Protein AF-H2JHX2-F1 (afdb_monomer_lite)

Sequence (571 aa):
MKTYKIREEKEGAMLFDSLTGSTSYLTELQYRSILEHNSDEFKYLFDENNTPLFTIFRPQKDRESLPSDCLSAPSKVYFEITRRCNLKCVYCYNNSRNDFSKELGKEQIFRLIDELYKAGTFEIRLTGGEPTLHPDFFEIVKYIKDKNFFISLGTNGVWSDELIERIGQSGIRIVIISLDGTEEYNDKSRGKGTFKAITNTIRQLKKVGNITLKINSVICRENRDQLEKIVALADEMGIDGVNLAPLRVSGRADGSGYGTPLLPADMYSVVSKVTELRKKCKVRIQTYYDIIEAPDLSEKFPSSLLNNKSCAAGIEVAAISPFGEVYGCVVSPANETENTPAKILFTAGNLSEGNFIDIWLDSSRWNVYRNLSINKSSKCLECNHYSKRCFGNCVVDSYSQGGSPNADSPLCFIDIIYEKACASENSKIHKIGTAIIIEDSQGKLLLHHRDCNPKIKYPGTWVLFGGGKECGETPEEAIRRELMEELNLDISDFTFYCNYHYNDEEEEHLQFVYHMKMDLDISEVKLNEGAGLGYFSRHEINNLQLGFNIREIIEDFFSRQSAQVLFHTNP

Structure (mmCIF, N/CA/C/O backbone):
data_AF-H2JHX2-F1
#
_entry.id   AF-H2JHX2-F1
#
loop_
_atom_site.group_PDB
_atom_site.id
_atom_site.type_symbol
_atom_site.label_atom_id
_atom_site.label_alt_id
_atom_site.label_comp_id
_atom_site.label_asym_id
_atom_site.label_entity_id
_atom_site.label_seq_id
_atom_site.pdbx_PDB_ins_code
_atom_site.Cartn_x
_atom_site.Cartn_y
_atom_site.Cartn_z
_atom_site.occupancy
_atom_site.B_iso_or_equiv
_atom_site.auth_seq_id
_atom_site.auth_comp_id
_atom_site.auth_asym_id
_atom_site.auth_atom_id
_atom_site.pdbx_PDB_model_num
ATOM 1 N N . MET A 1 1 ? -24.967 3.075 16.777 1.00 60.88 1 MET A N 1
ATOM 2 C CA . MET A 1 1 ? -23.650 3.680 16.467 1.00 60.88 1 MET A CA 1
ATOM 3 C C . MET A 1 1 ? -23.705 4.108 15.011 1.00 60.88 1 MET A C 1
ATOM 5 O O . MET A 1 1 ? -24.309 3.378 14.238 1.00 60.88 1 MET A O 1
ATOM 9 N N . LYS A 1 2 ? -23.182 5.284 14.648 1.00 79.88 2 LYS A N 1
ATOM 10 C CA . LYS A 1 2 ? -23.185 5.725 13.246 1.00 79.88 2 LYS A CA 1
ATOM 11 C C . LYS A 1 2 ? -22.317 4.773 12.424 1.00 79.88 2 LYS A C 1
ATOM 13 O O . LYS A 1 2 ? -21.147 4.578 12.748 1.00 79.88 2 LYS A O 1
ATOM 18 N N . THR A 1 3 ? -22.930 4.149 11.430 1.00 89.81 3 THR A N 1
ATOM 19 C CA . THR A 1 3 ? -22.339 3.113 10.582 1.00 89.81 3 THR A CA 1
ATOM 20 C C . THR A 1 3 ? -21.381 3.713 9.561 1.00 89.81 3 THR A C 1
ATOM 22 O O . THR A 1 3 ? -20.348 3.125 9.256 1.00 89.81 3 THR A O 1
ATOM 25 N N . TYR A 1 4 ? -21.670 4.918 9.081 1.00 94.81 4 TYR A N 1
ATOM 26 C CA . TYR A 1 4 ? -20.904 5.567 8.028 1.00 94.81 4 TYR A CA 1
ATOM 27 C C . TYR A 1 4 ? -20.133 6.784 8.546 1.00 94.81 4 TYR A C 1
ATOM 29 O O . TYR A 1 4 ? -20.459 7.385 9.576 1.00 94.81 4 TYR A O 1
ATOM 37 N N . LYS A 1 5 ? -19.097 7.175 7.816 1.00 95.75 5 LYS A N 1
ATOM 38 C CA . LYS A 1 5 ? -18.365 8.422 8.030 1.00 95.75 5 LYS A CA 1
ATOM 39 C C . LYS A 1 5 ? -18.221 9.133 6.699 1.00 95.75 5 LYS A C 1
ATOM 41 O O . LYS A 1 5 ? -17.929 8.492 5.699 1.00 95.75 5 LYS A O 1
ATOM 46 N N . ILE A 1 6 ? -18.419 10.440 6.700 1.00 96.06 6 ILE A N 1
ATOM 47 C CA . ILE A 1 6 ? -18.182 11.303 5.552 1.00 96.06 6 ILE A CA 1
ATOM 48 C C . ILE A 1 6 ? -17.093 12.283 5.963 1.00 96.06 6 ILE A C 1
ATOM 50 O O . ILE A 1 6 ? -17.223 12.918 7.006 1.00 96.06 6 ILE A O 1
ATOM 54 N N . ARG A 1 7 ? -16.017 12.395 5.191 1.00 96.12 7 ARG A N 1
ATOM 55 C CA . ARG A 1 7 ? -14.993 13.421 5.400 1.00 96.12 7 ARG A CA 1
ATOM 56 C C . ARG A 1 7 ? -14.985 14.360 4.212 1.00 96.12 7 ARG A C 1
ATOM 58 O O . ARG A 1 7 ? -14.856 13.908 3.081 1.00 96.12 7 ARG A O 1
ATOM 65 N N . GLU A 1 8 ? -15.133 15.646 4.485 1.00 95.50 8 GLU A N 1
ATOM 66 C CA . GLU A 1 8 ? -14.996 16.682 3.471 1.00 95.50 8 GLU A CA 1
ATOM 67 C C . GLU A 1 8 ? -13.567 16.693 2.921 1.00 95.50 8 GLU A C 1
ATOM 69 O O . GLU A 1 8 ? -12.573 16.638 3.653 1.00 95.50 8 GLU A O 1
ATOM 74 N N . GLU A 1 9 ? -13.487 16.760 1.606 1.00 93.31 9 GLU A N 1
ATOM 75 C CA . GLU A 1 9 ? -12.255 16.828 0.839 1.00 93.31 9 GLU A CA 1
ATOM 76 C C . GLU A 1 9 ? -12.187 18.180 0.123 1.00 93.31 9 GLU A C 1
ATOM 78 O O . GLU A 1 9 ? -13.186 18.906 0.101 1.00 93.31 9 GLU A O 1
ATOM 83 N N . LYS A 1 10 ? -11.034 18.555 -0.453 1.00 91.50 10 LYS A N 1
ATOM 84 C CA . LYS A 1 10 ? -10.907 19.825 -1.200 1.00 91.50 10 LYS A CA 1
ATOM 85 C C . LYS A 1 10 ? -12.037 19.979 -2.221 1.00 91.50 10 LYS A C 1
ATOM 87 O O . LYS A 1 10 ? -12.703 21.008 -2.269 1.00 91.50 10 LYS A O 1
ATOM 92 N N . GLU A 1 11 ? -12.291 18.907 -2.958 1.00 87.06 11 GLU A N 1
ATOM 93 C CA . GLU A 1 11 ? -13.441 18.750 -3.834 1.00 87.06 11 GLU A CA 1
ATOM 94 C C . GLU A 1 11 ? -14.259 17.557 -3.323 1.00 87.06 11 GLU A C 1
ATOM 96 O O . GLU A 1 11 ? -13.681 16.520 -3.005 1.00 87.06 11 GLU A O 1
ATOM 101 N N . GLY A 1 12 ? -15.581 17.734 -3.182 1.00 91.69 12 GLY A N 1
ATOM 102 C CA . GLY A 1 12 ? -16.533 16.765 -2.611 1.00 91.69 12 GLY A CA 1
ATOM 103 C C . GLY A 1 12 ? -16.112 16.125 -1.285 1.00 91.69 12 GLY A C 1
ATOM 104 O O . GLY A 1 12 ? -15.727 16.831 -0.349 1.00 91.69 12 GLY A O 1
ATOM 105 N N . ALA A 1 13 ? -16.290 14.808 -1.153 1.00 93.44 13 ALA A N 1
ATOM 106 C CA . ALA A 1 13 ? -16.106 14.112 0.120 1.00 93.44 13 ALA A CA 1
ATOM 107 C C . ALA A 1 13 ? -15.763 12.621 -0.033 1.00 93.44 13 ALA A C 1
ATOM 109 O O . ALA A 1 13 ? -16.138 11.971 -1.003 1.00 93.44 13 ALA A O 1
ATOM 110 N N . MET A 1 14 ? -15.123 12.040 0.980 1.00 93.75 14 MET A N 1
ATOM 111 C CA . MET A 1 14 ? -14.953 10.592 1.121 1.00 93.75 14 MET A CA 1
ATOM 112 C C . MET A 1 14 ? -16.058 10.007 1.998 1.00 93.75 14 MET A C 1
ATOM 114 O O . MET A 1 14 ? -16.230 10.439 3.136 1.00 93.75 14 MET A O 1
ATOM 118 N N . LEU A 1 15 ? -16.756 8.985 1.510 1.00 93.75 15 LEU A N 1
ATOM 119 C CA . LEU A 1 15 ? -17.660 8.127 2.272 1.00 93.75 15 LEU A CA 1
ATOM 120 C C . LEU A 1 15 ? -16.924 6.861 2.724 1.00 93.75 15 LEU A C 1
ATOM 122 O O . LEU A 1 15 ? -16.240 6.205 1.941 1.00 93.75 15 LEU A O 1
ATOM 126 N N . PHE A 1 16 ? -17.113 6.484 3.981 1.00 95.44 16 PHE A N 1
ATOM 127 C CA . PHE A 1 16 ? -16.546 5.288 4.581 1.00 95.44 16 PHE A CA 1
ATOM 128 C C . PHE A 1 16 ? -17.617 4.483 5.311 1.00 95.44 16 PHE A C 1
ATOM 130 O O . PHE A 1 16 ? -18.329 5.014 6.164 1.00 95.44 16 PHE A O 1
ATOM 137 N N . ASP A 1 17 ? -17.699 3.191 5.014 1.00 94.00 17 ASP A N 1
ATOM 138 C CA . ASP A 1 17 ? -18.533 2.232 5.733 1.00 94.00 17 ASP A CA 1
ATOM 139 C C . ASP A 1 17 ? -17.724 1.574 6.860 1.00 94.00 17 ASP A C 1
ATOM 141 O O . ASP A 1 17 ? -16.805 0.788 6.623 1.00 94.00 17 ASP A O 1
ATOM 145 N N . SER A 1 18 ? -18.095 1.861 8.110 1.00 92.56 18 SER A N 1
ATOM 146 C CA . SER A 1 18 ? -17.401 1.358 9.303 1.00 92.56 18 SER A CA 1
ATOM 147 C C . SER A 1 18 ? -17.646 -0.132 9.566 1.00 92.56 18 SER A C 1
ATOM 149 O O . SER A 1 18 ? -16.951 -0.723 10.394 1.00 92.56 18 SER A O 1
ATOM 151 N N . LEU A 1 19 ? -18.611 -0.767 8.890 1.00 89.06 19 LEU A N 1
ATOM 152 C CA . LEU A 1 19 ? -18.846 -2.207 9.000 1.00 89.06 19 LEU A CA 1
ATOM 153 C C . LEU A 1 19 ? -17.971 -3.008 8.048 1.00 89.06 19 LEU A C 1
ATOM 155 O O . LEU A 1 19 ? -17.438 -4.039 8.467 1.00 89.06 19 LEU A O 1
ATOM 159 N N . THR A 1 20 ? -17.839 -2.561 6.800 1.00 90.00 20 THR A N 1
ATOM 160 C CA . THR A 1 20 ? -17.086 -3.282 5.761 1.00 90.00 20 THR A CA 1
ATOM 161 C C . THR A 1 20 ? -15.653 -2.777 5.600 1.00 90.00 20 THR A C 1
ATOM 163 O O . THR A 1 20 ? -14.805 -3.500 5.080 1.00 90.00 20 THR A O 1
ATOM 166 N N . GLY A 1 21 ? -15.362 -1.561 6.068 1.00 91.12 21 GLY A N 1
ATOM 167 C CA . GLY A 1 21 ? -14.091 -0.879 5.833 1.00 91.12 21 GLY A CA 1
ATOM 168 C C . GLY A 1 21 ? -13.958 -0.324 4.412 1.00 91.12 21 GLY A C 1
ATOM 169 O O . GLY A 1 21 ? -12.846 -0.013 3.982 1.00 91.12 21 GLY A O 1
ATOM 170 N N . SER A 1 22 ? -15.062 -0.247 3.664 1.00 89.69 22 SER A N 1
ATOM 171 C CA . SER A 1 22 ? -15.071 0.216 2.276 1.00 89.69 22 SER A CA 1
ATOM 172 C C . SER A 1 22 ? -15.079 1.739 2.208 1.00 89.69 22 SER A C 1
ATOM 174 O O . SER A 1 22 ? -15.807 2.398 2.949 1.00 89.69 22 SER A O 1
ATOM 176 N N . THR A 1 23 ? -14.291 2.290 1.288 1.00 90.50 23 THR A N 1
ATOM 177 C CA . THR A 1 23 ? -14.277 3.715 0.949 1.00 90.50 23 THR A CA 1
ATOM 178 C C . THR A 1 23 ? -14.916 3.943 -0.412 1.00 90.50 23 THR A C 1
ATOM 180 O O . THR A 1 23 ? -14.779 3.130 -1.327 1.00 90.50 23 THR A O 1
ATOM 183 N N . SER A 1 24 ? -15.589 5.070 -0.572 1.00 88.81 24 SER A N 1
ATOM 184 C CA . SER A 1 24 ? -16.104 5.547 -1.852 1.00 88.81 24 SER A CA 1
ATOM 185 C C . SER A 1 24 ? -16.003 7.058 -1.880 1.00 88.81 24 SER A C 1
ATOM 187 O O . SER A 1 24 ? -16.107 7.706 -0.843 1.00 88.81 24 SER A O 1
ATOM 189 N N . TYR A 1 25 ? -15.786 7.623 -3.054 1.00 87.88 25 TYR A N 1
ATOM 190 C CA . TYR A 1 25 ? -15.725 9.063 -3.201 1.00 87.88 25 TYR A CA 1
ATOM 191 C C . TYR A 1 25 ? -17.087 9.611 -3.642 1.00 87.88 25 TYR A C 1
ATOM 193 O O . TYR A 1 25 ? -17.778 9.000 -4.455 1.00 87.88 25 TYR A O 1
ATOM 201 N N . LEU A 1 26 ? -17.462 10.765 -3.100 1.00 89.12 26 LEU A N 1
ATOM 202 C CA . LEU A 1 26 ? -18.691 11.491 -3.384 1.00 89.12 26 LEU A CA 1
ATOM 203 C C . LEU A 1 26 ? -18.343 12.797 -4.088 1.00 89.12 26 LEU A C 1
ATOM 205 O O . LEU A 1 26 ? -17.640 13.633 -3.525 1.00 89.12 26 LEU A O 1
ATOM 209 N N . THR A 1 27 ? -18.873 13.006 -5.292 1.00 90.00 27 THR A N 1
ATOM 210 C CA . THR A 1 27 ? -18.782 14.309 -5.975 1.00 90.00 27 THR A CA 1
ATOM 211 C C . THR A 1 27 ? -19.372 15.430 -5.117 1.00 90.00 27 THR A C 1
ATOM 213 O O . THR A 1 27 ? -20.190 15.179 -4.234 1.00 90.00 27 THR A O 1
ATOM 216 N N . GLU A 1 28 ? -19.009 16.686 -5.394 1.00 89.81 28 GLU A N 1
ATOM 217 C CA . GLU A 1 28 ? -19.582 17.835 -4.674 1.00 89.81 28 GLU A CA 1
ATOM 218 C C . GLU A 1 28 ? -21.120 17.848 -4.743 1.00 89.81 28 GLU A C 1
ATOM 220 O O . GLU A 1 28 ? -21.780 18.144 -3.749 1.00 89.81 28 GLU A O 1
ATOM 225 N N . LEU A 1 29 ? -21.693 17.458 -5.888 1.00 90.19 29 LEU A N 1
ATOM 226 C CA . LEU A 1 29 ? -23.141 17.331 -6.071 1.00 90.19 29 LEU A CA 1
ATOM 227 C C . LEU A 1 29 ? -23.739 16.216 -5.206 1.00 90.19 29 LEU A C 1
ATOM 229 O O . LEU A 1 29 ? -24.728 16.452 -4.518 1.00 90.19 29 LEU A O 1
ATOM 233 N N . GLN A 1 30 ? -23.134 15.024 -5.200 1.00 91.25 30 GLN A N 1
ATOM 234 C CA . GLN A 1 30 ? -23.587 13.916 -4.350 1.00 91.25 30 GLN A CA 1
ATOM 235 C C . GLN A 1 30 ? -23.473 14.270 -2.865 1.00 91.25 30 GLN A C 1
ATOM 237 O O . GLN A 1 30 ? -24.403 14.023 -2.101 1.00 91.25 30 GLN A O 1
ATOM 242 N N . TYR A 1 31 ? -22.366 14.897 -2.457 1.00 91.88 31 TYR A N 1
ATOM 243 C CA . TYR A 1 31 ? -22.168 15.337 -1.081 1.00 91.88 31 TYR A CA 1
ATOM 244 C C . TYR A 1 31 ? -23.244 16.343 -0.653 1.00 91.88 31 TYR A C 1
ATOM 246 O O . TYR A 1 31 ? -23.891 16.142 0.374 1.00 91.88 31 TYR A O 1
ATOM 254 N N . ARG A 1 32 ? -23.508 17.377 -1.464 1.00 90.12 32 ARG A N 1
ATOM 255 C CA . ARG A 1 32 ? -24.583 18.349 -1.198 1.00 90.12 32 ARG A CA 1
ATOM 256 C C . ARG A 1 32 ? -25.957 17.699 -1.177 1.00 90.12 32 ARG A C 1
ATOM 258 O O . ARG A 1 32 ? -26.731 17.982 -0.270 1.00 90.12 32 ARG A O 1
ATOM 265 N N . SER A 1 33 ? -26.222 16.773 -2.100 1.00 89.56 33 SER A N 1
ATOM 266 C CA . SER A 1 33 ? -27.466 16.005 -2.099 1.00 89.56 33 SER A CA 1
ATOM 267 C C . SER A 1 33 ? -27.670 15.297 -0.763 1.00 89.56 33 SER A C 1
ATOM 269 O O . SER A 1 33 ? -28.756 15.412 -0.216 1.00 89.56 33 SER A O 1
ATOM 271 N N . ILE A 1 34 ? -26.646 14.630 -0.213 1.00 90.44 34 ILE A N 1
ATOM 272 C CA . ILE A 1 34 ? -26.725 13.942 1.090 1.00 90.44 34 ILE A CA 1
ATOM 273 C C . ILE A 1 34 ? -27.003 14.919 2.244 1.00 90.44 34 ILE A C 1
ATOM 275 O O . ILE A 1 34 ? -27.696 14.557 3.194 1.00 90.44 34 ILE A O 1
ATOM 279 N N . LEU A 1 35 ? -26.451 16.138 2.195 1.00 87.06 35 LEU A N 1
ATOM 280 C CA . LEU A 1 35 ? -26.661 17.150 3.238 1.00 87.06 35 LEU A CA 1
ATOM 281 C C . LEU A 1 35 ? -28.056 17.777 3.197 1.00 87.06 35 LEU A C 1
ATOM 283 O O . LEU A 1 35 ? -28.596 18.125 4.246 1.00 87.06 35 LEU A O 1
ATOM 287 N N . GLU A 1 36 ? -28.602 17.973 1.999 1.00 82.75 36 GLU A N 1
ATOM 288 C CA . GLU A 1 36 ? -29.850 18.705 1.792 1.00 82.75 36 GLU A CA 1
ATOM 289 C C . GLU A 1 36 ? -31.080 17.786 1.846 1.00 82.75 36 GLU A C 1
ATOM 291 O O . GLU A 1 36 ? -32.107 18.185 2.395 1.00 82.75 36 GLU A O 1
ATOM 296 N N . HIS A 1 37 ? -30.998 16.564 1.298 1.00 72.25 37 HIS A N 1
ATOM 297 C CA . HIS A 1 37 ? -32.148 15.668 1.147 1.00 72.25 37 HIS A CA 1
ATOM 298 C C . HIS A 1 37 ? -31.765 14.177 1.206 1.00 72.25 37 HIS A C 1
ATOM 300 O O . HIS A 1 37 ? -30.743 13.742 0.682 1.00 72.25 37 HIS A O 1
ATOM 306 N N . ASN A 1 38 ? -32.656 13.344 1.746 1.00 70.69 38 ASN A N 1
ATOM 307 C CA . ASN A 1 38 ? -32.486 11.887 1.755 1.00 70.69 38 ASN A CA 1
ATOM 308 C C . ASN A 1 38 ? -32.924 11.305 0.407 1.00 70.69 38 ASN A C 1
ATOM 310 O O . ASN A 1 38 ? -33.983 10.685 0.307 1.00 70.69 38 ASN A O 1
ATOM 314 N N . SER A 1 39 ? -32.149 11.577 -0.646 1.00 70.50 39 SER A N 1
ATOM 315 C CA . SER A 1 39 ? -32.432 11.073 -1.991 1.00 70.50 39 SER A CA 1
ATOM 316 C C . SER A 1 39 ? -32.451 9.539 -2.023 1.00 70.50 39 SER A C 1
ATOM 318 O O . SER A 1 39 ? -31.792 8.875 -1.216 1.00 70.50 39 SER A O 1
ATOM 320 N N . ASP A 1 40 ? -33.190 8.962 -2.977 1.00 75.25 40 ASP A N 1
ATOM 321 C CA . ASP A 1 40 ? -33.315 7.504 -3.114 1.00 75.25 40 ASP A CA 1
ATOM 322 C C . ASP A 1 40 ? -31.953 6.805 -3.295 1.00 75.25 40 ASP A C 1
ATOM 324 O O . ASP A 1 40 ? -31.773 5.688 -2.812 1.00 75.25 40 ASP A O 1
ATOM 328 N N . GLU A 1 41 ? -30.975 7.479 -3.915 1.00 83.38 41 GLU A N 1
ATOM 329 C CA . GLU A 1 41 ? -29.608 6.971 -4.112 1.00 83.38 41 GLU A CA 1
ATOM 330 C C . GLU A 1 41 ? -28.879 6.713 -2.781 1.00 83.38 41 GLU A C 1
ATOM 332 O O . GLU A 1 41 ? -28.156 5.726 -2.659 1.00 83.38 41 GLU A O 1
ATOM 337 N N . PHE A 1 42 ? -29.108 7.545 -1.757 1.00 86.19 42 PHE A N 1
ATOM 338 C CA . PHE A 1 42 ? -28.386 7.504 -0.477 1.00 86.19 42 PHE A CA 1
ATOM 339 C C . PHE A 1 42 ? -29.257 7.110 0.715 1.00 86.19 42 PHE A C 1
ATOM 341 O O . PHE A 1 42 ? -28.855 7.272 1.868 1.00 86.19 42 PHE A O 1
ATOM 348 N N . LYS A 1 43 ? -30.438 6.537 0.468 1.00 85.06 43 LYS A N 1
ATOM 349 C CA . LYS A 1 43 ? -31.386 6.149 1.522 1.00 85.06 43 LYS A CA 1
ATOM 350 C C . LYS A 1 43 ? -30.784 5.203 2.569 1.00 85.06 43 LYS A C 1
ATOM 352 O O . LYS A 1 43 ? -31.164 5.256 3.732 1.00 85.06 43 LYS A O 1
ATOM 357 N N . TYR A 1 44 ? -29.798 4.390 2.186 1.00 88.81 44 TYR A N 1
ATOM 358 C CA . TYR A 1 44 ? -29.066 3.485 3.082 1.00 88.81 44 TYR A CA 1
ATOM 359 C C . TYR A 1 44 ? -28.202 4.200 4.142 1.00 88.81 44 TYR A C 1
ATOM 361 O O . TYR A 1 44 ? -27.755 3.567 5.101 1.00 88.81 44 TYR A O 1
ATOM 369 N N . LEU A 1 45 ? -27.947 5.504 3.979 1.00 91.19 45 LEU A N 1
ATOM 370 C CA . LEU A 1 45 ? -27.249 6.349 4.952 1.00 91.19 45 LEU A CA 1
ATOM 371 C C . LEU A 1 45 ? -28.171 6.857 6.069 1.00 91.19 45 LEU A C 1
ATOM 373 O O . LEU A 1 45 ? -27.701 7.557 6.968 1.00 91.19 45 LEU A O 1
ATOM 377 N N . PHE A 1 46 ? -29.454 6.503 6.037 1.00 91.19 46 PHE A N 1
ATOM 378 C CA . PHE A 1 46 ? -30.457 6.904 7.014 1.00 91.19 46 PHE A CA 1
ATOM 379 C C . PHE A 1 46 ? -31.203 5.676 7.538 1.00 91.19 46 PHE A C 1
ATOM 381 O O . PHE A 1 46 ? -31.304 4.657 6.855 1.00 91.19 46 PHE A O 1
ATOM 388 N N . ASP A 1 47 ? -31.694 5.752 8.772 1.00 90.50 47 ASP A N 1
ATOM 389 C CA . ASP A 1 47 ? -32.575 4.717 9.310 1.00 90.50 47 ASP A CA 1
ATOM 390 C C . ASP A 1 47 ? -34.031 4.895 8.844 1.00 90.50 47 ASP A C 1
ATOM 392 O O . ASP A 1 47 ? -34.381 5.844 8.139 1.00 90.50 47 ASP A O 1
ATOM 396 N N . GLU A 1 48 ? -34.899 3.968 9.249 1.00 89.56 48 GLU A N 1
ATOM 397 C CA . GLU A 1 48 ? -36.335 3.986 8.939 1.00 89.56 48 GLU A CA 1
ATOM 398 C C . GLU A 1 48 ? -37.071 5.240 9.445 1.00 89.56 48 GLU A C 1
ATOM 400 O O . GLU A 1 48 ? -38.118 5.594 8.906 1.00 89.56 48 GLU A O 1
ATOM 405 N N . ASN A 1 49 ? -36.501 5.943 10.430 1.00 89.81 49 ASN A N 1
ATOM 406 C CA . ASN A 1 49 ? -37.025 7.185 10.997 1.00 89.81 49 ASN A CA 1
ATOM 407 C C . ASN A 1 49 ? -36.374 8.430 10.376 1.00 89.81 49 ASN A C 1
ATOM 409 O O . ASN A 1 49 ? -36.535 9.532 10.901 1.00 89.81 49 ASN A O 1
ATOM 413 N N . ASN A 1 50 ? -35.650 8.271 9.263 1.00 86.88 50 ASN A N 1
ATOM 414 C CA . ASN A 1 50 ? -34.960 9.346 8.557 1.00 86.88 50 ASN A CA 1
ATOM 415 C C . ASN A 1 50 ? -33.764 9.942 9.334 1.00 86.88 50 ASN A C 1
ATOM 417 O O . ASN A 1 50 ? -33.319 11.054 9.041 1.00 86.88 50 ASN A O 1
ATOM 421 N N . THR A 1 51 ? -33.222 9.212 10.316 1.00 89.50 51 THR A N 1
ATOM 422 C CA . THR A 1 51 ? -32.077 9.644 11.132 1.00 89.50 51 THR A CA 1
ATOM 423 C C . THR A 1 51 ? -30.757 9.329 10.425 1.00 89.50 51 THR A C 1
ATOM 425 O O . THR A 1 51 ? -30.554 8.186 10.012 1.00 89.50 51 THR A O 1
ATOM 428 N N . PRO A 1 52 ? -29.807 10.280 10.334 1.00 90.75 52 PRO A N 1
ATOM 429 C CA . PRO A 1 52 ? -28.495 10.030 9.743 1.00 90.75 52 PRO A CA 1
ATOM 430 C C . PRO A 1 52 ? -27.709 8.922 10.457 1.00 90.75 52 PRO A C 1
ATOM 432 O O . PRO A 1 52 ? -27.363 9.033 11.638 1.00 90.75 52 PRO A O 1
ATOM 435 N N . LEU A 1 53 ? -27.307 7.902 9.702 1.00 92.81 53 LEU A N 1
ATOM 436 C CA . LEU A 1 53 ? -26.400 6.837 10.134 1.00 92.81 53 LEU A CA 1
ATOM 437 C C . LEU A 1 53 ? -24.923 7.194 9.903 1.00 92.81 53 LEU A C 1
ATOM 439 O O . LEU A 1 53 ? -24.067 6.314 9.986 1.00 92.81 53 LEU A O 1
ATOM 443 N N . PHE A 1 54 ? -24.601 8.465 9.640 1.00 93.44 54 PHE A N 1
ATOM 444 C CA . PHE A 1 54 ? -23.246 8.923 9.327 1.00 93.44 54 PHE A CA 1
ATOM 445 C C . PHE A 1 54 ? -22.736 10.053 10.226 1.00 93.44 54 PHE A C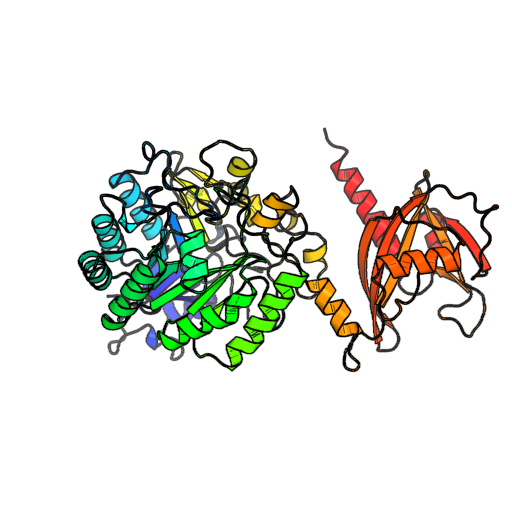 1
ATOM 447 O O . PHE A 1 54 ? -23.499 10.880 10.735 1.00 93.44 54 PHE A O 1
ATOM 454 N N . THR A 1 55 ? -21.417 10.111 10.420 1.00 93.69 55 THR A N 1
ATOM 455 C CA . THR A 1 55 ? -20.707 11.248 11.040 1.00 93.69 55 THR A CA 1
ATOM 456 C C . THR A 1 55 ? -19.993 12.056 9.965 1.00 93.69 55 THR A C 1
ATOM 458 O O . THR A 1 55 ? -19.303 11.461 9.147 1.00 93.69 55 THR A O 1
ATOM 461 N N . ILE A 1 56 ? -20.109 13.387 9.998 1.00 94.69 56 ILE A N 1
ATOM 462 C CA . ILE A 1 56 ? -19.345 14.280 9.115 1.00 94.69 56 ILE A CA 1
ATOM 463 C C . ILE A 1 56 ? -18.074 14.745 9.831 1.00 94.69 56 ILE A C 1
ATOM 465 O O . ILE A 1 56 ? -18.141 15.225 10.964 1.00 94.69 56 ILE A O 1
ATOM 469 N N . PHE A 1 57 ? -16.941 14.639 9.146 1.00 96.06 57 PHE A N 1
ATOM 470 C CA . PHE A 1 57 ? -15.652 15.206 9.520 1.00 96.06 57 PHE A CA 1
ATOM 471 C C . PHE A 1 57 ? -15.334 16.365 8.579 1.00 96.06 57 PHE A C 1
ATOM 473 O O . PHE A 1 57 ? -15.304 16.185 7.362 1.00 96.06 57 PHE A O 1
ATOM 480 N N . ARG A 1 58 ? -15.102 17.549 9.151 1.00 94.88 58 ARG A N 1
ATOM 481 C CA . ARG A 1 58 ? -14.662 18.732 8.403 1.00 94.88 58 ARG A CA 1
ATOM 482 C C . ARG A 1 58 ? -13.147 18.892 8.522 1.00 94.88 58 ARG A C 1
ATOM 484 O O . ARG A 1 58 ? -12.606 18.509 9.564 1.00 94.88 58 ARG A O 1
ATOM 491 N N . PRO A 1 59 ? -12.461 19.443 7.508 1.00 90.69 59 PRO A N 1
ATOM 492 C CA . PRO A 1 59 ? -11.018 19.603 7.554 1.00 90.69 59 PRO A CA 1
ATOM 493 C C . PRO A 1 59 ? -10.628 20.577 8.671 1.00 90.69 59 PRO A C 1
ATOM 495 O O . PRO A 1 59 ? -11.382 21.483 9.022 1.00 90.69 59 PRO A O 1
ATOM 498 N N . GLN A 1 60 ? -9.438 20.390 9.246 1.00 88.69 60 GLN A N 1
ATOM 499 C CA . GLN A 1 60 ? -8.934 21.277 10.307 1.00 88.69 60 GLN A CA 1
ATOM 500 C C . GLN A 1 60 ? -8.394 22.611 9.770 1.00 88.69 60 GLN A C 1
ATOM 502 O O . GLN A 1 60 ? -8.211 23.557 10.535 1.00 88.69 60 GLN A O 1
ATOM 507 N N . LYS A 1 61 ? -8.110 22.676 8.467 1.00 90.31 61 LYS A N 1
ATOM 508 C CA . LYS A 1 61 ? -7.746 23.896 7.740 1.00 90.31 61 LYS A CA 1
ATOM 509 C C . LYS A 1 61 ? -8.913 24.314 6.852 1.00 90.31 61 LYS A C 1
ATOM 511 O O . LYS A 1 61 ? -9.838 23.534 6.635 1.00 90.31 61 LYS A O 1
ATOM 516 N N . ASP A 1 62 ? -8.849 25.534 6.334 1.00 92.00 62 ASP A N 1
ATOM 517 C CA . ASP A 1 62 ? -9.837 25.992 5.368 1.00 92.00 62 ASP A CA 1
ATOM 518 C C . ASP A 1 62 ? -9.850 25.081 4.129 1.00 92.00 62 ASP A C 1
ATOM 520 O O . ASP A 1 62 ? -8.790 24.682 3.635 1.00 92.00 62 ASP A O 1
ATOM 524 N N . ARG A 1 63 ? -11.053 24.743 3.652 1.00 91.62 63 ARG A N 1
ATOM 525 C CA . ARG A 1 63 ? -11.266 23.749 2.592 1.00 91.62 63 ARG A CA 1
ATOM 526 C C . ARG A 1 63 ? -10.610 24.179 1.279 1.00 91.62 63 ARG A C 1
ATOM 528 O O . ARG A 1 63 ? -10.054 23.332 0.584 1.00 91.62 63 ARG A O 1
ATOM 535 N N . GLU A 1 64 ? -10.621 25.476 0.968 1.00 89.50 64 GLU A N 1
ATOM 536 C CA . GLU A 1 64 ? -10.016 26.024 -0.252 1.00 89.50 64 GLU A CA 1
ATOM 537 C C . GLU A 1 64 ? -8.481 26.020 -0.174 1.00 89.50 64 GLU A C 1
ATOM 539 O O . GLU A 1 64 ? -7.805 25.845 -1.191 1.00 89.50 64 GLU A O 1
ATOM 544 N N . SER A 1 65 ? -7.927 26.127 1.040 1.00 91.06 65 SER A N 1
ATOM 545 C CA . SER A 1 65 ? -6.479 26.077 1.290 1.00 91.06 65 SER A CA 1
ATOM 546 C C . SER A 1 65 ? -5.875 24.670 1.277 1.00 91.06 65 SER A C 1
ATOM 548 O O . SER A 1 65 ? -4.653 24.535 1.338 1.00 91.06 65 SER A O 1
ATOM 550 N N . LEU A 1 66 ? -6.701 23.618 1.211 1.00 92.56 66 LEU A N 1
ATOM 551 C CA . LEU A 1 66 ? -6.199 22.247 1.193 1.00 92.56 66 LEU A CA 1
ATOM 552 C C . LEU A 1 66 ? -5.324 22.011 -0.047 1.00 92.56 66 LEU A C 1
ATOM 554 O O . LEU A 1 66 ? -5.641 22.505 -1.141 1.00 92.56 66 LEU A O 1
ATOM 558 N N . PRO A 1 67 ? -4.229 21.245 0.086 1.00 90.50 67 PRO A N 1
ATOM 559 C CA . PRO A 1 67 ? -3.419 20.877 -1.058 1.00 90.50 67 PRO A CA 1
ATOM 560 C C . PRO A 1 67 ? -4.257 20.034 -2.021 1.00 90.50 67 PRO A C 1
ATOM 562 O O . PRO A 1 67 ? -5.132 19.269 -1.620 1.00 90.50 67 PRO A O 1
ATOM 565 N N . SER A 1 68 ? -4.018 20.206 -3.317 1.00 87.44 68 SER A N 1
ATOM 566 C CA . SER A 1 68 ? -4.703 19.411 -4.331 1.00 87.44 68 SER A CA 1
ATOM 567 C C . SER A 1 68 ? -4.022 18.078 -4.583 1.00 87.44 68 SER A C 1
ATOM 569 O O . SER A 1 68 ? -4.515 17.382 -5.438 1.00 87.44 68 SER A O 1
ATOM 571 N N . ASP A 1 69 ? -2.909 17.736 -3.925 1.00 87.06 69 ASP A N 1
ATOM 572 C CA . ASP A 1 69 ? -2.075 16.553 -4.205 1.00 87.06 69 ASP A CA 1
ATOM 573 C C . ASP A 1 69 ? -2.247 15.398 -3.189 1.00 87.06 69 ASP A C 1
ATOM 575 O O . ASP A 1 69 ? -1.558 14.379 -3.283 1.00 87.06 69 ASP A O 1
ATOM 579 N N . CYS A 1 70 ? -3.183 15.525 -2.240 1.00 90.62 70 CYS A N 1
ATOM 580 C CA . CYS A 1 70 ? -3.557 14.482 -1.283 1.00 90.62 70 CYS A CA 1
ATOM 581 C C . CYS A 1 70 ? -4.987 14.654 -0.746 1.00 90.62 70 CYS A C 1
ATOM 583 O O . CYS A 1 70 ? -5.619 15.686 -0.957 1.00 90.62 70 CYS A O 1
ATOM 585 N N . LEU A 1 71 ? -5.468 13.655 0.005 1.00 92.31 71 LEU A N 1
ATOM 586 C CA . LEU A 1 71 ? -6.663 13.762 0.857 1.00 92.31 71 LEU A CA 1
ATOM 587 C C . LEU A 1 71 ? -6.492 14.812 1.967 1.00 92.31 71 LEU A C 1
ATOM 589 O O . LEU A 1 71 ? -5.376 15.085 2.403 1.00 92.31 71 LEU A O 1
ATOM 593 N N . SER A 1 72 ? -7.590 15.365 2.483 1.00 95.12 72 SER A N 1
ATOM 594 C CA . SER A 1 72 ? -7.615 16.306 3.615 1.00 95.12 72 SER A CA 1
ATOM 595 C C . SER A 1 72 ? -7.056 15.691 4.903 1.00 95.12 72 SER A C 1
ATOM 597 O O . SER A 1 72 ? -6.547 16.395 5.773 1.00 95.12 72 SER A O 1
ATOM 599 N N . ALA A 1 73 ? -7.102 14.363 4.995 1.00 96.19 73 ALA A N 1
ATOM 600 C CA . ALA A 1 73 ? -6.421 13.518 5.967 1.00 96.19 73 ALA A CA 1
ATOM 601 C C . ALA A 1 73 ? -6.191 12.131 5.339 1.00 96.19 73 ALA A C 1
ATOM 603 O O . ALA A 1 73 ? -6.914 11.752 4.414 1.00 96.19 73 ALA A O 1
ATOM 604 N N . PRO A 1 74 ? -5.252 11.304 5.826 1.00 95.56 74 PRO A N 1
ATOM 605 C CA . PRO A 1 74 ? -5.142 9.939 5.329 1.00 95.56 74 PRO A CA 1
ATOM 606 C C . PRO A 1 74 ? -6.449 9.181 5.598 1.00 95.56 74 PRO A C 1
ATOM 608 O O . PRO A 1 74 ? -7.057 9.277 6.664 1.00 95.56 74 PRO A O 1
ATOM 611 N N . SER A 1 75 ? -6.911 8.395 4.631 1.00 95.00 75 SER A N 1
ATOM 612 C CA . SER A 1 75 ? -8.005 7.443 4.865 1.00 95.00 75 SER A CA 1
ATOM 613 C C . SER A 1 75 ? -7.551 6.327 5.806 1.00 95.00 75 SER A C 1
ATOM 615 O O . SER A 1 75 ? -8.346 5.788 6.581 1.00 95.00 75 SER A O 1
ATOM 617 N N . LYS A 1 76 ? -6.255 5.997 5.758 1.00 96.12 76 LYS A N 1
ATOM 618 C CA . LYS A 1 76 ? -5.659 4.883 6.488 1.00 96.12 76 LYS A CA 1
ATOM 619 C C . LYS A 1 76 ? -4.270 5.219 7.003 1.00 96.12 76 LYS A C 1
ATOM 621 O O . LYS A 1 76 ? -3.440 5.731 6.256 1.00 96.12 76 LYS A O 1
ATOM 626 N N . VAL A 1 77 ? -3.999 4.839 8.246 1.00 98.31 77 VAL A N 1
ATOM 627 C CA . VAL A 1 77 ? -2.662 4.928 8.839 1.00 98.31 77 VAL A CA 1
ATOM 628 C C . VAL A 1 77 ? -2.129 3.535 9.149 1.00 98.31 77 VAL A C 1
ATOM 630 O O . VAL A 1 77 ? -2.797 2.736 9.806 1.00 98.31 77 VAL A O 1
ATOM 633 N N . TYR A 1 78 ? -0.921 3.238 8.678 1.00 98.31 78 TYR A N 1
ATOM 634 C CA . TYR A 1 78 ? -0.143 2.071 9.083 1.00 98.31 78 TYR A CA 1
ATOM 635 C C . TYR A 1 78 ? 0.704 2.445 10.287 1.00 98.31 78 TYR A C 1
ATOM 637 O O . TYR A 1 78 ? 1.721 3.114 10.149 1.00 98.31 78 TYR A O 1
ATOM 645 N N . PHE A 1 79 ? 0.270 2.033 11.471 1.00 98.06 79 PHE A N 1
ATOM 646 C CA . PHE A 1 79 ? 0.949 2.375 12.704 1.00 98.06 79 PHE A CA 1
ATOM 647 C C . PHE A 1 79 ? 1.799 1.206 13.193 1.00 98.06 79 PHE A C 1
ATOM 649 O O . PHE A 1 79 ? 1.287 0.198 13.690 1.00 98.06 79 PHE A O 1
ATOM 656 N N . GLU A 1 80 ? 3.111 1.343 13.037 1.00 96.31 80 GLU A N 1
ATOM 657 C CA . GLU A 1 80 ? 4.084 0.453 13.646 1.00 96.31 80 GLU A CA 1
ATOM 658 C C . GLU A 1 80 ? 4.206 0.780 15.133 1.00 96.31 80 GLU A C 1
ATOM 660 O O . GLU A 1 80 ? 4.953 1.666 15.522 1.00 96.31 80 GLU A O 1
ATOM 665 N N . ILE A 1 81 ? 3.460 0.080 15.985 1.00 96.00 81 ILE A N 1
ATOM 666 C CA . ILE A 1 81 ? 3.400 0.433 17.414 1.00 96.00 81 ILE A CA 1
ATOM 667 C C . ILE A 1 81 ? 4.604 -0.067 18.216 1.00 96.00 81 ILE A C 1
ATOM 669 O O . ILE A 1 81 ? 4.815 0.365 19.340 1.00 96.00 81 ILE A O 1
ATOM 673 N N . THR A 1 82 ? 5.378 -1.014 17.680 1.00 95.44 82 THR A N 1
ATOM 674 C CA . THR A 1 82 ? 6.560 -1.570 18.351 1.00 95.44 82 THR A CA 1
ATOM 675 C C . THR A 1 82 ? 7.507 -2.237 17.358 1.00 95.44 82 THR A C 1
ATOM 677 O O . THR A 1 82 ? 7.074 -2.749 16.324 1.00 95.44 82 THR A O 1
ATOM 680 N N . ARG A 1 83 ? 8.799 -2.310 17.694 1.00 93.06 83 ARG A N 1
ATOM 681 C CA . ARG A 1 83 ? 9.799 -3.174 17.046 1.00 93.06 83 ARG A CA 1
ATOM 682 C C . ARG A 1 83 ? 9.963 -4.529 17.730 1.00 93.06 83 ARG A C 1
ATOM 684 O O . ARG A 1 83 ? 10.738 -5.359 17.238 1.00 93.06 83 ARG A O 1
ATOM 691 N N . ARG A 1 84 ? 9.286 -4.786 18.855 1.00 95.50 84 ARG A N 1
ATOM 692 C CA . ARG A 1 84 ? 9.308 -6.104 19.513 1.00 95.50 84 ARG A CA 1
ATOM 693 C C . ARG A 1 84 ? 8.778 -7.164 18.557 1.00 95.50 84 ARG A C 1
ATOM 695 O O . ARG A 1 84 ? 7.795 -6.932 17.871 1.00 95.50 84 ARG A O 1
ATOM 702 N N . CYS A 1 85 ? 9.425 -8.325 18.497 1.00 96.25 85 CYS A N 1
ATOM 703 C CA . CYS A 1 85 ? 8.955 -9.465 17.709 1.00 96.25 85 CYS A CA 1
ATOM 704 C C . CYS A 1 85 ? 9.440 -10.778 18.338 1.00 96.25 85 CYS A C 1
ATOM 706 O O . CYS A 1 85 ? 10.572 -10.865 18.814 1.00 96.25 85 CYS A O 1
ATOM 708 N N . ASN A 1 86 ? 8.598 -11.808 18.321 1.00 96.06 86 ASN A N 1
ATOM 709 C CA . ASN A 1 86 ? 8.935 -13.164 18.758 1.00 96.06 86 ASN A CA 1
ATOM 710 C C . ASN A 1 86 ? 9.626 -13.984 17.654 1.00 96.06 86 ASN A C 1
ATOM 712 O O . ASN A 1 86 ? 10.177 -15.042 17.945 1.00 96.06 86 ASN A O 1
ATOM 716 N N . LEU A 1 87 ? 9.658 -13.486 16.412 1.00 96.12 87 LEU A N 1
ATOM 717 C CA . LEU A 1 87 ? 10.338 -14.116 15.277 1.00 96.12 87 LEU A CA 1
ATOM 718 C C . LEU A 1 87 ? 11.567 -13.317 14.826 1.00 96.12 87 LEU A C 1
ATOM 720 O O . LEU A 1 87 ? 11.722 -12.133 15.126 1.00 96.12 87 LEU A O 1
ATOM 724 N N . LYS A 1 88 ? 12.460 -13.968 14.074 1.00 93.44 88 LYS A N 1
ATOM 725 C CA . LYS A 1 88 ? 13.628 -13.335 13.437 1.00 93.44 88 LYS A CA 1
ATOM 726 C C . LYS A 1 88 ? 13.679 -13.690 11.948 1.00 93.44 88 LYS A C 1
ATOM 728 O O . LYS A 1 88 ? 14.674 -14.225 11.477 1.00 93.44 88 LYS A O 1
ATOM 733 N N . CYS A 1 89 ? 12.591 -13.408 11.223 1.00 92.81 89 CYS A N 1
ATOM 734 C CA . CYS A 1 89 ? 12.483 -13.744 9.801 1.00 92.81 89 CYS A CA 1
ATOM 735 C C . CYS A 1 89 ? 13.648 -13.153 9.002 1.00 92.81 89 CYS A C 1
ATOM 737 O O . CYS A 1 89 ? 14.023 -11.997 9.230 1.00 92.81 89 CYS A O 1
ATOM 739 N N . VAL A 1 90 ? 14.182 -13.932 8.071 1.00 89.94 90 VAL A N 1
ATOM 740 C CA . VAL A 1 90 ? 15.393 -13.607 7.299 1.00 89.94 90 VAL A CA 1
ATOM 741 C C . VAL A 1 90 ? 15.237 -12.385 6.386 1.00 89.94 90 VAL A C 1
ATOM 743 O O . VAL A 1 90 ? 16.173 -11.613 6.271 1.00 89.94 90 VAL A O 1
ATOM 746 N N . TYR A 1 91 ? 14.044 -12.124 5.843 1.00 88.31 91 TYR A N 1
ATOM 747 C CA . TYR A 1 91 ? 13.762 -10.987 4.944 1.00 88.31 91 TYR A CA 1
ATOM 748 C C . TYR A 1 91 ? 13.076 -9.788 5.629 1.00 88.31 91 TYR A C 1
ATOM 750 O O . TYR A 1 91 ? 12.444 -8.962 4.978 1.00 88.31 91 TYR A O 1
ATOM 758 N N . CYS A 1 92 ? 13.077 -9.718 6.963 1.00 89.38 92 CYS A N 1
ATOM 759 C CA . CYS A 1 92 ? 12.282 -8.722 7.689 1.00 89.38 92 CYS A CA 1
ATOM 760 C C . CYS A 1 92 ? 12.691 -7.278 7.345 1.00 89.38 92 CYS A C 1
ATOM 762 O O . CYS A 1 92 ? 13.749 -6.823 7.787 1.00 89.38 92 CYS A O 1
ATOM 764 N N . TYR A 1 93 ? 11.803 -6.556 6.651 1.00 85.19 93 TYR A N 1
ATOM 765 C CA . TYR A 1 93 ? 12.008 -5.160 6.245 1.00 85.19 93 TYR A CA 1
ATOM 766 C C . TYR A 1 93 ? 12.234 -4.218 7.443 1.00 85.19 93 TYR A C 1
ATOM 768 O O . TYR A 1 93 ? 13.042 -3.305 7.374 1.00 85.19 93 TYR A O 1
ATOM 776 N N . ASN A 1 94 ? 11.562 -4.467 8.573 1.00 83.38 94 ASN A N 1
ATOM 777 C CA . ASN A 1 94 ? 11.633 -3.629 9.779 1.00 83.38 94 ASN A CA 1
ATOM 778 C C . ASN A 1 94 ? 12.891 -3.915 10.632 1.00 83.38 94 ASN A C 1
ATOM 780 O O . ASN A 1 94 ? 13.161 -3.245 11.629 1.00 83.38 94 ASN A O 1
ATOM 784 N N . ASN A 1 95 ? 13.656 -4.962 10.293 1.00 84.25 95 ASN A N 1
ATOM 785 C CA . ASN A 1 95 ? 14.762 -5.459 11.116 1.00 84.25 95 ASN A CA 1
ATOM 786 C C . ASN A 1 95 ? 14.386 -5.547 12.617 1.00 84.25 95 ASN A C 1
ATOM 788 O O . ASN A 1 95 ? 15.112 -5.101 13.500 1.00 84.25 95 ASN A O 1
ATOM 792 N N . SER A 1 96 ? 13.195 -6.076 12.915 1.00 85.94 96 SER A N 1
ATOM 793 C CA . SER A 1 96 ? 12.632 -6.099 14.272 1.00 85.94 96 SER A CA 1
ATOM 794 C C . SER A 1 96 ? 13.487 -6.912 15.254 1.00 85.94 96 SER A C 1
ATOM 796 O O . SER A 1 96 ? 14.223 -7.806 14.824 1.00 85.94 96 SER A O 1
ATOM 798 N N . ARG A 1 97 ? 13.282 -6.689 16.564 1.00 86.94 97 ARG A N 1
ATOM 799 C CA . ARG A 1 97 ? 14.090 -7.176 17.714 1.00 86.94 97 ARG A CA 1
ATOM 800 C C . ARG A 1 97 ? 15.336 -6.350 18.072 1.00 86.94 97 ARG A C 1
ATOM 802 O O . ARG A 1 97 ? 16.204 -6.859 18.777 1.00 86.94 97 ARG A O 1
ATOM 809 N N . ASN A 1 98 ? 15.394 -5.103 17.622 1.00 77.19 98 ASN A N 1
ATOM 810 C CA . ASN A 1 98 ? 16.469 -4.166 17.959 1.00 77.19 98 ASN A CA 1
ATOM 811 C C . ASN A 1 98 ? 16.031 -3.208 19.083 1.00 77.19 98 ASN A C 1
ATOM 813 O O . ASN A 1 98 ? 15.175 -3.566 19.879 1.00 77.19 98 ASN A O 1
ATOM 817 N N . ASP A 1 99 ? 16.631 -2.022 19.181 1.00 77.94 99 ASP A N 1
ATOM 818 C CA . ASP A 1 99 ? 16.345 -1.031 20.225 1.00 77.94 99 ASP A CA 1
ATOM 819 C C . ASP A 1 99 ? 14.839 -0.705 20.359 1.00 77.94 99 ASP A C 1
ATOM 821 O O . ASP A 1 99 ? 14.164 -0.398 19.374 1.00 77.94 99 ASP A O 1
ATOM 825 N N . PHE A 1 100 ? 14.333 -0.769 21.597 1.00 84.81 100 PHE A N 1
ATOM 826 C CA . PHE A 1 100 ? 12.948 -0.452 21.977 1.00 84.81 100 PHE A CA 1
ATOM 827 C C . PHE A 1 100 ? 12.853 0.785 22.884 1.00 84.81 100 PHE A C 1
ATOM 829 O O . PHE A 1 100 ? 11.762 1.154 23.312 1.00 84.81 100 PHE A O 1
ATOM 836 N N . SER A 1 101 ? 13.986 1.387 23.255 1.00 82.81 101 SER A N 1
ATOM 837 C CA . SER A 1 101 ? 14.064 2.400 24.318 1.00 82.81 101 SER A CA 1
ATOM 838 C C . SER A 1 101 ? 13.387 3.724 23.961 1.00 82.81 101 SER A C 1
ATOM 840 O O . SER A 1 101 ? 12.998 4.471 24.854 1.00 82.81 101 SER A O 1
ATOM 842 N N . LYS A 1 102 ? 13.232 3.998 22.662 1.00 87.06 102 LYS A N 1
ATOM 843 C CA . LYS A 1 102 ? 12.654 5.235 22.121 1.00 87.06 102 LYS A CA 1
ATOM 844 C C . LYS A 1 102 ? 11.233 5.066 21.587 1.00 87.06 102 LYS A C 1
ATOM 846 O O . LYS A 1 102 ? 10.729 5.973 20.932 1.00 87.06 102 LYS A O 1
ATOM 851 N N . GLU A 1 103 ? 10.612 3.905 21.799 1.00 93.69 103 GLU A N 1
ATOM 852 C CA . GLU A 1 103 ? 9.240 3.682 21.342 1.00 93.69 103 GLU A CA 1
ATOM 853 C C . GLU A 1 103 ? 8.272 4.672 22.004 1.00 93.69 103 GLU A C 1
ATOM 855 O O . GLU A 1 103 ? 8.426 5.015 23.179 1.00 93.69 103 GLU A O 1
ATOM 860 N N . LEU A 1 104 ? 7.272 5.128 21.248 1.00 95.06 104 LEU A N 1
ATOM 861 C CA . LEU A 1 104 ? 6.220 5.999 21.759 1.00 95.06 104 LEU A CA 1
ATOM 862 C C . LEU A 1 104 ? 5.518 5.329 22.945 1.00 95.06 104 LEU A C 1
ATOM 864 O O . LEU A 1 104 ? 5.016 4.211 22.845 1.00 95.06 104 LEU A O 1
ATOM 868 N N . GLY A 1 105 ? 5.443 6.037 24.069 1.00 94.94 105 GLY A N 1
ATOM 869 C CA . GLY A 1 105 ? 4.692 5.575 25.230 1.00 94.94 105 GLY A CA 1
ATOM 870 C C . GLY A 1 105 ? 3.179 5.640 25.002 1.00 94.94 105 GLY A C 1
ATOM 871 O O . GLY A 1 105 ? 2.690 6.385 24.147 1.00 94.94 105 GLY A O 1
ATOM 872 N N . LYS A 1 106 ? 2.415 4.927 25.837 1.00 96.38 106 LYS A N 1
ATOM 873 C CA . LYS A 1 106 ? 0.941 4.880 25.788 1.00 96.38 106 LYS A CA 1
ATOM 874 C C . LYS A 1 106 ? 0.279 6.255 25.637 1.00 96.38 106 LYS A C 1
ATOM 876 O O . LYS A 1 106 ? -0.563 6.441 24.764 1.00 96.38 106 LYS A O 1
ATOM 881 N N . GLU A 1 107 ? 0.694 7.239 26.431 1.00 96.69 107 GLU A N 1
ATOM 882 C CA . GLU A 1 107 ? 0.102 8.583 26.385 1.00 96.69 107 GLU A CA 1
ATOM 883 C C . GLU A 1 107 ? 0.384 9.320 25.068 1.00 96.69 107 GLU A C 1
ATOM 885 O O . GLU A 1 107 ? -0.451 10.088 24.595 1.00 96.69 107 GLU A O 1
ATOM 890 N N . GLN A 1 108 ? 1.549 9.097 24.448 1.00 96.81 108 GLN A N 1
ATOM 891 C CA . GLN A 1 108 ? 1.853 9.647 23.120 1.00 96.81 108 GLN A CA 1
ATOM 892 C C . GLN A 1 108 ? 0.980 8.984 22.053 1.00 96.81 108 GLN A C 1
ATOM 894 O O . GLN A 1 108 ? 0.431 9.672 21.196 1.00 96.81 108 GLN A O 1
ATOM 899 N N . ILE A 1 109 ? 0.799 7.664 22.151 1.00 98.12 109 ILE A N 1
ATOM 900 C CA . ILE A 1 109 ? -0.072 6.890 21.263 1.00 98.12 109 ILE A CA 1
ATOM 901 C C . ILE A 1 109 ? -1.523 7.384 21.353 1.00 98.12 109 ILE A C 1
ATOM 903 O O . ILE A 1 109 ? -2.158 7.608 20.325 1.00 98.12 109 ILE A O 1
ATOM 907 N N . PHE A 1 110 ? -2.053 7.610 22.558 1.00 98.31 110 PHE A N 1
ATOM 908 C CA . PHE A 1 110 ? -3.426 8.099 22.735 1.00 98.31 110 PHE A CA 1
ATOM 909 C C . PHE A 1 110 ? -3.617 9.509 22.173 1.00 98.31 110 PHE A C 1
ATOM 911 O O . PHE A 1 110 ? -4.605 9.751 21.479 1.00 98.31 110 PHE A O 1
ATOM 918 N N . ARG A 1 111 ? -2.645 10.409 22.377 1.00 97.38 111 ARG A N 1
ATOM 919 C CA . ARG A 1 111 ? -2.667 11.742 21.753 1.00 97.38 111 ARG A CA 1
ATOM 920 C C . ARG A 1 111 ? -2.675 11.666 20.229 1.00 97.38 111 ARG A C 1
ATOM 922 O O . ARG A 1 111 ? -3.481 12.344 19.600 1.00 97.38 111 ARG A O 1
ATOM 929 N N . LEU A 1 112 ? -1.849 10.804 19.639 1.00 98.06 112 LEU A N 1
ATOM 930 C CA . LEU A 1 112 ? -1.855 10.582 18.194 1.00 98.06 112 LEU A CA 1
ATOM 931 C C . LEU A 1 112 ? -3.220 10.073 17.705 1.00 98.06 112 LEU A C 1
ATOM 933 O O . LEU A 1 112 ? -3.741 10.567 16.710 1.00 98.06 112 LEU A O 1
ATOM 937 N N . ILE A 1 113 ? -3.835 9.116 18.405 1.00 98.56 113 ILE A N 1
ATOM 938 C CA . ILE A 1 113 ? -5.167 8.599 18.045 1.00 98.56 113 ILE A CA 1
ATOM 939 C C . ILE A 1 113 ? -6.224 9.715 18.099 1.00 98.56 113 ILE A C 1
ATOM 941 O O . ILE A 1 113 ? -7.089 9.785 17.223 1.00 98.56 113 ILE A O 1
ATOM 945 N N . ASP A 1 114 ? -6.139 10.617 19.080 1.00 97.81 114 ASP A N 1
ATOM 946 C CA . ASP A 1 114 ? -6.997 11.803 19.157 1.00 97.81 114 ASP A CA 1
ATOM 947 C C . ASP A 1 114 ? -6.792 12.760 17.977 1.00 97.81 114 ASP A C 1
ATOM 949 O O . ASP A 1 114 ? -7.769 13.266 17.418 1.00 97.81 114 ASP A O 1
ATOM 953 N N . GLU A 1 115 ? -5.544 13.004 17.575 1.00 97.25 115 GLU A N 1
ATOM 954 C CA . GLU A 1 115 ? -5.219 13.824 16.404 1.00 97.25 115 GLU A CA 1
ATOM 955 C C . GLU A 1 115 ? -5.770 13.211 15.113 1.00 97.25 115 GLU A C 1
ATOM 957 O O . GLU A 1 115 ? -6.439 13.901 14.338 1.00 97.25 115 GLU A O 1
ATOM 962 N N . LEU A 1 116 ? -5.577 11.904 14.915 1.00 97.88 116 LEU A N 1
ATOM 963 C CA . LEU A 1 116 ? -6.103 11.169 13.763 1.00 97.88 116 LEU A CA 1
ATOM 964 C C . LEU A 1 116 ? -7.636 11.197 13.715 1.00 97.88 116 LEU A C 1
ATOM 966 O O . LEU A 1 116 ? -8.215 11.301 12.630 1.00 97.88 116 LEU A O 1
ATOM 970 N N . TYR A 1 117 ? -8.301 11.140 14.874 1.00 96.56 117 TYR A N 1
ATOM 971 C CA . TYR A 1 117 ? -9.762 11.192 14.957 1.00 96.56 117 TYR A CA 1
ATOM 972 C C . TYR A 1 117 ? -10.268 12.577 14.560 1.00 96.56 117 TYR A C 1
ATOM 974 O O . TYR A 1 117 ? -11.171 12.689 13.733 1.00 96.56 117 TYR A O 1
ATOM 982 N N . LYS A 1 118 ? -9.649 13.636 15.098 1.00 95.62 118 LYS A N 1
ATOM 983 C CA . LYS A 1 118 ? -9.974 15.027 14.746 1.00 95.62 118 LYS A CA 1
ATOM 984 C C . LYS A 1 118 ? -9.736 15.315 13.265 1.00 95.62 118 LYS A C 1
ATOM 986 O O . LYS A 1 118 ? -10.504 16.057 12.669 1.00 95.62 118 LYS A O 1
ATOM 991 N N . ALA A 1 119 ? -8.703 14.718 12.671 1.00 94.88 119 ALA A N 1
ATOM 992 C CA . ALA A 1 119 ? -8.428 14.815 11.239 1.00 94.88 119 ALA A CA 1
ATOM 993 C C . ALA A 1 119 ? -9.439 14.043 10.367 1.00 94.88 119 ALA A C 1
ATOM 995 O O . ALA A 1 119 ? -9.514 14.277 9.167 1.00 94.88 119 ALA A O 1
ATOM 996 N N . GLY A 1 120 ? -10.226 13.129 10.942 1.00 95.69 120 GLY A N 1
ATOM 997 C CA . GLY A 1 120 ? -11.170 12.300 10.191 1.00 95.69 120 GLY A CA 1
ATOM 998 C C . GLY A 1 120 ? -10.520 11.097 9.507 1.00 95.69 120 GLY A C 1
ATOM 999 O O . GLY A 1 120 ? -10.984 10.658 8.458 1.00 95.69 120 GLY A O 1
ATOM 1000 N N . THR A 1 121 ? -9.441 10.548 10.069 1.00 97.50 121 THR A N 1
ATOM 1001 C CA . THR A 1 121 ? -8.875 9.270 9.601 1.00 97.50 121 THR A CA 1
ATOM 1002 C C . THR A 1 121 ? -9.878 8.133 9.842 1.00 97.50 121 THR A C 1
ATOM 1004 O O . THR A 1 121 ? -10.541 8.085 10.881 1.00 97.50 121 THR A O 1
ATOM 1007 N N . PHE A 1 122 ? -10.013 7.199 8.895 1.00 97.12 122 PHE A N 1
ATOM 1008 C CA . PHE A 1 122 ? -11.027 6.142 8.986 1.00 97.12 122 PHE A CA 1
ATOM 1009 C C . PHE A 1 122 ? -10.503 4.841 9.597 1.00 97.12 122 PHE A C 1
ATOM 1011 O O . PHE A 1 122 ? -11.157 4.282 10.487 1.00 97.12 122 PHE A O 1
ATOM 1018 N N . GLU A 1 123 ? -9.337 4.380 9.136 1.00 97.88 123 GLU A N 1
ATOM 1019 C CA . GLU A 1 123 ? -8.720 3.110 9.532 1.00 97.88 123 GLU A CA 1
ATOM 1020 C C . GLU A 1 123 ? -7.347 3.314 10.185 1.00 97.88 123 GLU A C 1
ATOM 1022 O O . GLU A 1 123 ? -6.492 4.027 9.656 1.00 97.88 123 GLU A O 1
ATOM 1027 N N . ILE A 1 124 ? -7.106 2.597 11.287 1.00 98.69 124 ILE A N 1
ATOM 1028 C CA . ILE A 1 124 ? -5.766 2.397 11.850 1.00 98.69 124 ILE A CA 1
ATOM 1029 C C . ILE A 1 124 ? -5.399 0.922 11.690 1.00 98.69 124 ILE A C 1
ATOM 1031 O O . ILE A 1 124 ? -6.073 0.032 12.216 1.00 98.69 124 ILE A O 1
ATOM 1035 N N . ARG A 1 125 ? -4.309 0.663 10.964 1.00 98.56 125 ARG A N 1
ATOM 1036 C CA . ARG A 1 125 ? -3.685 -0.655 10.883 1.00 98.56 125 ARG A CA 1
ATOM 1037 C C . ARG A 1 125 ? -2.556 -0.745 11.892 1.00 98.56 125 ARG A C 1
ATOM 1039 O O . ARG A 1 125 ? -1.531 -0.096 11.711 1.00 98.56 125 ARG A O 1
ATOM 1046 N N . LEU A 1 126 ? -2.713 -1.597 12.892 1.00 98.69 126 LEU A N 1
ATOM 1047 C CA . LEU A 1 126 ? -1.637 -1.921 13.822 1.00 98.69 126 LEU A CA 1
ATOM 1048 C C . LEU A 1 126 ? -0.667 -2.899 13.151 1.00 98.69 126 LEU A C 1
ATOM 1050 O O . LEU A 1 126 ? -1.085 -3.920 12.605 1.00 98.69 126 LEU A O 1
ATOM 1054 N N . THR A 1 127 ? 0.618 -2.563 13.148 1.00 97.31 127 THR A N 1
ATOM 1055 C CA . THR A 1 127 ? 1.709 -3.345 12.541 1.00 97.31 127 THR A CA 1
ATOM 1056 C C . THR A 1 127 ? 3.027 -3.052 13.287 1.00 97.31 127 THR A C 1
ATOM 1058 O O . THR A 1 127 ? 3.000 -2.557 14.417 1.00 97.31 127 THR A O 1
ATOM 1061 N N . GLY A 1 128 ? 4.183 -3.378 12.709 1.00 93.69 128 GLY A N 1
ATOM 1062 C CA . GLY A 1 128 ? 5.508 -3.131 13.279 1.00 93.69 128 GLY A CA 1
ATOM 1063 C C . GLY A 1 128 ? 6.354 -4.393 13.243 1.00 93.69 128 GLY A C 1
ATOM 1064 O O . GLY A 1 128 ? 6.543 -4.985 12.183 1.00 93.69 128 GLY A O 1
ATOM 1065 N N . GLY A 1 129 ? 6.907 -4.782 14.389 1.00 94.31 129 GLY A N 1
ATOM 1066 C CA . GLY A 1 129 ? 7.456 -6.120 14.581 1.00 94.31 129 GLY A CA 1
ATOM 1067 C C . GLY A 1 129 ? 6.322 -7.132 14.721 1.00 94.31 129 GLY A C 1
ATOM 1068 O O . GLY A 1 129 ? 5.811 -7.652 13.738 1.00 94.31 129 GLY A O 1
ATOM 1069 N N . GLU A 1 130 ? 5.916 -7.402 15.954 1.00 97.50 130 GLU A N 1
ATOM 1070 C CA . GLU A 1 130 ? 4.680 -8.101 16.285 1.00 97.50 130 GLU A CA 1
ATOM 1071 C C . GLU A 1 130 ? 3.850 -7.208 17.221 1.00 97.50 130 GLU A C 1
ATOM 1073 O O . GLU A 1 130 ? 4.214 -7.066 18.393 1.00 97.50 130 GLU A O 1
ATOM 1078 N N . PRO A 1 131 ? 2.750 -6.598 16.737 1.00 97.69 131 PRO A N 1
ATOM 1079 C CA . PRO A 1 131 ? 1.962 -5.642 17.517 1.00 97.69 131 PRO A CA 1
ATOM 1080 C C . PRO A 1 131 ? 1.478 -6.202 18.852 1.00 97.69 131 PRO A C 1
ATOM 1082 O O . PRO A 1 131 ? 1.462 -5.482 19.849 1.00 97.69 131 PRO A O 1
ATOM 1085 N N . THR A 1 132 ? 1.135 -7.495 18.899 1.00 98.19 132 THR A N 1
ATOM 1086 C CA . THR A 1 132 ? 0.608 -8.136 20.113 1.00 98.19 132 THR A CA 1
ATOM 1087 C C . THR A 1 132 ? 1.637 -8.250 21.240 1.00 98.19 132 THR A C 1
ATOM 1089 O O . THR A 1 132 ? 1.277 -8.655 22.341 1.00 98.19 132 THR A O 1
ATOM 1092 N N . LEU A 1 133 ? 2.908 -7.917 20.987 1.00 97.44 133 LEU A N 1
ATOM 1093 C CA . LEU A 1 133 ? 3.963 -7.856 22.001 1.00 97.44 133 LEU A CA 1
ATOM 1094 C C . LEU A 1 133 ? 4.156 -6.459 22.602 1.00 97.44 133 LEU A C 1
ATOM 1096 O O . LEU A 1 133 ? 4.985 -6.305 23.501 1.00 97.44 133 LEU A O 1
ATOM 1100 N N . HIS A 1 134 ? 3.438 -5.438 22.126 1.00 97.12 134 HIS A N 1
ATOM 1101 C CA . HIS A 1 134 ? 3.432 -4.146 22.804 1.00 97.12 134 HIS A CA 1
ATOM 1102 C C . HIS A 1 134 ? 2.755 -4.298 24.183 1.00 97.12 134 HIS A C 1
ATOM 1104 O O . HIS A 1 134 ? 1.655 -4.854 24.246 1.00 97.12 134 HIS A O 1
ATOM 1110 N N . PRO A 1 135 ? 3.356 -3.804 25.287 1.00 95.81 135 PRO A N 1
ATOM 1111 C CA . PRO A 1 135 ? 2.833 -4.014 26.643 1.00 95.81 135 PRO A CA 1
ATOM 1112 C C . PRO A 1 135 ? 1.386 -3.527 26.816 1.00 95.81 135 PRO A C 1
ATOM 1114 O O . PRO A 1 135 ? 0.572 -4.220 27.419 1.00 95.81 135 PRO A O 1
ATOM 1117 N N . ASP A 1 136 ? 1.040 -2.389 26.212 1.00 97.69 136 ASP A N 1
ATOM 1118 C CA . ASP A 1 136 ? -0.308 -1.808 26.261 1.00 97.69 136 ASP A CA 1
ATOM 1119 C C . ASP A 1 136 ? -1.204 -2.184 25.058 1.00 97.69 136 ASP A C 1
ATOM 1121 O O . ASP A 1 136 ? -2.182 -1.489 24.783 1.00 97.69 136 ASP A O 1
ATOM 1125 N N . PHE A 1 137 ? -0.897 -3.246 24.294 1.00 98.50 137 PHE A N 1
ATOM 1126 C CA . PHE A 1 137 ? -1.582 -3.554 23.022 1.00 98.50 137 PHE A CA 1
ATOM 1127 C C . PHE A 1 137 ? -3.118 -3.530 23.120 1.00 98.50 137 PHE A C 1
ATOM 1129 O O . PHE A 1 137 ? -3.786 -2.870 22.325 1.00 98.50 137 PHE A O 1
ATOM 1136 N N . PHE A 1 138 ? -3.697 -4.214 24.110 1.00 98.56 138 PHE A N 1
ATOM 1137 C CA . PHE A 1 138 ? -5.155 -4.277 24.260 1.00 98.56 138 PHE A CA 1
ATOM 1138 C C . PHE A 1 138 ? -5.776 -2.966 24.754 1.00 98.56 138 PHE A C 1
ATOM 1140 O O . PHE A 1 138 ? -6.913 -2.670 24.388 1.00 98.56 138 PHE A O 1
ATOM 1147 N N . GLU A 1 139 ? -5.048 -2.167 25.537 1.00 98.56 139 GLU A N 1
ATOM 1148 C CA . GLU A 1 139 ? -5.496 -0.824 25.925 1.00 98.56 139 GLU A CA 1
ATOM 1149 C C . GLU A 1 139 ? -5.541 0.098 24.704 1.00 98.56 139 GLU A C 1
ATOM 1151 O O . GLU A 1 139 ? -6.526 0.805 24.502 1.00 98.56 139 GLU A O 1
ATOM 1156 N N . ILE A 1 140 ? -4.527 0.018 23.836 1.00 98.69 140 ILE A N 1
ATOM 1157 C CA . ILE A 1 140 ? -4.472 0.746 22.563 1.00 98.69 140 ILE A CA 1
ATOM 1158 C C . ILE A 1 140 ? -5.625 0.328 21.649 1.00 98.69 140 ILE A C 1
ATOM 1160 O O . ILE A 1 140 ? -6.368 1.188 21.178 1.00 98.69 140 ILE A O 1
ATOM 1164 N N . VAL A 1 141 ? -5.839 -0.976 21.435 1.00 98.69 141 VAL A N 1
ATOM 1165 C CA . VAL A 1 141 ? -6.958 -1.473 20.611 1.00 98.69 141 VAL A CA 1
ATOM 1166 C C . VAL A 1 141 ? -8.302 -0.999 21.163 1.00 98.69 141 VAL A C 1
ATOM 1168 O O . VAL A 1 141 ? -9.150 -0.536 20.398 1.00 98.69 141 VAL A O 1
ATOM 1171 N N . LYS A 1 142 ? -8.491 -1.060 22.488 1.00 98.50 142 LYS A N 1
ATOM 1172 C CA . LYS A 1 142 ? -9.702 -0.556 23.138 1.00 98.50 142 LYS A CA 1
ATOM 1173 C C . LYS A 1 142 ? -9.889 0.942 22.891 1.00 98.50 142 LYS A C 1
ATOM 1175 O O . LYS A 1 142 ? -10.981 1.345 22.507 1.00 98.50 142 LYS A O 1
ATOM 1180 N N . TYR A 1 143 ? -8.843 1.747 23.058 1.00 98.56 143 TYR A N 1
ATOM 1181 C CA . TYR A 1 143 ? -8.915 3.194 22.858 1.00 98.56 143 TYR A CA 1
ATOM 1182 C C . TYR A 1 143 ? -9.267 3.559 21.406 1.00 98.56 143 TYR A C 1
ATOM 1184 O O . TYR A 1 143 ? -10.156 4.374 21.162 1.00 98.56 143 TYR A O 1
ATOM 1192 N N . ILE A 1 144 ? -8.641 2.889 20.431 1.00 98.25 144 ILE A N 1
ATOM 1193 C CA . ILE A 1 144 ? -8.944 3.041 18.998 1.00 98.25 144 ILE A CA 1
ATOM 1194 C C . ILE A 1 144 ? -10.412 2.678 18.709 1.00 98.25 144 ILE A C 1
ATOM 1196 O O . ILE A 1 144 ? -11.111 3.401 17.993 1.00 98.25 144 ILE A O 1
ATOM 1200 N N . LYS A 1 145 ? -10.905 1.576 19.286 1.00 96.25 145 LYS A N 1
ATOM 1201 C CA . LYS A 1 145 ? -12.295 1.127 19.124 1.00 96.25 145 LYS A CA 1
ATOM 1202 C C . LYS A 1 145 ? -13.292 2.106 19.738 1.00 96.25 145 LYS A C 1
ATOM 1204 O O . LYS A 1 145 ? -14.296 2.416 19.103 1.00 96.25 145 LYS A O 1
ATOM 1209 N N . ASP A 1 146 ? -13.014 2.616 20.936 1.00 95.88 146 ASP A N 1
ATOM 1210 C CA . ASP A 1 146 ? -13.879 3.576 21.632 1.00 95.88 146 ASP A CA 1
ATOM 1211 C C . ASP A 1 146 ? -13.968 4.914 20.863 1.00 95.88 146 ASP A C 1
ATOM 1213 O O . ASP A 1 146 ? -14.997 5.589 20.899 1.00 95.88 146 ASP A O 1
ATOM 1217 N N . LYS A 1 147 ? -12.934 5.259 20.080 1.00 94.69 147 LYS A N 1
ATOM 1218 C CA . LYS A 1 147 ? -12.925 6.380 19.116 1.00 94.69 147 LYS A CA 1
ATOM 1219 C C . LYS A 1 147 ? -13.584 6.046 17.768 1.00 94.69 147 LYS A C 1
ATOM 1221 O O . LYS A 1 147 ? -13.587 6.872 16.857 1.00 94.69 147 LYS A O 1
ATOM 1226 N N . ASN A 1 148 ? -14.178 4.859 17.639 1.00 92.62 148 ASN A N 1
ATOM 1227 C CA . ASN A 1 148 ? -14.910 4.383 16.467 1.00 92.62 148 ASN A CA 1
ATOM 1228 C C . ASN A 1 148 ? -14.055 4.259 15.190 1.00 92.62 148 ASN A C 1
ATOM 1230 O O . ASN A 1 148 ? -14.568 4.443 14.088 1.00 92.62 148 ASN A O 1
ATOM 1234 N N . PHE A 1 149 ? -12.752 3.986 15.283 1.00 96.75 149 PHE A N 1
ATOM 1235 C CA . PHE A 1 149 ? -11.940 3.660 14.102 1.00 96.75 149 PHE A CA 1
ATOM 1236 C C . PHE A 1 149 ? -12.220 2.247 13.591 1.00 96.75 149 PHE A C 1
ATOM 1238 O O . PHE A 1 149 ? -12.530 1.337 14.359 1.00 96.75 149 PHE A O 1
ATOM 1245 N N . PHE A 1 150 ? -12.022 2.046 12.291 1.00 97.56 150 PHE A N 1
ATOM 1246 C CA . PHE A 1 150 ? -11.891 0.703 11.746 1.00 97.56 150 PHE A CA 1
ATOM 1247 C C . PHE A 1 150 ? -10.482 0.179 12.034 1.00 97.56 150 PHE A C 1
ATOM 1249 O O . PHE A 1 150 ? -9.497 0.873 11.776 1.00 97.56 150 PHE A O 1
ATOM 1256 N N . ILE A 1 151 ? -10.377 -1.031 12.583 1.00 98.25 151 ILE A N 1
ATOM 1257 C CA . ILE A 1 151 ? -9.095 -1.583 13.037 1.00 98.25 151 ILE A CA 1
ATOM 1258 C C . ILE A 1 151 ? -8.710 -2.773 12.170 1.00 98.25 151 ILE A C 1
ATOM 1260 O O . ILE A 1 151 ? -9.455 -3.757 12.078 1.00 98.25 151 ILE A O 1
ATOM 1264 N N . SER A 1 152 ? -7.517 -2.700 11.583 1.00 98.31 152 SER A N 1
ATOM 1265 C CA . SER A 1 152 ? -6.856 -3.850 10.970 1.00 98.31 152 SER A CA 1
ATOM 1266 C C . SER A 1 152 ? -5.538 -4.174 11.675 1.00 98.31 152 SER A C 1
ATOM 1268 O O . SER A 1 152 ? -4.930 -3.317 12.313 1.00 98.31 152 SER A O 1
ATOM 1270 N N . LEU A 1 153 ? -5.105 -5.430 11.598 1.00 98.69 153 LEU A N 1
ATOM 1271 C CA . LEU A 1 153 ? -3.906 -5.927 12.272 1.00 98.69 153 LEU A CA 1
ATOM 1272 C C . LEU A 1 153 ? -3.019 -6.677 11.279 1.00 98.69 153 LEU A C 1
ATOM 1274 O O . LEU A 1 153 ? -3.463 -7.655 10.686 1.00 98.69 153 LEU A O 1
ATOM 1278 N N . GLY A 1 154 ? -1.774 -6.236 11.108 1.00 98.25 154 GLY A N 1
ATOM 1279 C CA . GLY A 1 154 ? -0.710 -7.013 10.472 1.00 98.25 154 GLY A CA 1
ATOM 1280 C C . GLY A 1 154 ? 0.076 -7.786 11.528 1.00 98.25 154 GLY A C 1
ATOM 1281 O O . GLY A 1 154 ? 0.543 -7.189 12.492 1.00 98.25 154 GLY A O 1
ATOM 1282 N N . THR A 1 155 ? 0.208 -9.101 11.370 1.00 98.31 155 THR A N 1
ATOM 1283 C CA . THR A 1 155 ? 0.824 -9.974 12.383 1.00 98.31 155 THR A CA 1
ATOM 1284 C C . THR A 1 155 ? 1.579 -11.140 11.749 1.00 98.31 155 THR A C 1
ATOM 1286 O O . THR A 1 155 ? 1.318 -11.544 10.608 1.00 98.31 155 THR A O 1
ATOM 1289 N N . ASN A 1 156 ? 2.516 -11.716 12.499 1.00 97.75 156 ASN A N 1
ATOM 1290 C CA . ASN A 1 156 ? 3.087 -13.016 12.182 1.00 97.75 156 ASN A CA 1
ATOM 1291 C C . ASN A 1 156 ? 2.172 -14.193 12.558 1.00 97.75 156 ASN A C 1
ATOM 1293 O O . ASN A 1 156 ? 2.411 -15.289 12.072 1.00 97.75 156 ASN A O 1
ATOM 1297 N N . GLY A 1 157 ? 1.135 -13.986 13.379 1.00 97.56 157 GLY A N 1
ATOM 1298 C CA . GLY A 1 157 ? 0.114 -14.988 13.700 1.00 97.56 157 GLY A CA 1
ATOM 1299 C C . GLY A 1 157 ? 0.573 -16.161 14.574 1.00 97.56 157 GLY A C 1
ATOM 1300 O O . GLY A 1 157 ? -0.171 -17.133 14.706 1.00 97.56 157 GLY A O 1
ATOM 1301 N N . VAL A 1 158 ? 1.766 -16.111 15.172 1.00 98.31 158 VAL A N 1
ATOM 1302 C CA . VAL A 1 158 ? 2.272 -17.145 16.090 1.00 98.31 158 VAL A CA 1
ATOM 1303 C C . VAL A 1 158 ? 1.793 -16.832 17.507 1.00 98.31 158 VAL A C 1
ATOM 1305 O O . VAL A 1 158 ? 2.482 -16.159 18.277 1.00 98.31 158 VAL A O 1
ATOM 1308 N N . TRP A 1 159 ? 0.592 -17.309 17.838 1.00 97.88 159 TRP A N 1
ATOM 1309 C CA . TRP A 1 159 ? -0.128 -16.970 19.068 1.00 97.88 159 TRP A CA 1
ATOM 1310 C C . TRP A 1 159 ? -0.530 -18.200 19.888 1.00 97.88 159 TRP A C 1
ATOM 1312 O O . TRP A 1 159 ? -0.631 -19.311 19.367 1.00 97.88 159 TRP A O 1
ATOM 1322 N N . SER A 1 160 ? -0.769 -17.981 21.183 1.00 97.62 160 SER A N 1
ATOM 1323 C CA . SER A 1 160 ? -1.454 -18.939 22.053 1.00 97.62 160 SER A CA 1
ATOM 1324 C C . SER A 1 160 ? -2.968 -18.903 21.823 1.00 97.62 160 SER A C 1
ATOM 1326 O O . SER A 1 160 ? -3.506 -17.898 21.357 1.00 97.62 160 SER A O 1
ATOM 1328 N N . ASP A 1 161 ? -3.663 -19.970 22.218 1.00 96.56 161 ASP A N 1
ATOM 1329 C CA . ASP A 1 161 ? -5.128 -20.058 22.127 1.00 96.56 161 ASP A CA 1
ATOM 1330 C C . ASP A 1 161 ? -5.827 -18.926 22.906 1.00 96.56 161 ASP A C 1
ATOM 1332 O O . ASP A 1 161 ? -6.762 -18.310 22.399 1.00 96.56 161 ASP A O 1
ATOM 1336 N N . GLU A 1 162 ? -5.309 -18.562 24.085 1.00 97.19 162 GLU A N 1
ATOM 1337 C CA . GLU A 1 162 ? -5.818 -17.429 24.876 1.00 97.19 162 GLU A CA 1
ATOM 1338 C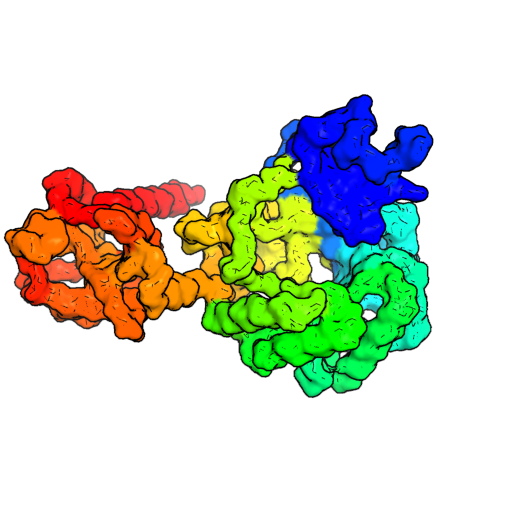 C . GLU A 1 162 ? -5.711 -16.098 24.111 1.00 97.19 162 GLU A C 1
ATOM 1340 O O . GLU A 1 162 ? -6.645 -15.293 24.093 1.00 97.19 162 GLU A O 1
ATOM 1345 N N . LEU A 1 163 ? -4.574 -15.852 23.450 1.00 97.88 163 LEU A N 1
ATOM 1346 C CA . LEU A 1 163 ? -4.383 -14.630 22.674 1.00 97.88 163 LEU A CA 1
ATOM 1347 C C . LEU A 1 163 ? -5.323 -14.601 21.462 1.00 97.88 163 LEU A C 1
ATOM 1349 O O . LEU A 1 163 ? -5.896 -13.552 21.167 1.00 97.88 163 LEU A O 1
ATOM 1353 N N . ILE A 1 164 ? -5.535 -15.741 20.801 1.00 97.69 164 ILE A N 1
ATOM 1354 C CA . ILE A 1 164 ? -6.479 -15.862 19.683 1.00 97.69 164 ILE A CA 1
ATOM 1355 C C . ILE A 1 164 ? -7.901 -15.490 20.126 1.00 97.69 164 ILE A C 1
ATOM 1357 O O . ILE A 1 164 ? -8.558 -14.687 19.457 1.00 97.69 164 ILE A O 1
ATOM 1361 N N . GLU A 1 165 ? -8.365 -16.016 21.263 1.00 96.06 165 GLU A N 1
ATOM 1362 C CA . GLU A 1 165 ? -9.689 -15.698 21.810 1.00 96.06 165 GLU A CA 1
ATOM 1363 C C . GLU A 1 165 ? -9.829 -14.199 22.112 1.00 96.06 165 GLU A C 1
ATOM 1365 O O . GLU A 1 165 ? -10.787 -13.550 21.675 1.00 96.06 165 GLU A O 1
ATOM 1370 N N . ARG A 1 166 ? -8.830 -13.616 22.786 1.00 97.31 166 ARG A N 1
ATOM 1371 C CA . ARG A 1 166 ? -8.816 -12.183 23.115 1.00 97.31 166 ARG A CA 1
ATOM 1372 C C . ARG A 1 166 ? -8.823 -11.301 21.866 1.00 97.31 166 ARG A C 1
ATOM 1374 O O . ARG A 1 166 ? -9.509 -10.278 21.847 1.00 97.31 166 ARG A O 1
ATOM 1381 N N . ILE A 1 167 ? -8.105 -11.685 20.807 1.00 97.94 167 ILE A N 1
ATOM 1382 C CA . ILE A 1 167 ? -8.144 -10.987 19.512 1.00 97.94 167 ILE A CA 1
ATOM 1383 C C . ILE A 1 167 ? -9.545 -11.070 18.897 1.00 97.94 167 ILE A C 1
ATOM 1385 O O . ILE A 1 167 ? -10.067 -10.037 18.470 1.00 97.94 167 ILE A O 1
ATOM 1389 N N . GLY A 1 168 ? -10.188 -12.241 18.925 1.00 96.38 168 GLY A N 1
ATOM 1390 C CA . GLY A 1 168 ? -11.556 -12.441 18.428 1.00 96.38 168 GLY A CA 1
ATOM 1391 C C . GLY A 1 168 ? -12.604 -11.517 19.066 1.00 96.38 168 GLY A C 1
ATOM 1392 O O . GLY A 1 168 ? -13.565 -11.103 18.413 1.00 96.38 168 GLY A O 1
ATOM 1393 N N . GLN A 1 169 ? -12.388 -11.133 20.327 1.00 95.50 169 GLN A N 1
ATOM 1394 C CA . GLN A 1 169 ? -13.284 -10.269 21.108 1.00 95.50 169 GLN A CA 1
ATOM 1395 C C . GLN A 1 169 ? -12.883 -8.778 21.083 1.00 95.50 169 GLN A C 1
ATOM 1397 O O . GLN A 1 169 ? -13.640 -7.908 21.523 1.00 95.50 169 GLN A O 1
ATOM 1402 N N . SER A 1 170 ? -11.707 -8.451 20.540 1.00 96.06 170 SER A N 1
ATOM 1403 C CA . SER A 1 170 ? -11.110 -7.110 20.625 1.00 96.06 170 SER A CA 1
ATOM 1404 C C . SER A 1 170 ? -11.831 -6.041 19.791 1.00 96.06 170 SER A C 1
ATOM 1406 O O . SER A 1 170 ? -11.774 -4.858 20.116 1.00 96.06 170 SER A O 1
ATOM 1408 N N . GLY A 1 171 ? -12.566 -6.437 18.747 1.00 94.25 171 GLY A N 1
ATOM 1409 C CA . GLY A 1 171 ? -13.174 -5.524 17.769 1.00 94.25 171 GLY A CA 1
ATOM 1410 C C . GLY A 1 171 ? -12.301 -5.227 16.545 1.00 94.25 171 GLY A C 1
ATOM 1411 O O . GLY A 1 171 ? -12.715 -4.443 15.694 1.00 94.25 171 GLY A O 1
ATOM 1412 N N . ILE A 1 172 ? -11.133 -5.866 16.424 1.00 97.62 172 ILE A N 1
ATOM 1413 C CA . ILE A 1 172 ? -10.366 -5.910 15.173 1.00 97.62 172 ILE A CA 1
ATOM 1414 C C . ILE A 1 172 ? -11.225 -6.563 14.087 1.00 97.62 172 ILE A C 1
ATOM 1416 O O . ILE A 1 172 ? -11.851 -7.591 14.327 1.00 97.62 172 ILE A O 1
ATOM 1420 N N . ARG A 1 173 ? -11.277 -5.956 12.896 1.00 96.50 173 ARG A N 1
ATOM 1421 C CA . ARG A 1 173 ? -12.149 -6.407 11.796 1.00 96.50 173 ARG A CA 1
ATOM 1422 C C . ARG A 1 173 ? -11.396 -7.118 10.680 1.00 96.50 173 ARG A C 1
ATOM 1424 O O . ARG A 1 173 ? -11.976 -7.970 10.016 1.00 96.50 173 ARG A O 1
ATOM 1431 N N . ILE A 1 174 ? -10.114 -6.801 10.492 1.00 97.81 174 ILE A N 1
ATOM 1432 C CA . ILE A 1 174 ? -9.246 -7.470 9.515 1.00 97.81 174 ILE A CA 1
ATOM 1433 C C . ILE A 1 174 ? -7.962 -7.922 10.202 1.00 97.81 174 ILE A C 1
ATOM 1435 O O . ILE A 1 174 ? -7.276 -7.102 10.811 1.00 97.81 174 ILE A O 1
ATOM 1439 N N . VAL A 1 175 ? -7.593 -9.191 10.036 1.00 98.56 175 VAL A N 1
ATOM 1440 C CA . VAL A 1 175 ? -6.281 -9.712 10.443 1.00 98.56 175 VAL A CA 1
ATOM 1441 C C . VAL A 1 175 ? -5.536 -10.197 9.200 1.00 98.56 175 VAL A C 1
ATOM 1443 O O . VAL A 1 175 ? -6.012 -11.055 8.460 1.00 98.56 175 VAL A O 1
ATOM 1446 N N . ILE A 1 176 ? -4.369 -9.606 8.961 1.00 98.38 176 ILE A N 1
ATOM 1447 C CA . ILE A 1 176 ? -3.457 -9.900 7.858 1.00 98.38 176 ILE A CA 1
ATOM 1448 C C . ILE A 1 176 ? -2.299 -10.700 8.447 1.00 98.38 176 ILE A C 1
ATOM 1450 O O . ILE A 1 176 ? -1.444 -10.155 9.147 1.00 98.38 176 ILE A O 1
ATOM 1454 N N . ILE A 1 177 ? -2.304 -12.001 8.186 1.00 98.19 177 ILE A N 1
ATOM 1455 C CA . ILE A 1 177 ? -1.363 -12.956 8.755 1.00 98.19 177 ILE A CA 1
ATOM 1456 C C . ILE A 1 177 ? -0.271 -13.236 7.737 1.00 98.19 177 ILE A C 1
ATOM 1458 O O . ILE A 1 177 ? -0.529 -13.495 6.562 1.00 98.19 177 ILE A O 1
ATOM 1462 N N . SER A 1 178 ? 0.969 -13.170 8.189 1.00 96.69 178 SER A N 1
ATOM 1463 C CA . SER A 1 178 ? 2.115 -13.409 7.329 1.00 96.69 178 SER A CA 1
ATOM 1464 C C . SER A 1 178 ? 2.385 -14.914 7.207 1.00 96.69 178 SER A C 1
ATOM 1466 O O . SER A 1 178 ? 2.662 -15.554 8.217 1.00 96.69 178 SER A O 1
ATOM 1468 N N . LEU A 1 179 ? 2.310 -15.474 5.996 1.00 95.44 179 LEU A N 1
ATOM 1469 C CA . LEU A 1 179 ? 2.485 -16.908 5.721 1.00 95.44 179 LEU A CA 1
ATOM 1470 C C . LEU A 1 179 ? 3.101 -17.089 4.330 1.00 95.44 179 LEU A C 1
ATOM 1472 O O . LEU A 1 179 ? 2.499 -16.653 3.351 1.00 95.44 179 LEU A O 1
ATOM 1476 N N . ASP A 1 180 ? 4.267 -17.740 4.237 1.00 90.94 180 ASP A N 1
ATOM 1477 C CA . ASP A 1 180 ? 4.980 -17.894 2.958 1.00 90.94 180 ASP A CA 1
ATOM 1478 C C . ASP A 1 180 ? 4.991 -19.349 2.477 1.00 90.94 180 ASP A C 1
ATOM 1480 O O . ASP A 1 180 ? 5.856 -20.141 2.850 1.00 90.94 180 ASP A O 1
ATOM 1484 N N . GLY A 1 181 ? 4.058 -19.700 1.594 1.00 88.00 181 GLY A N 1
ATOM 1485 C CA . GLY A 1 181 ? 4.063 -21.010 0.940 1.00 88.00 181 GLY A CA 1
ATOM 1486 C C . GLY A 1 181 ? 3.721 -22.183 1.865 1.00 88.00 181 GLY A C 1
ATOM 1487 O O . GLY A 1 181 ? 2.895 -22.079 2.771 1.00 88.00 181 GLY A O 1
ATOM 1488 N N . THR A 1 182 ? 4.326 -23.336 1.573 1.00 90.81 182 THR A N 1
ATOM 1489 C CA . THR A 1 182 ? 4.165 -24.576 2.347 1.00 90.81 182 THR A CA 1
ATOM 1490 C C . THR A 1 182 ? 4.903 -24.508 3.687 1.00 90.81 182 THR A C 1
ATOM 1492 O O . THR A 1 182 ? 5.709 -23.608 3.916 1.00 90.81 182 THR A O 1
ATOM 1495 N N . GLU A 1 183 ? 4.682 -25.500 4.557 1.00 94.69 183 GLU A N 1
ATOM 1496 C CA . GLU A 1 183 ? 5.388 -25.623 5.842 1.00 94.69 183 GLU A CA 1
ATOM 1497 C C . GLU A 1 183 ? 6.906 -25.517 5.696 1.00 94.69 183 GLU A C 1
ATOM 1499 O O . GLU A 1 183 ? 7.532 -24.731 6.399 1.00 94.69 183 GLU A O 1
ATOM 1504 N N . GLU A 1 184 ? 7.486 -26.228 4.728 1.00 91.94 184 GLU A N 1
ATOM 1505 C CA . GLU A 1 184 ? 8.923 -26.192 4.452 1.00 91.94 184 GLU A CA 1
ATOM 1506 C C . GLU A 1 184 ? 9.432 -24.771 4.159 1.00 91.94 184 GLU A C 1
ATOM 1508 O O . GLU A 1 184 ? 10.411 -24.321 4.758 1.00 91.94 184 GLU A O 1
ATOM 1513 N N . TYR A 1 185 ? 8.761 -24.045 3.261 1.00 89.56 185 TYR A N 1
ATOM 1514 C CA . TYR A 1 185 ? 9.180 -22.705 2.843 1.00 89.56 185 TYR A CA 1
ATOM 1515 C C . TYR A 1 185 ? 8.980 -21.668 3.945 1.00 89.56 185 TYR A C 1
ATOM 1517 O O . TYR A 1 185 ? 9.872 -20.850 4.195 1.00 89.56 185 TYR A O 1
ATOM 1525 N N . ASN A 1 186 ? 7.834 -21.728 4.617 1.00 93.81 186 ASN A N 1
ATOM 1526 C CA . ASN A 1 186 ? 7.508 -20.834 5.711 1.00 93.81 186 ASN A CA 1
ATOM 1527 C C . ASN A 1 186 ? 8.497 -21.013 6.869 1.00 93.81 186 ASN A C 1
ATOM 1529 O O . ASN A 1 186 ? 9.076 -20.047 7.361 1.00 93.81 186 ASN A O 1
ATOM 1533 N N . ASP A 1 187 ? 8.731 -22.253 7.293 1.00 95.31 187 ASP A N 1
ATOM 1534 C CA . ASP A 1 187 ? 9.572 -22.529 8.452 1.00 95.31 187 ASP A CA 1
ATOM 1535 C C . ASP A 1 187 ? 11.051 -22.251 8.175 1.00 95.31 187 ASP A C 1
ATOM 1537 O O . ASP A 1 187 ? 11.769 -21.802 9.073 1.00 95.31 187 ASP A O 1
ATOM 1541 N N . LYS A 1 188 ? 11.502 -22.435 6.926 1.00 91.38 188 LYS A N 1
ATOM 1542 C CA . LYS A 1 188 ? 12.849 -22.041 6.492 1.00 91.38 188 LYS A CA 1
ATOM 1543 C C . LYS A 1 188 ? 13.089 -20.540 6.659 1.00 91.38 188 LYS A C 1
ATOM 1545 O O . LYS A 1 188 ? 14.208 -20.137 6.965 1.00 91.38 188 LYS A O 1
ATOM 1550 N N . SER A 1 189 ? 12.068 -19.713 6.447 1.00 89.31 189 SER A N 1
ATOM 1551 C CA . SER A 1 189 ? 12.219 -18.258 6.396 1.00 89.31 189 SER A CA 1
ATOM 1552 C C . SER A 1 189 ? 11.811 -17.543 7.690 1.00 89.31 189 SER A C 1
ATOM 1554 O O . SER A 1 189 ? 12.401 -16.518 8.048 1.00 89.31 189 SER A O 1
ATOM 1556 N N . ARG A 1 190 ? 10.842 -18.098 8.427 1.00 92.88 190 ARG A N 1
ATOM 1557 C CA . ARG A 1 190 ? 10.267 -17.519 9.654 1.00 92.88 190 ARG A CA 1
ATOM 1558 C C . ARG A 1 190 ? 10.652 -18.261 10.932 1.00 92.88 190 ARG A C 1
ATOM 1560 O O . ARG A 1 190 ? 10.559 -17.678 12.014 1.00 92.88 190 ARG A O 1
ATOM 1567 N N . GLY A 1 191 ? 11.126 -19.500 10.813 1.00 94.75 191 GLY A N 1
ATOM 1568 C CA . GLY A 1 191 ? 11.525 -20.366 11.921 1.00 94.75 191 GLY A CA 1
ATOM 1569 C C . GLY A 1 191 ? 10.666 -21.628 12.033 1.00 94.75 191 GLY A C 1
ATOM 1570 O O . GLY A 1 191 ? 9.480 -21.636 11.702 1.00 94.75 191 GLY A O 1
ATOM 1571 N N . LYS A 1 192 ? 11.275 -22.706 12.538 1.00 97.06 192 LYS A N 1
ATOM 1572 C CA . LYS A 1 192 ? 10.641 -24.023 12.690 1.00 97.06 192 LYS A CA 1
ATOM 1573 C C . LYS A 1 192 ? 9.389 -23.972 13.575 1.00 97.06 192 LYS A C 1
ATOM 1575 O O . LYS A 1 192 ? 9.418 -23.399 14.661 1.00 97.06 192 LYS A O 1
ATOM 1580 N N . GLY A 1 193 ? 8.321 -24.633 13.134 1.00 97.38 193 GLY A N 1
ATOM 1581 C CA . GLY A 1 193 ? 7.031 -24.744 13.812 1.00 97.38 193 GLY A CA 1
ATOM 1582 C C . GLY A 1 193 ? 6.091 -23.556 13.595 1.00 97.38 193 GLY A C 1
ATOM 1583 O O . GLY A 1 193 ? 4.956 -23.595 14.080 1.00 97.38 193 GLY A O 1
ATOM 1584 N N . THR A 1 194 ? 6.518 -22.511 12.877 1.00 97.81 194 THR A N 1
ATOM 1585 C CA . THR A 1 194 ? 5.694 -21.308 12.692 1.00 97.81 194 THR A CA 1
ATOM 1586 C C . THR A 1 194 ? 4.501 -21.576 11.781 1.00 97.81 194 THR A C 1
ATOM 1588 O O . THR A 1 194 ? 3.410 -21.109 12.095 1.00 97.81 194 THR A O 1
ATOM 1591 N N . PHE A 1 195 ? 4.636 -22.409 10.745 1.00 97.94 195 PHE A N 1
ATOM 1592 C CA . PHE A 1 195 ? 3.521 -22.772 9.862 1.00 97.94 195 PHE A CA 1
ATOM 1593 C C . PHE A 1 195 ? 2.371 -23.424 10.639 1.00 97.94 195 PHE A C 1
ATOM 1595 O O . PHE A 1 195 ? 1.198 -23.065 10.492 1.00 97.94 195 PHE A O 1
ATOM 1602 N N . LYS A 1 196 ? 2.704 -24.366 11.528 1.00 98.06 196 LYS A N 1
ATOM 1603 C CA . LYS A 1 196 ? 1.717 -25.047 12.371 1.00 98.06 196 LYS A CA 1
ATOM 1604 C C . LYS A 1 196 ? 0.999 -24.068 13.304 1.00 98.06 196 LYS A C 1
ATOM 1606 O O . LYS A 1 196 ? -0.222 -24.142 13.430 1.00 98.06 196 LYS A O 1
ATOM 1611 N N . ALA A 1 197 ? 1.733 -23.142 13.923 1.00 98.25 197 ALA A N 1
ATOM 1612 C CA . ALA A 1 197 ? 1.150 -22.117 14.788 1.00 98.25 197 ALA A CA 1
ATOM 1613 C C . ALA A 1 197 ? 0.236 -21.156 14.006 1.00 98.25 197 ALA A C 1
ATOM 1615 O O . ALA A 1 197 ? -0.905 -20.932 14.401 1.00 98.25 197 ALA A O 1
ATOM 1616 N N . ILE A 1 198 ? 0.694 -20.668 12.852 1.00 98.19 198 ILE A N 1
ATOM 1617 C CA . ILE A 1 198 ? -0.057 -19.758 11.980 1.00 98.19 198 ILE A CA 1
ATOM 1618 C C . ILE A 1 198 ? -1.353 -20.407 11.490 1.00 98.19 198 ILE A C 1
ATOM 1620 O O . ILE A 1 198 ? -2.430 -19.817 11.583 1.00 98.19 198 ILE A O 1
ATOM 1624 N N . THR A 1 199 ? -1.282 -21.646 11.001 1.00 97.69 199 THR A N 1
ATOM 1625 C CA . THR A 1 199 ? -2.480 -22.347 10.523 1.00 97.69 199 THR A CA 1
ATOM 1626 C C . THR A 1 199 ? -3.448 -22.688 11.659 1.00 97.69 199 THR A C 1
ATOM 1628 O O . THR A 1 199 ? -4.655 -22.731 11.422 1.00 97.69 199 THR A O 1
ATOM 1631 N N . ASN A 1 200 ? -2.975 -22.892 12.897 1.00 97.81 200 ASN A N 1
ATOM 1632 C CA . ASN A 1 200 ? -3.844 -22.977 14.077 1.00 97.81 200 ASN A CA 1
ATOM 1633 C C . ASN A 1 200 ? -4.581 -21.650 14.326 1.00 97.81 200 ASN A C 1
ATOM 1635 O O . ASN A 1 200 ? -5.809 -21.652 14.418 1.00 97.81 200 ASN A O 1
ATOM 1639 N N . THR A 1 201 ? -3.855 -20.528 14.335 1.00 98.06 201 THR A N 1
ATOM 1640 C CA . THR A 1 201 ? -4.427 -19.179 14.476 1.00 98.06 201 THR A CA 1
ATOM 1641 C C . THR A 1 201 ? -5.512 -18.912 13.439 1.00 98.06 201 THR A C 1
ATOM 1643 O O . THR A 1 201 ? -6.624 -18.533 13.801 1.00 98.06 201 THR A O 1
ATOM 1646 N N . ILE A 1 202 ? -5.240 -19.181 12.157 1.00 97.38 202 ILE A N 1
ATOM 1647 C CA . ILE A 1 202 ? -6.223 -19.000 11.078 1.00 97.38 202 ILE A CA 1
ATOM 1648 C C . ILE A 1 202 ? -7.478 -19.842 11.346 1.00 97.38 202 ILE A C 1
ATOM 1650 O O . ILE A 1 202 ? -8.587 -19.308 11.340 1.00 97.38 202 ILE A O 1
ATOM 1654 N N . ARG A 1 203 ? -7.324 -21.147 11.625 1.00 96.75 203 ARG A N 1
ATOM 1655 C CA . ARG A 1 203 ? -8.466 -22.050 11.866 1.00 96.75 203 ARG A CA 1
ATOM 1656 C C . ARG A 1 203 ? -9.322 -21.597 13.045 1.00 96.75 203 ARG A C 1
ATOM 1658 O O . ARG A 1 203 ? -10.541 -21.718 12.983 1.00 96.75 203 ARG A O 1
ATOM 1665 N N . GLN A 1 204 ? -8.709 -21.105 14.116 1.00 96.81 204 GLN A N 1
ATOM 1666 C CA . GLN A 1 204 ? -9.442 -20.645 15.291 1.00 96.81 204 GLN A CA 1
ATOM 1667 C C . GLN A 1 204 ? -10.128 -19.298 15.056 1.00 96.81 204 GLN A C 1
ATOM 1669 O O . GLN A 1 204 ? -11.313 -19.179 15.355 1.00 96.81 204 GLN A O 1
ATOM 1674 N N . LEU A 1 205 ? -9.463 -18.325 14.423 1.00 96.50 205 LEU A N 1
ATOM 1675 C CA . LEU A 1 205 ? -10.101 -17.051 14.067 1.00 96.50 205 LEU A CA 1
ATOM 1676 C C . LEU A 1 205 ? -11.274 -17.241 13.096 1.00 96.50 205 LEU A C 1
ATOM 1678 O O . LEU A 1 205 ? -12.298 -16.573 13.240 1.00 96.50 205 LEU A O 1
ATOM 1682 N N . LYS A 1 206 ? -11.190 -18.200 12.161 1.00 95.00 206 LYS A N 1
ATOM 1683 C CA . LYS A 1 206 ? -12.328 -18.556 11.295 1.00 95.00 206 LYS A CA 1
ATOM 1684 C C . LYS A 1 206 ? -13.552 -19.017 12.089 1.00 95.00 206 LYS A C 1
ATOM 1686 O O . LYS A 1 206 ? -14.664 -18.718 11.666 1.00 95.00 206 LYS A O 1
ATOM 1691 N N . LYS A 1 207 ? -13.372 -19.702 13.227 1.00 93.38 207 LYS A N 1
ATOM 1692 C CA . LYS A 1 207 ? -14.486 -20.121 14.101 1.00 93.38 207 LYS A CA 1
ATOM 1693 C C . LYS A 1 207 ? -15.153 -18.940 14.808 1.00 93.38 207 LYS A C 1
ATOM 1695 O O . LYS A 1 207 ? -16.336 -19.030 15.108 1.00 93.38 207 LYS A O 1
ATOM 1700 N N . VAL A 1 208 ? -14.422 -17.849 15.055 1.00 89.06 208 VAL A N 1
ATOM 1701 C CA . VAL A 1 208 ? -14.989 -16.617 15.634 1.00 89.06 208 VAL A CA 1
ATOM 1702 C C . VAL A 1 208 ? -15.927 -15.927 14.632 1.00 89.06 208 VAL A C 1
ATOM 1704 O O . VAL A 1 208 ? -16.968 -15.401 15.014 1.00 89.06 208 VAL A O 1
ATOM 1707 N N . GLY A 1 209 ? -15.592 -15.959 13.337 1.00 84.88 209 GLY A N 1
ATOM 1708 C CA . GLY A 1 209 ? -16.506 -15.616 12.236 1.00 84.88 209 GLY A CA 1
ATOM 1709 C C . GLY A 1 209 ? -16.772 -14.122 11.994 1.00 84.88 209 GLY A C 1
ATOM 1710 O O . GLY A 1 209 ? -17.426 -13.780 11.014 1.00 84.88 209 GLY A O 1
ATOM 1711 N N . ASN A 1 210 ? -16.254 -13.221 12.833 1.00 88.25 210 ASN A N 1
ATOM 1712 C CA . ASN A 1 210 ? -16.442 -11.762 12.730 1.00 88.25 210 ASN A CA 1
ATOM 1713 C C . ASN A 1 210 ? -15.214 -10.999 12.183 1.00 88.25 210 ASN A C 1
ATOM 1715 O O . ASN A 1 210 ? -15.240 -9.765 12.103 1.00 88.25 210 ASN A O 1
ATOM 1719 N N . ILE A 1 211 ? -14.150 -11.722 11.820 1.00 95.50 211 ILE A N 1
ATOM 1720 C CA . ILE A 1 211 ? -12.878 -11.183 11.330 1.00 95.50 211 ILE A CA 1
ATOM 1721 C C . ILE A 1 211 ? -12.656 -11.629 9.886 1.00 95.50 211 ILE A C 1
ATOM 1723 O O . ILE A 1 211 ? -12.672 -12.822 9.586 1.00 95.50 211 ILE A O 1
ATOM 1727 N N . THR A 1 212 ? -12.360 -10.667 9.016 1.00 96.31 212 THR A N 1
ATOM 1728 C CA . THR A 1 212 ? -11.818 -10.932 7.683 1.00 96.31 212 THR A CA 1
ATOM 1729 C C . THR A 1 212 ? -10.351 -11.332 7.809 1.00 96.31 212 THR A C 1
ATOM 1731 O O . THR A 1 212 ? -9.526 -10.558 8.306 1.00 96.31 212 THR A O 1
ATOM 1734 N N . LEU A 1 213 ? -10.006 -12.525 7.340 1.00 97.81 213 LEU A N 1
ATOM 1735 C CA . LEU A 1 213 ? -8.643 -13.039 7.342 1.00 97.81 213 LEU A CA 1
ATOM 1736 C C . LEU A 1 213 ? -8.004 -12.849 5.977 1.00 97.81 213 LEU A C 1
ATOM 1738 O O . LEU A 1 213 ? -8.583 -13.183 4.945 1.00 97.81 213 LEU A O 1
ATOM 1742 N N . LYS A 1 214 ? -6.774 -12.346 5.976 1.00 97.88 214 LYS A N 1
ATOM 1743 C CA . LYS A 1 214 ? -5.949 -12.252 4.776 1.00 97.88 214 LYS A CA 1
ATOM 1744 C C . LYS A 1 214 ? -4.578 -12.845 5.032 1.00 97.88 214 LYS A C 1
ATOM 1746 O O . LYS A 1 214 ? -4.067 -12.747 6.144 1.00 97.88 214 LYS A O 1
ATOM 1751 N N . ILE A 1 215 ? -3.967 -13.399 3.995 1.00 97.56 215 ILE A N 1
ATOM 1752 C CA . ILE A 1 215 ? -2.551 -13.761 4.001 1.00 97.56 215 ILE A CA 1
ATOM 1753 C C . ILE A 1 215 ? -1.748 -12.659 3.322 1.00 97.56 215 ILE A C 1
ATOM 1755 O O . ILE A 1 215 ? -2.172 -12.121 2.302 1.00 97.56 215 ILE A O 1
ATOM 1759 N N . ASN A 1 216 ? -0.575 -12.350 3.866 1.00 95.81 216 ASN A N 1
ATOM 1760 C CA . ASN A 1 216 ? 0.479 -11.655 3.138 1.00 95.81 216 ASN A CA 1
ATOM 1761 C C . ASN A 1 216 ? 1.668 -12.608 2.963 1.00 95.81 216 ASN A C 1
ATOM 1763 O O . ASN A 1 216 ? 2.239 -13.056 3.958 1.00 95.81 216 ASN A O 1
ATOM 1767 N N . SER A 1 217 ? 2.021 -12.912 1.716 1.00 94.88 217 SER A N 1
ATOM 1768 C CA . SER A 1 217 ? 3.128 -13.806 1.366 1.00 94.88 217 SER A CA 1
ATOM 1769 C C . SER A 1 217 ? 4.196 -13.021 0.622 1.00 94.88 217 SER A C 1
ATOM 1771 O O . SER A 1 217 ? 3.890 -12.316 -0.343 1.00 94.88 217 SER A O 1
ATOM 1773 N N . VAL A 1 218 ? 5.450 -13.169 1.045 1.00 93.06 218 VAL A N 1
ATOM 1774 C CA . VAL A 1 218 ? 6.596 -12.598 0.328 1.00 93.06 218 VAL A CA 1
ATOM 1775 C C . VAL A 1 218 ? 7.013 -13.547 -0.790 1.00 93.06 218 VAL A C 1
ATOM 1777 O O . VAL A 1 218 ? 7.204 -14.741 -0.555 1.00 93.06 218 VAL A O 1
ATOM 1780 N N . ILE A 1 219 ? 7.154 -13.017 -2.003 1.00 92.19 219 ILE A N 1
ATOM 1781 C CA . ILE A 1 219 ? 7.503 -13.762 -3.211 1.00 92.19 219 ILE A CA 1
ATOM 1782 C C . ILE A 1 219 ? 8.886 -13.338 -3.711 1.00 92.19 219 ILE A C 1
ATOM 1784 O O . ILE A 1 219 ? 9.148 -12.163 -3.960 1.00 92.19 219 ILE A O 1
ATOM 1788 N N . CYS A 1 220 ? 9.761 -14.317 -3.883 1.00 90.19 220 CYS A N 1
ATOM 1789 C CA . CYS A 1 220 ? 11.098 -14.209 -4.455 1.00 90.19 220 CYS A CA 1
ATOM 1790 C C . CYS A 1 220 ? 11.281 -15.289 -5.531 1.00 90.19 220 CYS A C 1
ATOM 1792 O O . CYS A 1 220 ? 10.404 -16.137 -5.737 1.00 90.19 220 CYS A O 1
ATOM 1794 N N . ARG A 1 221 ? 12.410 -15.285 -6.245 1.00 87.75 221 ARG A N 1
ATOM 1795 C CA . ARG A 1 221 ? 12.631 -16.242 -7.347 1.00 87.75 221 ARG A CA 1
ATOM 1796 C C . ARG A 1 221 ? 12.560 -17.700 -6.896 1.00 87.75 221 ARG A C 1
ATOM 1798 O O . ARG A 1 221 ? 12.051 -18.534 -7.632 1.00 87.75 221 ARG A O 1
ATOM 1805 N N . GLU A 1 222 ? 13.013 -17.995 -5.685 1.00 85.00 222 GLU A N 1
ATOM 1806 C CA . GLU A 1 222 ? 13.102 -19.345 -5.124 1.00 85.00 222 GLU A CA 1
ATOM 1807 C C . GLU A 1 222 ? 11.750 -19.917 -4.680 1.00 85.00 222 GLU A C 1
ATOM 1809 O O . GLU A 1 222 ? 11.627 -21.134 -4.520 1.00 85.00 222 GLU A O 1
ATOM 1814 N N . ASN A 1 223 ? 10.748 -19.065 -4.431 1.00 86.62 223 ASN A N 1
ATOM 1815 C CA . ASN A 1 223 ? 9.435 -19.500 -3.948 1.00 86.62 223 ASN A CA 1
ATOM 1816 C C . ASN A 1 223 ? 8.264 -19.105 -4.861 1.00 86.62 223 ASN A C 1
ATOM 1818 O O . ASN A 1 223 ? 7.132 -19.475 -4.555 1.00 86.62 223 ASN A O 1
ATOM 1822 N N . ARG A 1 224 ? 8.504 -18.419 -5.987 1.00 87.38 224 ARG A N 1
ATOM 1823 C CA . ARG A 1 224 ? 7.444 -18.018 -6.933 1.00 87.38 224 ARG A CA 1
ATOM 1824 C C . ARG A 1 224 ? 6.599 -19.193 -7.431 1.00 87.38 224 ARG A C 1
ATOM 1826 O O . ARG A 1 224 ? 5.394 -19.047 -7.598 1.00 87.38 224 ARG A O 1
ATOM 1833 N N . ASP A 1 225 ? 7.196 -20.376 -7.566 1.00 83.88 225 ASP A N 1
ATOM 1834 C CA . ASP A 1 225 ? 6.491 -21.587 -8.005 1.00 83.88 225 ASP A CA 1
ATOM 1835 C C . ASP A 1 225 ? 5.566 -22.162 -6.909 1.00 83.88 225 ASP A C 1
ATOM 1837 O O . ASP A 1 225 ? 4.744 -23.038 -7.170 1.00 83.88 225 ASP A O 1
ATOM 1841 N N . GLN A 1 226 ? 5.651 -21.659 -5.670 1.00 86.19 226 GLN A N 1
ATOM 1842 C CA . GLN A 1 226 ? 4.731 -22.006 -4.578 1.00 86.19 226 GLN A CA 1
ATOM 1843 C C . GLN A 1 226 ? 3.442 -21.173 -4.590 1.00 86.19 226 GLN A C 1
ATOM 1845 O O . GLN A 1 226 ? 2.552 -21.437 -3.780 1.00 86.19 226 GLN A O 1
ATOM 1850 N N . LEU A 1 227 ? 3.319 -20.198 -5.497 1.00 91.19 227 LEU A N 1
ATOM 1851 C CA . LEU A 1 227 ? 2.157 -19.319 -5.634 1.00 91.19 227 LEU A CA 1
ATOM 1852 C C . LEU A 1 227 ? 0.829 -20.094 -5.658 1.00 91.19 227 LEU A C 1
ATOM 1854 O O . LEU A 1 227 ? -0.100 -19.775 -4.921 1.00 91.19 227 LEU A O 1
ATOM 1858 N N . GLU A 1 228 ? 0.748 -21.137 -6.483 1.00 93.75 228 GLU A N 1
ATOM 1859 C CA . GLU A 1 228 ? -0.464 -21.951 -6.607 1.00 93.75 228 GLU A CA 1
ATOM 1860 C C . GLU A 1 228 ? -0.799 -22.672 -5.298 1.00 93.75 228 GLU A C 1
ATOM 1862 O O . GLU A 1 228 ? -1.957 -22.708 -4.895 1.00 93.75 228 GLU A O 1
ATOM 1867 N N . LYS A 1 229 ? 0.214 -23.167 -4.579 1.00 93.75 229 LYS A N 1
ATOM 1868 C CA . LYS A 1 229 ? 0.009 -23.883 -3.316 1.00 93.75 229 LYS A CA 1
ATOM 1869 C C . LYS A 1 229 ? -0.474 -22.966 -2.199 1.00 93.75 229 LYS A C 1
ATOM 1871 O O . LYS A 1 229 ? -1.349 -23.368 -1.441 1.00 93.75 229 LYS A O 1
ATOM 1876 N N . ILE A 1 230 ? 0.073 -21.752 -2.082 1.00 93.75 230 ILE A N 1
ATOM 1877 C CA . ILE A 1 230 ? -0.373 -20.812 -1.041 1.00 93.75 230 ILE A CA 1
ATOM 1878 C C . ILE A 1 230 ? -1.787 -20.301 -1.319 1.00 93.75 230 ILE A C 1
ATOM 1880 O O . ILE A 1 230 ? -2.581 -20.165 -0.391 1.00 93.75 230 ILE A O 1
ATOM 1884 N N . VAL A 1 231 ? -2.129 -20.075 -2.591 1.00 95.44 231 VAL A N 1
ATOM 1885 C CA . VAL A 1 231 ? -3.487 -19.693 -2.993 1.00 95.44 231 VAL A CA 1
ATOM 1886 C C . VAL A 1 231 ? -4.469 -20.835 -2.735 1.00 95.44 231 VAL A C 1
ATOM 1888 O O . VAL A 1 231 ? -5.513 -20.591 -2.136 1.00 95.44 231 VAL A O 1
ATOM 1891 N N . ALA A 1 232 ? -4.126 -22.072 -3.109 1.00 94.62 232 ALA A N 1
ATOM 1892 C CA . ALA A 1 232 ? -4.959 -23.244 -2.842 1.00 94.62 232 ALA A CA 1
ATOM 1893 C C . ALA A 1 232 ? -5.179 -23.454 -1.337 1.00 94.62 232 ALA A C 1
ATOM 1895 O O . ALA A 1 232 ? -6.317 -23.583 -0.900 1.00 94.62 232 ALA A O 1
ATOM 1896 N N . LEU A 1 233 ? -4.114 -23.377 -0.530 1.00 94.25 233 LEU A N 1
ATOM 1897 C CA . LEU A 1 233 ? -4.212 -23.456 0.928 1.00 94.25 233 LEU A CA 1
ATOM 1898 C C . LEU A 1 233 ? -5.147 -22.375 1.491 1.00 94.25 233 LEU A C 1
ATOM 1900 O O . LEU A 1 233 ? -5.962 -22.649 2.369 1.00 94.25 233 LEU A O 1
ATOM 1904 N N . ALA A 1 234 ? -5.037 -21.141 0.994 1.00 95.56 234 ALA A N 1
ATOM 1905 C CA . ALA A 1 234 ? -5.890 -20.048 1.439 1.00 95.56 234 ALA A CA 1
ATOM 1906 C C . ALA A 1 234 ? -7.367 -20.280 1.083 1.00 95.56 234 ALA A C 1
ATOM 1908 O O . ALA A 1 234 ? -8.238 -20.036 1.921 1.00 95.56 234 ALA A O 1
ATOM 1909 N N . ASP A 1 235 ? -7.637 -20.781 -0.123 1.00 94.81 235 ASP A N 1
ATOM 1910 C CA . ASP A 1 235 ? -8.981 -21.127 -0.594 1.00 94.81 235 ASP A CA 1
ATOM 1911 C C . ASP A 1 235 ? -9.592 -22.265 0.244 1.00 94.81 235 ASP A C 1
ATOM 1913 O O . ASP A 1 235 ? -10.703 -22.129 0.758 1.00 94.81 235 ASP A O 1
ATOM 1917 N N . GLU A 1 236 ? -8.830 -23.337 0.492 1.00 94.31 236 GLU A N 1
ATOM 1918 C CA . GLU A 1 236 ? -9.232 -24.483 1.325 1.00 94.31 236 GLU A CA 1
ATOM 1919 C C . GLU A 1 236 ? -9.547 -24.082 2.772 1.00 94.31 236 GLU A C 1
ATOM 1921 O O . GLU A 1 236 ? -10.490 -24.589 3.383 1.00 94.31 236 GLU A O 1
ATOM 1926 N N . MET A 1 237 ? -8.773 -23.151 3.333 1.00 93.81 237 MET A N 1
ATOM 1927 C CA . MET A 1 237 ? -8.985 -22.631 4.686 1.00 93.81 237 MET A CA 1
ATOM 1928 C C . MET A 1 237 ? -10.099 -21.572 4.759 1.00 93.81 237 MET A C 1
ATOM 1930 O O . MET A 1 237 ? -10.415 -21.090 5.852 1.00 93.81 237 MET A O 1
ATOM 1934 N N . GLY A 1 238 ? -10.697 -21.198 3.623 1.00 93.94 238 GLY A N 1
ATOM 1935 C CA . GLY A 1 238 ? -11.739 -20.177 3.537 1.00 93.94 238 GLY A CA 1
ATOM 1936 C C . GLY A 1 238 ? -11.245 -18.784 3.929 1.00 93.94 238 GLY A C 1
ATOM 1937 O O . GLY A 1 238 ? -11.969 -18.042 4.596 1.00 93.94 238 GLY A O 1
ATOM 1938 N N . ILE A 1 239 ? -10.000 -18.447 3.599 1.00 96.12 239 ILE A N 1
ATOM 1939 C CA . ILE A 1 239 ? -9.406 -17.124 3.828 1.00 96.12 239 ILE A CA 1
ATOM 1940 C C . ILE A 1 239 ? -9.975 -16.136 2.802 1.00 96.12 239 ILE A C 1
ATOM 1942 O O . ILE A 1 239 ? -10.225 -16.493 1.655 1.00 96.12 239 ILE A O 1
ATOM 1946 N N . ASP A 1 240 ? -10.184 -14.882 3.203 1.00 95.88 240 ASP A N 1
ATOM 1947 C CA . ASP A 1 240 ? -10.876 -13.890 2.373 1.00 95.88 240 ASP A CA 1
ATOM 1948 C C . ASP A 1 240 ? -9.974 -13.279 1.290 1.00 95.88 240 ASP A C 1
ATOM 1950 O O . ASP A 1 240 ? -10.457 -12.780 0.271 1.00 95.88 240 ASP A O 1
ATOM 1954 N N . GLY A 1 241 ? -8.652 -13.300 1.481 1.00 96.44 241 GLY A N 1
ATOM 1955 C CA . GLY A 1 241 ? -7.721 -12.881 0.439 1.00 96.44 241 GLY A CA 1
ATOM 1956 C C . GLY A 1 241 ? -6.252 -13.205 0.691 1.00 96.44 241 GLY A C 1
ATOM 1957 O O . GLY A 1 241 ? -5.820 -13.390 1.825 1.00 96.44 241 GLY A O 1
ATOM 1958 N N . VAL A 1 242 ? -5.471 -13.211 -0.384 1.00 96.69 242 VAL A N 1
ATOM 1959 C CA . VAL A 1 242 ? -4.015 -13.372 -0.386 1.00 96.69 242 VAL A CA 1
ATOM 1960 C C . VAL A 1 242 ? -3.395 -12.167 -1.080 1.00 96.69 242 VAL A C 1
ATOM 1962 O O . VAL A 1 242 ? -3.737 -11.859 -2.220 1.00 96.69 242 VAL A O 1
ATOM 1965 N N . ASN A 1 243 ? -2.481 -11.490 -0.392 1.00 94.94 243 ASN A N 1
ATOM 1966 C CA . ASN A 1 243 ? -1.601 -10.482 -0.963 1.00 94.94 243 ASN A CA 1
ATOM 1967 C C . ASN A 1 243 ? -0.228 -11.100 -1.226 1.00 94.94 243 ASN A C 1
ATOM 1969 O O . ASN A 1 243 ? 0.383 -11.680 -0.327 1.00 94.94 243 ASN A O 1
ATOM 1973 N N . LEU A 1 244 ? 0.241 -10.966 -2.458 1.00 93.81 244 LEU A N 1
ATOM 1974 C CA . LEU A 1 244 ? 1.509 -11.501 -2.929 1.00 93.81 244 LEU A CA 1
ATOM 1975 C C . LEU A 1 244 ? 2.452 -10.327 -3.137 1.00 93.81 244 LEU A C 1
ATOM 1977 O O . LEU A 1 244 ? 2.307 -9.575 -4.100 1.00 93.81 244 LEU A O 1
ATOM 1981 N N . ALA A 1 245 ? 3.377 -10.133 -2.204 1.00 91.50 245 ALA A N 1
ATOM 1982 C CA . ALA A 1 245 ? 4.303 -9.014 -2.233 1.00 91.50 245 ALA A CA 1
ATOM 1983 C C . ALA A 1 245 ? 5.677 -9.464 -2.732 1.00 91.50 245 ALA A C 1
ATOM 1985 O O . ALA A 1 245 ? 6.215 -10.426 -2.188 1.00 91.50 245 ALA A O 1
ATOM 1986 N N . PRO A 1 246 ? 6.283 -8.788 -3.721 1.00 91.56 246 PRO A N 1
ATOM 1987 C CA . PRO A 1 246 ? 7.656 -9.080 -4.105 1.00 91.56 246 PRO A CA 1
ATOM 1988 C C . PRO A 1 246 ? 8.603 -8.815 -2.928 1.00 91.56 246 PRO A C 1
ATOM 1990 O O . PRO A 1 246 ? 8.412 -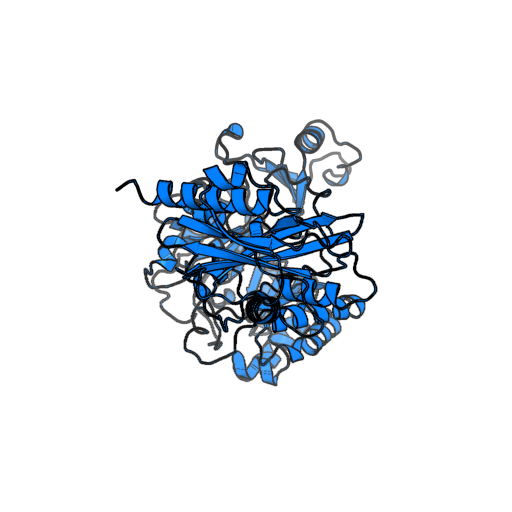7.873 -2.153 1.00 91.56 246 PRO A O 1
ATOM 1993 N N . LEU A 1 247 ? 9.640 -9.641 -2.809 1.00 89.56 247 LEU A N 1
ATOM 1994 C CA . LEU A 1 247 ? 10.731 -9.424 -1.869 1.00 89.56 247 LEU A CA 1
ATOM 1995 C C . LEU A 1 247 ? 11.355 -8.045 -2.111 1.00 89.56 247 LEU A C 1
ATOM 1997 O O . LEU A 1 247 ? 11.724 -7.699 -3.233 1.00 89.56 247 LEU A O 1
ATOM 2001 N N . ARG A 1 248 ? 11.474 -7.264 -1.038 1.00 85.75 248 ARG A N 1
ATOM 2002 C CA . ARG A 1 248 ? 12.187 -5.986 -1.026 1.00 85.75 248 ARG A CA 1
ATOM 2003 C C . ARG A 1 248 ? 13.532 -6.181 -0.351 1.00 85.75 248 ARG A C 1
ATOM 2005 O O . ARG A 1 248 ? 13.593 -6.807 0.705 1.00 85.75 248 ARG A O 1
ATOM 2012 N N . VAL A 1 249 ? 14.586 -5.631 -0.947 1.00 80.75 249 VAL A N 1
ATOM 2013 C CA . VAL A 1 249 ? 15.929 -5.625 -0.358 1.00 80.75 249 VAL A CA 1
ATOM 2014 C C . VAL A 1 249 ? 15.991 -4.489 0.660 1.00 80.75 249 VAL A C 1
ATOM 2016 O O . VAL A 1 249 ? 16.386 -3.374 0.345 1.00 80.75 249 VAL A O 1
ATOM 2019 N N . SER A 1 250 ? 15.482 -4.746 1.863 1.00 80.81 250 SER A N 1
ATOM 2020 C CA . SER A 1 250 ? 15.531 -3.809 2.985 1.00 80.81 250 SER A CA 1
ATOM 2021 C C . SER A 1 250 ? 15.587 -4.541 4.324 1.00 80.81 250 SER A C 1
ATOM 2023 O O . SER A 1 250 ? 15.252 -5.728 4.434 1.00 80.81 250 SER A O 1
ATOM 2025 N N . GLY A 1 251 ? 16.032 -3.837 5.365 1.00 84.00 251 GLY A N 1
ATOM 2026 C CA . GLY A 1 251 ? 16.174 -4.407 6.701 1.00 84.00 251 GLY A CA 1
ATOM 2027 C C . GLY A 1 251 ? 17.104 -5.619 6.693 1.00 84.00 251 GLY A C 1
ATOM 2028 O O . GLY A 1 251 ? 18.251 -5.516 6.286 1.00 84.00 251 GLY A O 1
ATOM 2029 N N . ARG A 1 252 ? 16.618 -6.785 7.137 1.00 86.00 252 ARG A N 1
ATOM 2030 C CA . ARG A 1 252 ? 17.428 -8.019 7.117 1.00 86.00 252 ARG A CA 1
ATOM 2031 C C . ARG A 1 252 ? 17.544 -8.674 5.749 1.00 86.00 252 ARG A C 1
ATOM 2033 O O . ARG A 1 252 ? 18.445 -9.484 5.573 1.00 86.00 252 ARG A O 1
ATOM 2040 N N . ALA A 1 253 ? 16.643 -8.383 4.810 1.00 82.00 253 ALA A N 1
ATOM 2041 C CA . ALA A 1 253 ? 16.783 -8.937 3.466 1.00 82.00 253 ALA A CA 1
ATOM 2042 C C . ALA A 1 253 ? 18.099 -8.459 2.833 1.00 82.00 253 ALA A C 1
ATOM 2044 O O . ALA A 1 253 ? 18.785 -9.248 2.187 1.00 82.00 253 ALA A O 1
ATOM 2045 N N . ASP A 1 254 ? 18.484 -7.214 3.119 1.00 73.88 254 ASP A N 1
ATOM 2046 C CA . ASP A 1 254 ? 19.786 -6.670 2.766 1.00 73.88 254 ASP A CA 1
ATOM 2047 C C . ASP A 1 254 ? 20.913 -7.409 3.518 1.00 73.88 254 ASP A C 1
ATOM 2049 O O . ASP A 1 254 ? 20.920 -7.510 4.746 1.00 73.88 254 ASP A O 1
ATOM 2053 N N . GLY A 1 255 ? 21.830 -8.024 2.770 1.00 63.88 255 GLY A N 1
ATOM 2054 C CA . GLY A 1 255 ? 22.973 -8.766 3.315 1.00 63.88 255 GLY A CA 1
ATOM 2055 C C . GLY A 1 255 ? 22.700 -10.168 3.890 1.00 63.88 255 GLY A C 1
ATOM 2056 O O . GLY A 1 255 ? 23.657 -10.867 4.221 1.00 63.88 255 GLY A O 1
ATOM 2057 N N . SER A 1 256 ? 21.450 -10.643 3.988 1.00 64.75 256 SER A N 1
ATOM 2058 C CA . SER A 1 256 ? 21.172 -12.010 4.493 1.00 64.75 256 SER A CA 1
ATOM 2059 C C . SER A 1 256 ? 21.512 -13.134 3.511 1.00 64.75 256 SER A C 1
ATOM 2061 O O . SER A 1 256 ? 21.575 -14.297 3.915 1.00 64.75 256 SER A O 1
ATOM 2063 N N . GLY A 1 257 ? 21.652 -12.812 2.221 1.00 67.19 257 GLY A N 1
ATOM 2064 C CA . GLY A 1 257 ? 21.730 -13.803 1.143 1.00 67.19 257 GLY A CA 1
ATOM 2065 C C . GLY A 1 257 ? 20.448 -14.630 0.974 1.00 67.19 257 GLY A C 1
ATOM 2066 O O . GLY A 1 257 ? 20.451 -15.616 0.238 1.00 67.19 257 GLY A O 1
ATOM 2067 N N . TYR A 1 258 ? 19.357 -14.273 1.664 1.00 70.69 258 TYR A N 1
ATOM 2068 C CA . TYR A 1 258 ? 18.081 -14.958 1.533 1.00 70.69 258 TYR A CA 1
ATOM 2069 C C . TYR A 1 258 ? 17.224 -14.318 0.448 1.00 70.69 258 TYR A C 1
ATOM 2071 O O . TYR A 1 258 ? 16.827 -13.161 0.570 1.00 70.69 258 TYR A O 1
ATOM 2079 N N . GLY A 1 259 ? 16.819 -15.148 -0.513 1.00 74.12 259 GLY A N 1
ATOM 2080 C CA . GLY A 1 259 ? 15.821 -14.807 -1.513 1.00 74.12 259 GLY A CA 1
ATOM 2081 C C . GLY A 1 259 ? 16.369 -13.854 -2.568 1.00 74.12 259 GLY A C 1
ATOM 2082 O O . GLY A 1 259 ? 16.847 -12.764 -2.269 1.00 74.12 259 GLY A O 1
ATOM 2083 N N . THR A 1 260 ? 16.264 -14.245 -3.828 1.00 84.44 260 THR A N 1
ATOM 2084 C CA . THR A 1 260 ? 16.629 -13.381 -4.944 1.00 84.44 260 THR A CA 1
ATOM 2085 C C . THR A 1 260 ? 15.411 -12.533 -5.316 1.00 84.44 260 THR A C 1
ATOM 2087 O O . THR A 1 260 ? 14.337 -13.105 -5.567 1.00 84.44 260 THR A O 1
ATOM 2090 N N . PRO A 1 261 ? 15.530 -11.189 -5.360 1.00 88.06 261 PRO A N 1
ATOM 2091 C CA . PRO A 1 261 ? 14.469 -10.323 -5.863 1.00 88.06 261 PRO A CA 1
ATOM 2092 C C . PRO A 1 261 ? 13.979 -10.773 -7.241 1.00 88.06 261 PRO A C 1
ATOM 2094 O O . PRO A 1 261 ? 14.739 -11.326 -8.040 1.00 88.06 261 PRO A O 1
ATOM 2097 N N . LEU A 1 262 ? 12.689 -10.566 -7.502 1.00 89.19 262 LEU A N 1
ATOM 2098 C CA . LEU A 1 262 ? 12.107 -10.863 -8.808 1.00 89.19 262 LEU A CA 1
ATOM 2099 C C . LEU A 1 262 ? 12.684 -9.919 -9.869 1.00 89.19 262 LEU A C 1
ATOM 2101 O O . LEU A 1 262 ? 12.904 -8.742 -9.598 1.00 89.19 262 LEU A O 1
ATOM 2105 N N . LEU A 1 263 ? 12.879 -10.445 -11.075 1.00 89.69 263 LEU A N 1
ATOM 2106 C CA . LEU A 1 263 ? 13.157 -9.678 -12.289 1.00 89.69 263 LEU A CA 1
ATOM 2107 C C . LEU A 1 263 ? 11.861 -9.447 -13.089 1.00 89.69 263 LEU A C 1
ATOM 2109 O O . LEU A 1 263 ? 10.852 -10.107 -12.810 1.00 89.69 263 LEU A O 1
ATOM 2113 N N . PRO A 1 264 ? 11.863 -8.587 -14.127 1.00 90.25 264 PRO A N 1
ATOM 2114 C CA . PRO A 1 264 ? 10.690 -8.353 -14.973 1.00 90.25 264 PRO A CA 1
ATOM 2115 C C . PRO A 1 264 ? 10.028 -9.632 -15.505 1.00 90.25 264 PRO A C 1
ATOM 2117 O O . PRO A 1 264 ? 8.818 -9.804 -15.370 1.00 90.25 264 PRO A O 1
ATOM 2120 N N . ALA A 1 265 ? 10.812 -10.580 -16.028 1.00 90.31 265 ALA A N 1
ATOM 2121 C CA . ALA A 1 265 ? 10.293 -11.855 -16.531 1.00 90.31 265 ALA A CA 1
ATOM 2122 C C . ALA A 1 265 ? 9.634 -12.708 -15.435 1.00 90.31 265 ALA A C 1
ATOM 2124 O O . ALA A 1 265 ? 8.619 -13.372 -15.664 1.00 90.31 265 ALA A O 1
ATOM 2125 N N . ASP A 1 266 ? 10.175 -12.652 -14.219 1.00 91.81 266 ASP A N 1
ATOM 2126 C CA . ASP A 1 266 ? 9.624 -13.371 -13.077 1.00 91.81 266 ASP A CA 1
ATOM 2127 C C . ASP A 1 266 ? 8.305 -12.738 -12.635 1.00 91.81 266 ASP A C 1
ATOM 2129 O O . ASP A 1 266 ? 7.338 -13.447 -12.359 1.00 91.81 266 ASP A O 1
ATOM 2133 N N . MET A 1 267 ? 8.250 -11.403 -12.613 1.00 92.69 267 MET A N 1
ATOM 2134 C CA . MET A 1 267 ? 7.042 -10.658 -12.283 1.00 92.69 267 MET A CA 1
ATOM 2135 C C . MET A 1 267 ? 5.936 -10.900 -13.316 1.00 92.69 267 MET A C 1
ATOM 2137 O O . MET A 1 267 ? 4.800 -11.175 -12.932 1.00 92.69 267 MET A O 1
ATOM 2141 N N . TYR A 1 268 ? 6.269 -10.898 -14.611 1.00 92.38 268 TYR A N 1
ATOM 2142 C CA . TYR A 1 268 ? 5.344 -11.276 -15.681 1.00 92.38 268 TYR A CA 1
ATOM 2143 C C . TYR A 1 268 ? 4.770 -12.684 -15.458 1.00 92.38 268 TYR A C 1
ATOM 2145 O O . TYR A 1 268 ? 3.557 -12.884 -15.558 1.00 92.38 268 TYR A O 1
ATOM 2153 N N . SER A 1 269 ? 5.621 -13.657 -15.109 1.00 91.88 269 SER A N 1
ATOM 2154 C CA . SER A 1 269 ? 5.198 -15.031 -14.806 1.00 91.88 269 SER A CA 1
ATOM 2155 C C . SER A 1 269 ? 4.254 -15.089 -13.600 1.00 91.88 269 SER A C 1
ATOM 2157 O O . SER A 1 269 ? 3.194 -15.714 -13.667 1.00 91.88 269 SER A O 1
ATOM 2159 N N . VAL A 1 270 ? 4.576 -14.365 -12.521 1.00 93.38 270 VAL A N 1
ATOM 2160 C CA . VAL A 1 270 ? 3.721 -14.263 -11.327 1.00 93.38 270 VAL A CA 1
ATOM 2161 C C . VAL A 1 270 ? 2.354 -13.672 -11.676 1.00 93.38 270 VAL A C 1
ATOM 2163 O O . VAL A 1 270 ? 1.337 -14.269 -11.328 1.00 93.38 270 VAL A O 1
ATOM 2166 N N . VAL A 1 271 ? 2.295 -12.537 -12.382 1.00 92.38 271 VAL A N 1
ATOM 2167 C CA . VAL A 1 271 ? 1.022 -11.885 -12.752 1.00 92.38 271 VAL A CA 1
ATOM 2168 C C . VAL A 1 271 ? 0.202 -12.761 -13.705 1.00 92.38 271 VAL A C 1
ATOM 2170 O O . VAL A 1 271 ? -1.008 -12.915 -13.517 1.00 92.38 271 VAL A O 1
ATOM 2173 N N . SER A 1 272 ? 0.855 -13.412 -14.671 1.00 91.94 272 SER A N 1
ATOM 2174 C CA . SER A 1 272 ? 0.206 -14.367 -15.581 1.00 91.94 272 SER A CA 1
ATOM 2175 C C . SER A 1 272 ? -0.403 -15.543 -14.817 1.00 91.94 272 SER A C 1
ATOM 2177 O O . SER A 1 272 ? -1.549 -15.925 -15.047 1.00 91.94 272 SER A O 1
ATOM 2179 N N . LYS A 1 273 ? 0.317 -16.091 -13.835 1.00 93.06 273 LYS A N 1
ATOM 2180 C CA . LYS A 1 273 ? -0.197 -17.189 -13.015 1.00 93.06 273 LYS A CA 1
ATOM 2181 C C . LYS A 1 273 ? -1.323 -16.740 -12.080 1.00 93.06 273 LYS A C 1
ATOM 2183 O O . LYS A 1 273 ? -2.298 -17.466 -11.910 1.00 93.06 273 LYS A O 1
ATOM 2188 N N . VAL A 1 274 ? -1.236 -15.540 -11.503 1.00 93.44 274 VAL A N 1
ATOM 2189 C CA . VAL A 1 274 ? -2.318 -14.951 -10.691 1.00 93.44 274 VAL A CA 1
ATOM 2190 C C . VAL A 1 274 ? -3.604 -14.794 -11.510 1.00 93.44 274 VAL A C 1
ATOM 2192 O O . VAL A 1 274 ? -4.673 -15.162 -11.022 1.00 93.44 274 VAL A O 1
ATOM 2195 N N . THR A 1 275 ? -3.494 -14.330 -12.757 1.00 91.75 275 THR A N 1
ATOM 2196 C CA . THR A 1 275 ? -4.601 -14.235 -13.730 1.00 91.75 275 THR A CA 1
ATOM 2197 C C . THR A 1 275 ? -5.301 -15.590 -13.909 1.00 91.75 275 THR A C 1
ATOM 2199 O O . THR A 1 275 ? -6.527 -15.690 -13.860 1.00 91.75 275 THR A O 1
ATOM 2202 N N . GLU A 1 276 ? -4.543 -16.681 -14.056 1.00 93.19 276 GLU A N 1
ATOM 2203 C CA . GLU A 1 276 ? -5.127 -18.028 -14.136 1.00 93.19 276 GLU A CA 1
ATOM 2204 C C . GLU A 1 276 ? -5.820 -18.452 -12.836 1.00 93.19 276 GLU A C 1
ATOM 2206 O O . GLU A 1 276 ? -6.914 -19.019 -12.867 1.00 93.19 276 GLU A O 1
ATOM 2211 N N . LEU A 1 277 ? -5.181 -18.206 -11.691 1.00 93.81 277 LEU A N 1
ATOM 2212 C CA . LEU A 1 277 ? -5.674 -18.653 -10.388 1.00 93.81 277 LEU A CA 1
ATOM 2213 C C . LEU A 1 277 ? -6.968 -17.942 -9.984 1.00 93.81 277 LEU A C 1
ATOM 2215 O O . LEU A 1 277 ? -7.856 -18.582 -9.429 1.00 93.81 277 LEU A O 1
ATOM 2219 N N . ARG A 1 278 ? -7.138 -16.662 -10.332 1.00 93.25 278 ARG A N 1
ATOM 2220 C CA . ARG A 1 278 ? -8.389 -15.919 -10.085 1.00 93.25 278 ARG A CA 1
ATOM 2221 C C . ARG A 1 278 ? -9.612 -16.524 -10.767 1.00 93.25 278 ARG A C 1
ATOM 2223 O O . ARG A 1 278 ? -10.724 -16.338 -10.290 1.00 93.25 278 ARG A O 1
ATOM 2230 N N . LYS A 1 279 ? -9.417 -17.254 -11.867 1.00 92.88 279 LYS A N 1
ATOM 2231 C CA . LYS A 1 279 ? -10.497 -17.956 -12.579 1.00 92.88 279 LYS A CA 1
ATOM 2232 C C . LYS A 1 279 ? -10.860 -19.289 -11.919 1.00 92.88 279 LYS A C 1
ATOM 2234 O O . LYS A 1 279 ? -11.933 -19.822 -12.184 1.00 92.88 279 LYS A O 1
ATOM 2239 N N . LYS A 1 280 ? -9.962 -19.844 -11.098 1.00 93.25 280 LYS A N 1
ATOM 2240 C CA . LYS A 1 280 ? -10.078 -21.184 -10.498 1.00 93.25 280 LYS A CA 1
ATOM 2241 C C . LYS A 1 280 ? -10.438 -21.149 -9.013 1.00 93.25 280 LYS A C 1
ATOM 2243 O O . LYS A 1 280 ? -11.099 -22.066 -8.537 1.00 93.25 280 LYS A O 1
ATOM 2248 N N . CYS A 1 281 ? -9.999 -20.122 -8.294 1.00 93.31 281 CYS A N 1
ATOM 2249 C CA . CYS A 1 281 ? -10.120 -20.018 -6.843 1.00 93.31 281 CYS A CA 1
ATOM 2250 C C . CYS A 1 281 ? -11.126 -18.931 -6.443 1.00 93.31 281 CYS A C 1
ATOM 2252 O O . CYS A 1 281 ? -11.320 -17.954 -7.165 1.00 93.31 281 CYS A O 1
ATOM 2254 N N . LYS A 1 282 ? -11.754 -19.086 -5.272 1.00 93.38 282 LYS A N 1
ATOM 2255 C CA . LYS A 1 282 ? -12.701 -18.101 -4.722 1.00 93.38 282 LYS A CA 1
ATOM 2256 C C . LYS A 1 282 ? -11.996 -17.035 -3.889 1.00 93.38 282 LYS A C 1
ATOM 2258 O O . LYS A 1 282 ? -12.491 -15.913 -3.792 1.00 93.38 282 LYS A O 1
ATOM 2263 N N . VAL A 1 283 ? -10.863 -17.381 -3.278 1.00 95.50 283 VAL A N 1
ATOM 2264 C CA . VAL A 1 283 ? -10.041 -16.446 -2.507 1.00 95.50 283 VAL A CA 1
ATOM 2265 C C . VAL A 1 283 ? -9.625 -15.250 -3.364 1.00 95.50 283 VAL A C 1
ATOM 2267 O O . VAL A 1 283 ? -9.192 -15.390 -4.509 1.00 95.50 283 VAL A O 1
ATOM 2270 N N . ARG A 1 284 ? -9.726 -14.038 -2.808 1.00 94.62 284 ARG A N 1
ATOM 2271 C CA . ARG A 1 284 ? -9.299 -12.829 -3.516 1.00 94.62 284 ARG A CA 1
ATOM 2272 C C . ARG A 1 284 ? -7.777 -12.782 -3.607 1.00 94.62 284 ARG A C 1
ATOM 2274 O O . ARG A 1 284 ? -7.108 -12.695 -2.583 1.00 94.62 284 ARG A O 1
ATOM 2281 N N . ILE A 1 285 ? -7.229 -12.737 -4.817 1.00 93.75 285 ILE A N 1
ATOM 2282 C CA . ILE A 1 285 ? -5.776 -12.681 -5.034 1.00 93.75 285 ILE A CA 1
ATOM 2283 C C . ILE A 1 285 ? -5.363 -11.266 -5.445 1.00 93.75 285 ILE A C 1
ATOM 2285 O O . ILE A 1 285 ? -5.845 -10.732 -6.448 1.00 93.75 285 ILE A O 1
ATOM 2289 N N . GLN A 1 286 ? -4.465 -10.658 -4.674 1.00 90.69 286 GLN A N 1
ATOM 2290 C CA . GLN A 1 286 ? -3.864 -9.352 -4.941 1.00 90.69 286 GLN A CA 1
ATOM 2291 C C . GLN A 1 286 ? -2.368 -9.520 -5.210 1.00 90.69 286 GLN A C 1
ATOM 2293 O O . GLN A 1 286 ? -1.682 -10.259 -4.504 1.00 90.69 286 GLN A O 1
ATOM 2298 N N . THR A 1 287 ? -1.873 -8.832 -6.233 1.00 88.25 287 THR A N 1
ATOM 2299 C CA . THR A 1 287 ? -0.455 -8.773 -6.597 1.00 88.25 287 THR A CA 1
ATOM 2300 C C . THR A 1 287 ? -0.102 -7.350 -7.035 1.00 88.25 287 THR A C 1
ATOM 2302 O O . THR A 1 287 ? -0.983 -6.500 -7.177 1.00 88.25 287 THR A O 1
ATOM 2305 N N . TYR A 1 288 ? 1.186 -7.081 -7.215 1.00 79.75 288 TYR A N 1
ATOM 2306 C CA . TYR A 1 288 ? 1.708 -5.794 -7.677 1.00 79.75 288 TYR A CA 1
ATOM 2307 C C . TYR A 1 288 ? 1.798 -5.776 -9.210 1.00 79.75 288 TYR A C 1
ATOM 2309 O O . TYR A 1 288 ? 1.808 -6.832 -9.834 1.00 79.75 288 TYR A O 1
ATOM 2317 N N . TYR A 1 289 ? 1.882 -4.585 -9.816 1.00 73.38 289 TYR A N 1
ATOM 2318 C CA . TYR A 1 289 ? 2.093 -4.403 -11.266 1.00 73.38 289 TYR A CA 1
ATOM 2319 C C . TYR A 1 289 ? 1.137 -5.218 -12.158 1.00 73.38 289 TYR A C 1
ATOM 2321 O O . TYR A 1 289 ? 1.515 -5.710 -13.215 1.00 73.38 289 TYR A O 1
ATOM 2329 N N . ASP A 1 290 ? -0.110 -5.380 -11.725 1.00 77.88 290 ASP A N 1
ATOM 2330 C CA . ASP A 1 290 ? -1.092 -6.250 -12.369 1.00 77.88 290 ASP A CA 1
ATOM 2331 C C . ASP A 1 290 ? -1.719 -5.608 -13.616 1.00 77.88 290 ASP A C 1
ATOM 2333 O O . ASP A 1 290 ? -2.866 -5.177 -13.608 1.00 77.88 290 ASP A O 1
ATOM 2337 N N . ILE A 1 291 ? -0.935 -5.484 -14.684 1.00 79.75 291 ILE A N 1
ATOM 2338 C CA . ILE A 1 291 ? -1.327 -4.762 -15.906 1.00 79.75 291 ILE A CA 1
ATOM 2339 C C . ILE A 1 291 ? -2.075 -5.628 -16.932 1.00 79.75 291 ILE A C 1
ATOM 2341 O O . ILE A 1 291 ? -2.604 -5.086 -17.901 1.00 79.75 291 ILE A O 1
ATOM 2345 N N . ILE A 1 292 ? -2.119 -6.953 -16.733 1.00 82.31 292 ILE A N 1
ATOM 2346 C CA . ILE A 1 292 ? -2.716 -7.912 -17.679 1.00 82.31 292 ILE A CA 1
ATOM 2347 C C . ILE A 1 292 ? -4.248 -7.888 -17.591 1.00 82.31 292 ILE A C 1
ATOM 2349 O O . ILE A 1 292 ? -4.916 -7.782 -18.617 1.00 82.31 292 ILE A O 1
ATOM 2353 N N . GLU A 1 293 ? -4.809 -7.964 -16.379 1.00 77.38 293 GLU A N 1
ATOM 2354 C CA . GLU A 1 293 ? -6.267 -7.972 -16.157 1.00 77.38 293 GLU A CA 1
ATOM 2355 C C . GLU A 1 293 ? -6.825 -6.634 -15.661 1.00 77.38 293 GLU A C 1
ATOM 2357 O O . GLU A 1 293 ? -8.046 -6.492 -15.556 1.00 77.38 293 GLU A O 1
ATOM 2362 N N . ALA A 1 294 ? -5.971 -5.657 -15.326 1.00 69.69 294 ALA A N 1
ATOM 2363 C CA . ALA A 1 294 ? -6.444 -4.379 -14.811 1.00 69.69 294 ALA A CA 1
ATOM 2364 C C . ALA A 1 294 ? -7.409 -3.718 -15.811 1.00 69.69 294 ALA A C 1
ATOM 2366 O O . ALA A 1 294 ? -7.037 -3.501 -16.972 1.00 69.69 294 ALA A O 1
ATOM 2367 N N . PRO A 1 295 ? -8.644 -3.388 -15.382 1.00 65.44 295 PRO A N 1
ATOM 2368 C CA . PRO A 1 295 ? -9.574 -2.670 -16.235 1.00 65.44 295 PRO A CA 1
ATOM 2369 C C . PRO A 1 295 ? -8.984 -1.309 -16.595 1.00 65.44 295 PRO A C 1
ATOM 2371 O O . PRO A 1 295 ? -8.225 -0.727 -15.820 1.00 65.44 295 PRO A O 1
ATOM 2374 N N . ASP A 1 296 ? -9.356 -0.789 -17.763 1.00 68.75 296 ASP A N 1
ATOM 2375 C CA . ASP A 1 296 ? -9.071 0.605 -18.077 1.00 68.75 296 ASP A CA 1
ATOM 2376 C C . ASP A 1 296 ? -9.896 1.496 -17.145 1.00 68.75 296 ASP A C 1
ATOM 2378 O O . ASP A 1 296 ? -11.129 1.448 -17.143 1.00 68.75 296 ASP A O 1
ATOM 2382 N N . LEU A 1 297 ? -9.205 2.244 -16.291 1.00 65.69 297 LEU A N 1
ATOM 2383 C CA . LEU A 1 297 ? -9.841 3.116 -15.315 1.00 65.69 297 LEU A CA 1
ATOM 2384 C C . LEU A 1 297 ? -10.042 4.537 -15.835 1.00 65.69 297 LEU A C 1
ATOM 2386 O O . LEU A 1 297 ? -10.660 5.318 -15.122 1.00 65.69 297 LEU A O 1
ATOM 2390 N N . SER A 1 298 ? -9.603 4.867 -17.057 1.00 60.97 298 SER A N 1
ATOM 2391 C CA . SER A 1 298 ? -9.670 6.231 -17.611 1.00 60.97 298 SER A CA 1
ATOM 2392 C C . SER A 1 298 ? -11.055 6.886 -17.522 1.00 60.97 298 SER A C 1
ATOM 2394 O O . SER A 1 298 ? -11.135 8.097 -17.338 1.00 60.97 298 SER A O 1
ATOM 2396 N N . GLU A 1 299 ? -12.134 6.097 -17.566 1.00 45.62 299 GLU A N 1
ATOM 2397 C CA . GLU A 1 299 ? -13.524 6.574 -17.485 1.00 45.62 299 GLU A CA 1
ATOM 2398 C C . GLU A 1 299 ? -14.174 6.455 -16.087 1.00 45.62 299 GLU A C 1
ATOM 2400 O O . GLU A 1 299 ? -15.258 6.990 -15.863 1.00 45.62 299 GLU A O 1
ATOM 2405 N N . LYS A 1 300 ? -13.554 5.755 -15.122 1.00 46.47 300 LYS A N 1
ATOM 2406 C CA . LYS A 1 300 ? -14.163 5.384 -13.821 1.00 46.47 300 LYS A CA 1
ATOM 2407 C C . LYS A 1 300 ? -13.641 6.173 -12.618 1.00 46.47 300 LYS A C 1
ATOM 2409 O O . LYS A 1 300 ? -13.708 5.678 -11.495 1.00 46.47 300 LYS A O 1
ATOM 2414 N N . PHE A 1 301 ? -13.169 7.400 -12.813 1.00 41.62 301 PHE A N 1
ATOM 2415 C CA . PHE A 1 301 ? -12.663 8.234 -11.718 1.00 41.62 301 PHE A CA 1
ATOM 2416 C C . PHE A 1 301 ? -13.668 9.309 -11.241 1.00 41.62 301 PHE A C 1
ATOM 2418 O O . PHE A 1 301 ? -13.469 10.489 -11.522 1.00 41.62 301 PHE A O 1
ATOM 2425 N N . PRO A 1 302 ? -14.714 8.983 -10.453 1.00 38.97 302 PRO A N 1
ATOM 2426 C CA . PRO A 1 302 ? -15.254 9.909 -9.473 1.00 38.97 302 PRO A CA 1
ATOM 2427 C C . PRO A 1 302 ? -14.489 9.649 -8.168 1.00 38.97 302 PRO A C 1
ATOM 2429 O O . PRO A 1 302 ? -14.620 8.614 -7.528 1.00 38.97 302 PRO A O 1
ATOM 2432 N N . SER A 1 303 ? -13.647 10.602 -7.810 1.00 41.12 303 SER A N 1
ATOM 2433 C CA . SER A 1 303 ? -12.270 10.432 -7.347 1.00 41.12 303 SER A CA 1
ATOM 2434 C C . SER A 1 303 ? -11.684 11.828 -7.246 1.00 41.12 303 SER A C 1
ATOM 2436 O O . SER A 1 303 ? -10.542 12.008 -7.623 1.00 41.12 303 SER A O 1
ATOM 2438 N N . SER A 1 304 ? -12.455 12.834 -6.819 1.00 41.72 304 SER A N 1
ATOM 2439 C CA . SER A 1 304 ? -12.089 14.266 -6.886 1.00 41.72 304 SER A CA 1
ATOM 2440 C C . SER A 1 304 ? -10.942 14.676 -5.967 1.00 41.72 304 SER A C 1
ATOM 2442 O O . SER A 1 304 ? -10.680 15.855 -5.774 1.00 41.72 304 SER A O 1
ATOM 2444 N N . LEU A 1 305 ? -10.201 13.716 -5.433 1.00 41.81 305 LEU A N 1
ATOM 2445 C CA . LEU A 1 305 ? -8.810 13.952 -5.125 1.00 41.81 305 LEU A CA 1
ATOM 2446 C C . LEU A 1 305 ? -7.966 13.041 -6.004 1.00 41.81 305 LEU A C 1
ATOM 2448 O O . LEU A 1 305 ? -7.508 11.977 -5.600 1.00 41.81 305 LEU A O 1
ATOM 2452 N N . LEU A 1 306 ? -7.785 13.590 -7.212 1.00 44.09 306 LEU A N 1
ATOM 2453 C CA . LEU A 1 306 ? -6.679 13.410 -8.144 1.00 44.09 306 LEU A CA 1
ATOM 2454 C C . LEU A 1 306 ? -6.825 12.237 -9.098 1.00 44.09 306 LEU A C 1
ATOM 2456 O O . LEU A 1 306 ? -6.980 11.098 -8.686 1.00 44.09 306 LEU A O 1
ATOM 2460 N N . ASN A 1 307 ? -6.676 12.510 -10.397 1.00 45.94 307 ASN A N 1
ATOM 2461 C CA . ASN A 1 307 ? -5.449 12.254 -11.171 1.00 45.94 307 ASN A CA 1
ATOM 2462 C C . ASN A 1 307 ? -4.378 11.338 -10.526 1.00 45.94 307 ASN A C 1
ATOM 2464 O O . ASN A 1 307 ? -3.184 11.580 -10.704 1.00 45.94 307 ASN A O 1
ATOM 2468 N N . ASN A 1 308 ? -4.745 10.300 -9.776 1.00 51.44 308 ASN A N 1
ATOM 2469 C CA . ASN A 1 308 ? -3.811 9.481 -9.027 1.00 51.44 308 ASN A CA 1
ATOM 2470 C C . ASN A 1 308 ? -3.205 8.467 -9.993 1.00 51.44 308 ASN A C 1
ATOM 2472 O O . ASN A 1 308 ? -3.525 7.282 -10.029 1.00 51.44 308 ASN A O 1
ATOM 2476 N N . LYS A 1 309 ? -2.323 8.996 -10.840 1.00 59.28 309 LYS A N 1
ATOM 2477 C CA . LYS A 1 309 ? -1.447 8.250 -11.726 1.00 59.28 309 LYS A CA 1
ATOM 2478 C C . LYS A 1 309 ? -0.388 7.488 -10.914 1.00 59.28 309 LYS A C 1
ATOM 2480 O O . LYS A 1 309 ? 0.449 6.829 -11.506 1.00 59.28 309 LYS A O 1
ATOM 2485 N N . SER A 1 310 ? -0.386 7.563 -9.579 1.00 72.38 310 SER A N 1
ATOM 2486 C CA . SER A 1 310 ? 0.667 7.034 -8.713 1.00 72.38 310 SER A CA 1
ATOM 2487 C C . SER A 1 310 ? 0.126 6.265 -7.495 1.00 72.38 310 SER A C 1
ATOM 2489 O O . SER A 1 310 ? -1.066 6.029 -7.332 1.00 72.38 310 SER A O 1
ATOM 2491 N N . CYS A 1 311 ? 1.050 5.762 -6.675 1.00 85.12 311 CYS A N 1
ATOM 2492 C CA . CYS A 1 311 ? 0.773 4.992 -5.464 1.00 85.12 311 CYS A CA 1
ATOM 2493 C C . CYS A 1 311 ? 0.064 5.838 -4.391 1.00 85.12 311 CYS A C 1
ATOM 2495 O O . CYS A 1 311 ? 0.415 6.990 -4.181 1.00 85.12 311 CYS A O 1
ATOM 2497 N N . ALA A 1 312 ? -0.830 5.225 -3.609 1.00 88.94 312 ALA A N 1
ATOM 2498 C CA . ALA A 1 312 ? -1.552 5.869 -2.503 1.00 88.94 312 ALA A CA 1
ATOM 2499 C C . ALA A 1 312 ? -0.668 6.382 -1.339 1.00 88.94 312 ALA A C 1
ATOM 2501 O O . ALA A 1 312 ? -1.157 7.102 -0.462 1.00 88.94 312 ALA A O 1
ATOM 2502 N N . ALA A 1 313 ? 0.610 5.993 -1.286 1.00 92.25 313 ALA A N 1
ATOM 2503 C CA . ALA A 1 313 ? 1.560 6.416 -0.258 1.00 92.25 313 ALA A CA 1
ATOM 2504 C C . ALA A 1 313 ? 1.700 7.944 -0.233 1.00 92.25 313 ALA A C 1
ATOM 2506 O O . ALA A 1 313 ? 1.980 8.554 -1.256 1.00 92.25 313 ALA A O 1
ATOM 2507 N N . GLY A 1 314 ? 1.492 8.562 0.928 1.00 93.44 314 GLY A N 1
ATOM 2508 C CA . GLY A 1 314 ? 1.526 10.015 1.086 1.00 93.44 314 GLY A CA 1
ATOM 2509 C C . GLY A 1 314 ? 0.334 10.763 0.485 1.00 93.44 314 GLY A C 1
ATOM 2510 O O . GLY A 1 314 ? 0.241 11.962 0.705 1.00 93.44 314 GLY A O 1
ATOM 2511 N N . ILE A 1 315 ? -0.584 10.096 -0.221 1.00 92.62 315 ILE A N 1
ATOM 2512 C CA . ILE A 1 315 ? -1.753 10.714 -0.879 1.00 92.62 315 ILE A CA 1
ATOM 2513 C C . ILE A 1 315 ? -3.045 10.333 -0.150 1.00 92.62 315 ILE A C 1
ATOM 2515 O O . ILE A 1 315 ? -3.849 11.193 0.196 1.00 92.62 315 ILE A O 1
ATOM 2519 N N . GLU A 1 316 ? -3.214 9.043 0.148 1.00 92.38 316 GLU A N 1
ATOM 2520 C CA . GLU A 1 316 ? -4.373 8.494 0.870 1.00 92.38 316 GLU A CA 1
ATOM 2521 C C . GLU A 1 316 ? -3.964 7.715 2.127 1.00 92.38 316 GLU A C 1
ATOM 2523 O O . GLU A 1 316 ? -4.783 7.478 3.022 1.00 92.38 316 GLU A O 1
ATOM 2528 N N . VAL A 1 317 ? -2.700 7.288 2.183 1.00 95.00 317 VAL A N 1
ATOM 2529 C CA . VAL A 1 317 ? -2.140 6.449 3.243 1.00 95.00 317 VAL A CA 1
ATOM 2530 C C . VAL A 1 317 ? -0.899 7.108 3.827 1.00 95.00 317 VAL A C 1
ATOM 2532 O O . VAL A 1 317 ? -0.038 7.582 3.090 1.00 95.00 317 VAL A O 1
ATOM 2535 N N . ALA A 1 318 ? -0.779 7.060 5.150 1.00 97.44 318 ALA A N 1
ATOM 2536 C CA . ALA A 1 318 ? 0.460 7.360 5.860 1.00 97.44 318 ALA A CA 1
ATOM 2537 C C . ALA A 1 318 ? 0.923 6.139 6.663 1.00 97.44 318 ALA A C 1
ATOM 2539 O O . ALA A 1 318 ? 0.123 5.288 7.055 1.00 97.44 318 ALA A O 1
ATOM 2540 N N . ALA A 1 319 ? 2.217 6.068 6.933 1.00 97.88 319 ALA A N 1
ATOM 2541 C CA . ALA A 1 319 ? 2.834 5.162 7.882 1.00 97.88 319 ALA A CA 1
ATOM 2542 C C . ALA A 1 319 ? 3.449 5.969 9.031 1.00 97.88 319 ALA A C 1
ATOM 2544 O O . ALA A 1 319 ? 3.896 7.100 8.834 1.00 97.88 319 ALA A O 1
ATOM 2545 N N . ILE A 1 320 ? 3.434 5.389 10.228 1.00 97.50 320 ILE A N 1
ATOM 2546 C CA . ILE A 1 320 ? 4.005 5.977 11.439 1.00 97.50 320 ILE A CA 1
ATOM 2547 C C . ILE A 1 320 ? 4.869 4.915 12.103 1.00 97.50 320 ILE A C 1
ATOM 2549 O O . ILE A 1 320 ? 4.391 3.805 12.354 1.00 97.50 320 ILE A O 1
ATOM 2553 N N . SER A 1 321 ? 6.131 5.249 12.354 1.00 95.25 321 SER A N 1
ATOM 2554 C CA . SER A 1 321 ? 7.095 4.346 12.979 1.00 95.25 321 SER A CA 1
ATOM 2555 C C . SER A 1 321 ? 6.832 4.224 14.491 1.00 95.25 321 SER A C 1
ATOM 2557 O O . SER A 1 321 ? 6.141 5.067 15.080 1.00 95.25 321 SER A O 1
ATOM 2559 N N . PRO A 1 322 ? 7.485 3.267 15.175 1.00 93.62 322 PRO A N 1
ATOM 2560 C CA . PRO A 1 322 ? 7.432 3.184 16.631 1.00 93.62 322 PRO A CA 1
ATOM 2561 C C . PRO A 1 322 ? 8.051 4.390 17.343 1.00 93.62 322 PRO A C 1
ATOM 2563 O O . PRO A 1 322 ? 7.821 4.551 18.535 1.00 93.62 322 PRO A O 1
ATOM 2566 N N . PHE A 1 323 ? 8.838 5.219 16.650 1.00 92.94 323 PHE A N 1
ATOM 2567 C CA . PHE A 1 323 ? 9.566 6.362 17.219 1.00 92.94 323 PHE A CA 1
ATOM 2568 C C . PHE A 1 323 ? 8.980 7.718 16.792 1.00 92.94 323 PHE A C 1
ATOM 2570 O O . PHE A 1 323 ? 9.547 8.769 17.087 1.00 92.94 323 PHE A O 1
ATOM 2577 N N . GLY A 1 324 ? 7.832 7.699 16.107 1.00 94.56 324 GLY A N 1
ATOM 2578 C CA . GLY A 1 324 ? 7.091 8.895 15.724 1.00 94.56 324 GLY A CA 1
ATOM 2579 C C . GLY A 1 324 ? 7.459 9.490 14.368 1.00 94.56 324 GLY A C 1
ATOM 2580 O O . GLY A 1 324 ? 6.898 10.528 14.028 1.00 94.56 324 GLY A O 1
ATOM 2581 N N . GLU A 1 325 ? 8.337 8.869 13.573 1.00 95.88 325 GLU A N 1
ATOM 2582 C CA . GLU A 1 325 ? 8.521 9.285 12.178 1.00 95.88 325 GLU A CA 1
ATOM 2583 C C . GLU A 1 325 ? 7.248 9.016 11.362 1.00 95.88 325 GLU A C 1
ATOM 2585 O O . GLU A 1 325 ? 6.663 7.935 11.438 1.00 95.88 325 GLU A O 1
ATOM 2590 N N . VAL A 1 326 ? 6.838 9.993 10.555 1.00 97.75 326 VAL A N 1
ATOM 2591 C CA . VAL A 1 326 ? 5.684 9.949 9.649 1.00 97.75 326 VAL A CA 1
ATOM 2592 C C . VAL A 1 326 ? 6.190 9.883 8.210 1.00 97.75 326 VAL A C 1
ATOM 2594 O O . VAL A 1 326 ? 7.040 10.678 7.812 1.00 97.75 326 VAL A O 1
ATOM 2597 N N . TYR A 1 327 ? 5.687 8.931 7.423 1.00 96.56 327 TYR A N 1
ATOM 2598 C CA . TYR A 1 327 ? 6.180 8.641 6.071 1.00 96.56 327 TYR A CA 1
ATOM 2599 C C . TYR A 1 327 ? 5.124 7.921 5.210 1.00 96.56 327 TYR A C 1
ATOM 2601 O O . TYR A 1 327 ? 3.998 7.707 5.648 1.00 96.56 327 TYR A O 1
ATOM 2609 N N . GLY A 1 328 ? 5.428 7.589 3.949 1.00 93.31 328 GLY A N 1
ATOM 2610 C CA . GLY A 1 328 ? 4.406 7.144 2.982 1.00 93.31 328 GLY A CA 1
ATOM 2611 C C . GLY A 1 328 ? 4.087 5.650 2.964 1.00 93.31 328 GLY A C 1
ATOM 2612 O O . GLY A 1 328 ? 2.962 5.268 2.646 1.00 93.31 328 GLY A O 1
ATOM 2613 N N . CYS A 1 329 ? 5.049 4.780 3.273 1.00 90.06 329 CYS A N 1
ATOM 2614 C CA . CYS A 1 329 ? 4.880 3.336 3.109 1.00 90.06 329 CYS A CA 1
ATOM 2615 C C . CYS A 1 329 ? 5.791 2.551 4.052 1.00 90.06 329 CYS A C 1
ATOM 2617 O O . CYS A 1 329 ? 6.982 2.814 4.054 1.00 90.06 329 CYS A O 1
ATOM 2619 N N . VAL A 1 330 ? 5.277 1.540 4.763 1.00 88.94 330 VAL A N 1
ATOM 2620 C CA . VAL A 1 330 ? 6.021 0.772 5.794 1.00 88.94 330 VAL A CA 1
ATOM 2621 C C . VAL A 1 330 ? 7.320 0.112 5.321 1.00 88.94 330 VAL A C 1
ATOM 2623 O O . VAL A 1 330 ? 8.211 -0.115 6.128 1.00 88.94 330 VAL A O 1
ATOM 2626 N N . VAL A 1 331 ? 7.453 -0.190 4.026 1.00 86.56 331 VAL A N 1
ATOM 2627 C CA . VAL A 1 331 ? 8.687 -0.773 3.462 1.00 86.56 331 VAL A CA 1
ATOM 2628 C C . VAL A 1 331 ? 9.729 0.279 3.067 1.00 86.56 331 VAL A C 1
ATOM 2630 O O . VAL A 1 331 ? 10.777 -0.072 2.538 1.00 86.56 331 VAL A O 1
ATOM 2633 N N . SER A 1 332 ? 9.425 1.557 3.283 1.00 89.69 332 SER A N 1
ATOM 2634 C CA . SER A 1 332 ? 10.303 2.679 2.978 1.00 89.69 332 SER A CA 1
ATOM 2635 C C . SER A 1 332 ? 11.506 2.752 3.934 1.00 89.69 332 SER A C 1
ATOM 2637 O O . SER A 1 332 ? 11.341 2.459 5.124 1.00 89.69 332 SER A O 1
ATOM 2639 N N . PRO A 1 333 ? 12.679 3.229 3.468 1.00 87.44 333 PRO A N 1
ATOM 2640 C CA . PRO A 1 333 ? 13.860 3.491 4.303 1.00 87.44 333 PRO A CA 1
ATOM 2641 C C . PRO A 1 333 ? 13.618 4.435 5.490 1.00 87.44 333 PRO A C 1
ATOM 2643 O O . PRO A 1 333 ? 14.417 4.484 6.418 1.00 87.44 333 PRO A O 1
ATOM 2646 N N . ALA A 1 334 ? 12.497 5.166 5.514 1.00 87.75 334 ALA A N 1
ATOM 2647 C CA . ALA A 1 334 ? 12.090 5.988 6.658 1.00 87.75 334 ALA A CA 1
ATOM 2648 C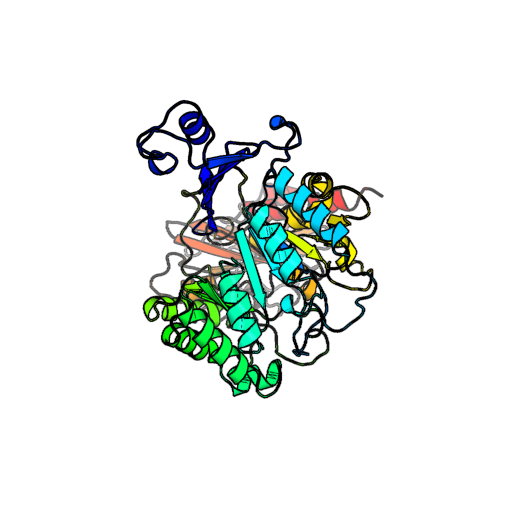 C . ALA A 1 334 ? 12.025 5.205 7.990 1.00 87.75 334 ALA A C 1
ATOM 2650 O O . ALA A 1 334 ? 12.208 5.779 9.062 1.00 87.75 334 ALA A O 1
ATOM 2651 N N . ASN A 1 335 ? 11.809 3.887 7.927 1.00 78.56 335 ASN A N 1
ATOM 2652 C CA . ASN A 1 335 ? 11.804 3.001 9.090 1.00 78.56 335 ASN A CA 1
ATOM 2653 C C . AS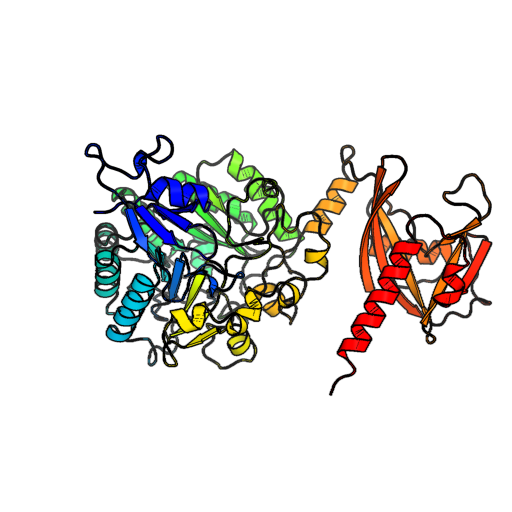N A 1 335 ? 13.206 2.484 9.482 1.00 78.56 335 ASN A C 1
ATOM 2655 O O . ASN A 1 335 ? 13.343 1.537 10.257 1.00 78.56 335 ASN A O 1
ATOM 2659 N N . GLU A 1 336 ? 14.289 3.055 8.967 1.00 81.06 336 GLU A N 1
ATOM 2660 C CA . GLU A 1 336 ? 15.639 2.726 9.427 1.00 81.06 336 GLU A CA 1
ATOM 2661 C C . GLU A 1 336 ? 15.938 3.363 10.793 1.00 81.06 336 GLU A C 1
ATOM 2663 O O . GLU A 1 336 ? 15.392 4.402 11.176 1.00 81.06 336 GLU A O 1
ATOM 2668 N N . THR A 1 337 ? 16.801 2.719 11.581 1.00 75.50 337 THR A N 1
ATOM 2669 C CA . THR A 1 337 ? 17.255 3.275 12.867 1.00 75.50 337 THR A CA 1
ATOM 2670 C C . THR A 1 337 ? 18.319 4.346 12.674 1.00 75.50 337 THR A C 1
ATOM 2672 O O . THR A 1 337 ? 18.343 5.329 13.412 1.00 75.50 337 THR A O 1
ATOM 2675 N N . GLU A 1 338 ? 19.193 4.159 11.689 1.00 81.44 338 GLU A N 1
ATOM 2676 C CA . GLU A 1 338 ? 20.276 5.085 11.376 1.00 81.44 338 GLU A CA 1
ATOM 2677 C C . GLU A 1 338 ? 19.763 6.249 10.529 1.00 81.44 338 GLU A C 1
ATOM 2679 O O . GLU A 1 338 ? 18.824 6.106 9.746 1.00 81.44 338 GLU A O 1
ATOM 2684 N N . ASN A 1 339 ? 20.365 7.426 10.702 1.00 84.88 339 ASN A N 1
ATOM 2685 C CA . ASN A 1 339 ? 19.972 8.619 9.960 1.00 84.88 339 ASN A CA 1
ATOM 2686 C C . ASN A 1 339 ? 20.646 8.644 8.581 1.00 84.88 339 ASN A C 1
ATOM 2688 O O . ASN A 1 339 ? 21.590 9.400 8.353 1.00 84.88 339 ASN A O 1
ATOM 2692 N N . THR A 1 340 ? 20.198 7.761 7.691 1.00 89.56 340 THR A N 1
ATOM 2693 C CA . THR A 1 340 ? 20.709 7.642 6.321 1.00 89.56 340 THR A CA 1
ATOM 2694 C C . THR A 1 340 ? 20.103 8.719 5.408 1.00 89.56 340 THR A C 1
ATOM 2696 O O . THR A 1 340 ? 18.995 9.200 5.669 1.00 89.56 340 THR A O 1
ATOM 2699 N N . PRO A 1 341 ? 20.767 9.097 4.295 1.00 90.50 341 PRO A N 1
ATOM 2700 C CA . PRO A 1 341 ? 20.163 9.977 3.289 1.00 90.50 341 PRO A CA 1
ATOM 2701 C C . PRO A 1 341 ? 18.813 9.455 2.777 1.00 90.50 341 PRO A C 1
ATOM 2703 O O . PRO A 1 341 ? 17.891 10.237 2.553 1.00 90.50 341 PRO A O 1
ATOM 2706 N N . ALA A 1 342 ? 18.675 8.130 2.661 1.00 90.56 342 ALA A N 1
ATOM 2707 C CA . ALA A 1 342 ? 17.433 7.465 2.286 1.00 90.56 342 ALA A CA 1
ATOM 2708 C C . ALA A 1 342 ? 16.328 7.692 3.329 1.00 90.56 342 ALA A C 1
ATOM 2710 O O . ALA A 1 342 ? 15.218 8.093 2.976 1.00 90.56 342 ALA A O 1
ATOM 2711 N N . LYS A 1 343 ? 16.632 7.499 4.621 1.00 92.38 343 LYS A N 1
ATOM 2712 C CA . LYS A 1 343 ? 15.688 7.777 5.709 1.00 92.38 343 LYS A CA 1
ATOM 2713 C C . LYS A 1 343 ? 15.203 9.222 5.669 1.00 92.38 343 LYS A C 1
ATOM 2715 O O . LYS A 1 343 ? 13.997 9.452 5.748 1.00 92.38 343 LYS A O 1
ATOM 2720 N N . ILE A 1 344 ? 16.122 10.176 5.520 1.00 93.56 344 ILE A N 1
ATOM 2721 C CA . ILE A 1 344 ? 15.796 11.607 5.462 1.00 93.56 344 ILE A CA 1
ATOM 2722 C C . ILE A 1 344 ? 14.867 11.892 4.279 1.00 93.56 344 ILE A C 1
ATOM 2724 O O . ILE A 1 344 ? 13.825 12.511 4.461 1.00 93.56 344 ILE A O 1
ATOM 2728 N N . LEU A 1 345 ? 15.203 11.388 3.088 1.00 94.56 345 LEU A N 1
ATOM 2729 C CA . LEU A 1 345 ? 14.428 11.610 1.866 1.00 94.56 345 LEU A CA 1
ATOM 2730 C C . LEU A 1 345 ? 12.980 11.112 1.972 1.00 94.56 345 LEU A C 1
ATOM 2732 O O . LEU A 1 345 ? 12.068 11.732 1.429 1.00 94.56 345 LEU A O 1
ATOM 2736 N N . PHE A 1 346 ? 12.767 9.978 2.638 1.00 95.69 346 PHE A N 1
ATOM 2737 C CA . PHE A 1 346 ? 11.456 9.338 2.707 1.00 95.69 346 PHE A CA 1
ATOM 2738 C C . PHE A 1 346 ? 10.639 9.664 3.963 1.00 95.69 346 PHE A C 1
ATOM 2740 O O . PHE A 1 346 ? 9.483 9.229 4.048 1.00 95.69 346 PHE A O 1
ATOM 2747 N N . THR A 1 347 ? 11.208 10.407 4.915 1.00 96.94 347 THR A N 1
ATOM 2748 C CA . THR A 1 347 ? 10.528 10.847 6.140 1.00 96.94 347 THR A CA 1
ATOM 2749 C C . THR A 1 347 ? 9.892 12.215 5.920 1.00 96.94 347 THR A C 1
ATOM 2751 O O . THR A 1 347 ? 10.581 13.181 5.614 1.00 96.94 347 THR A O 1
ATOM 2754 N N . ALA A 1 348 ? 8.579 12.318 6.123 1.00 97.19 348 ALA A N 1
ATOM 2755 C CA . ALA A 1 348 ? 7.861 13.587 6.014 1.00 97.19 348 ALA A CA 1
ATOM 2756 C C . ALA A 1 348 ? 8.017 14.451 7.283 1.00 97.19 348 ALA A C 1
ATOM 2758 O O . ALA A 1 348 ? 8.062 15.679 7.222 1.00 97.19 348 ALA A O 1
ATOM 2759 N N . GLY A 1 349 ? 8.116 13.832 8.459 1.00 96.38 349 GLY A N 1
ATOM 2760 C CA . GLY A 1 349 ? 8.340 14.545 9.719 1.00 96.38 349 GLY A CA 1
ATOM 2761 C C . GLY A 1 349 ? 8.332 13.620 10.928 1.00 96.38 349 GLY A C 1
ATOM 2762 O O . GLY A 1 349 ? 8.213 12.406 10.774 1.00 96.38 349 GLY A O 1
ATOM 2763 N N . ASN A 1 350 ? 8.433 14.189 12.131 1.00 95.75 350 ASN A N 1
ATOM 2764 C CA . ASN A 1 350 ? 8.301 13.450 13.385 1.00 95.75 350 ASN A CA 1
ATOM 2765 C C . ASN A 1 350 ? 7.233 14.083 14.294 1.00 95.75 350 ASN A C 1
ATOM 2767 O O . ASN A 1 350 ? 7.154 15.303 14.422 1.00 95.75 350 ASN A O 1
ATOM 2771 N N . LEU A 1 351 ? 6.439 13.247 14.964 1.00 95.56 351 LEU A N 1
ATOM 2772 C CA . LEU A 1 351 ? 5.404 13.660 15.921 1.00 95.56 351 LEU A CA 1
ATOM 2773 C C . LEU A 1 351 ? 5.944 14.416 17.151 1.00 95.56 351 LEU A C 1
ATOM 2775 O O . LEU A 1 351 ? 5.168 15.003 17.900 1.00 95.56 351 LEU A O 1
ATOM 2779 N N . SER A 1 352 ? 7.257 14.411 17.399 1.00 92.06 352 SER A N 1
ATOM 2780 C CA . SER A 1 352 ? 7.876 15.248 18.434 1.00 92.06 352 SER A CA 1
ATOM 2781 C C . SER A 1 352 ? 8.009 16.719 18.035 1.00 92.06 352 SER A C 1
ATOM 2783 O O . SER A 1 352 ? 8.234 17.560 18.902 1.00 92.06 352 SER A O 1
ATOM 2785 N N . GLU A 1 353 ? 7.913 17.033 16.743 1.00 89.31 353 GLU A N 1
ATOM 2786 C CA . GLU A 1 353 ? 8.174 18.370 16.189 1.00 89.31 353 GLU A CA 1
ATOM 2787 C C . GLU A 1 353 ? 6.889 19.157 15.890 1.00 89.31 353 GLU A C 1
ATOM 2789 O O . GLU A 1 353 ? 6.946 20.347 15.587 1.00 89.31 353 GLU A O 1
ATOM 2794 N N . GLY A 1 354 ? 5.723 18.515 15.980 1.00 87.94 354 GLY A N 1
ATOM 2795 C CA . GLY A 1 354 ? 4.436 19.123 15.665 1.00 87.94 354 GLY A CA 1
ATOM 2796 C C . GLY A 1 354 ? 3.292 18.116 15.704 1.00 87.94 354 GLY A C 1
ATOM 2797 O O . GLY A 1 354 ? 3.481 16.953 16.056 1.00 87.94 354 GLY A O 1
ATOM 2798 N N . ASN A 1 355 ? 2.093 18.571 15.342 1.00 92.06 355 ASN A N 1
ATOM 2799 C CA . ASN A 1 355 ? 0.937 17.687 15.210 1.00 92.06 355 ASN A CA 1
ATOM 2800 C C . ASN A 1 355 ? 0.966 16.935 13.866 1.00 92.06 355 ASN A C 1
ATOM 2802 O O . ASN A 1 355 ? 1.609 17.351 12.898 1.00 92.06 355 ASN A O 1
ATOM 2806 N N . PHE A 1 356 ? 0.227 15.831 13.795 1.00 96.31 356 PHE A N 1
ATOM 2807 C CA . PHE A 1 356 ? 0.175 14.992 12.601 1.00 96.31 356 PHE A CA 1
ATOM 2808 C C . PHE A 1 356 ? -0.387 15.716 11.362 1.00 96.31 356 PHE A C 1
ATOM 2810 O O . PHE A 1 356 ? 0.088 15.498 10.246 1.00 96.31 356 PHE A O 1
ATOM 2817 N N . ILE A 1 357 ? -1.413 16.560 11.531 1.00 96.06 357 ILE A N 1
ATOM 2818 C CA . ILE A 1 357 ? -2.136 17.149 10.393 1.00 96.06 357 ILE A CA 1
ATOM 2819 C C . ILE A 1 357 ? -1.302 18.197 9.649 1.00 96.06 357 ILE A C 1
ATOM 2821 O O . ILE A 1 357 ? -1.376 18.270 8.424 1.00 96.06 357 ILE A O 1
ATOM 2825 N N . ASP A 1 358 ? -0.465 18.956 10.357 1.00 95.94 358 ASP A N 1
ATOM 2826 C CA . ASP A 1 358 ? 0.447 19.921 9.743 1.00 95.94 358 ASP A CA 1
ATOM 2827 C C . ASP A 1 358 ? 1.527 19.198 8.918 1.00 95.94 358 ASP A C 1
ATOM 2829 O O . ASP A 1 358 ? 1.835 19.631 7.811 1.00 95.94 358 ASP A O 1
ATOM 2833 N N . ILE A 1 359 ? 2.028 18.045 9.389 1.00 97.12 359 ILE A N 1
ATOM 2834 C CA . ILE A 1 359 ? 2.934 17.191 8.599 1.00 97.12 359 ILE A CA 1
ATOM 2835 C C . ILE A 1 359 ? 2.223 16.686 7.341 1.00 97.12 359 ILE A C 1
ATOM 2837 O O . ILE A 1 359 ? 2.800 16.713 6.259 1.00 97.12 359 ILE A O 1
ATOM 2841 N N . TRP A 1 360 ? 0.984 16.202 7.463 1.00 97.31 360 TRP A N 1
ATOM 2842 C CA . TRP A 1 360 ? 0.231 15.631 6.345 1.00 97.31 360 TRP A CA 1
ATOM 2843 C C . TRP A 1 360 ? -0.087 16.654 5.244 1.00 97.31 360 TRP A C 1
ATOM 2845 O O . TRP A 1 360 ? 0.017 16.328 4.062 1.00 97.31 360 TRP A O 1
ATOM 2855 N N . LEU A 1 361 ? -0.466 17.880 5.604 1.00 96.12 361 LEU A N 1
ATOM 2856 C CA . LEU A 1 361 ? -0.908 18.891 4.636 1.00 96.12 361 LEU A CA 1
ATOM 2857 C C . LEU A 1 361 ? 0.240 19.674 3.980 1.00 96.12 361 LEU A C 1
ATOM 2859 O O . LEU A 1 361 ? 0.012 20.363 2.989 1.00 96.12 361 LEU A O 1
ATOM 2863 N N . ASP A 1 362 ? 1.467 19.563 4.486 1.00 95.56 362 ASP A N 1
ATOM 2864 C CA . ASP A 1 362 ? 2.642 20.219 3.910 1.00 95.56 362 ASP A CA 1
ATOM 2865 C C . ASP A 1 362 ? 3.218 19.404 2.739 1.00 95.56 362 ASP A C 1
ATOM 2867 O O . ASP A 1 362 ? 4.036 18.500 2.922 1.00 95.56 362 ASP A O 1
ATOM 2871 N N . SER A 1 363 ? 2.808 19.741 1.513 1.00 91.50 363 SER A N 1
ATOM 2872 C CA . SER A 1 363 ? 3.240 19.066 0.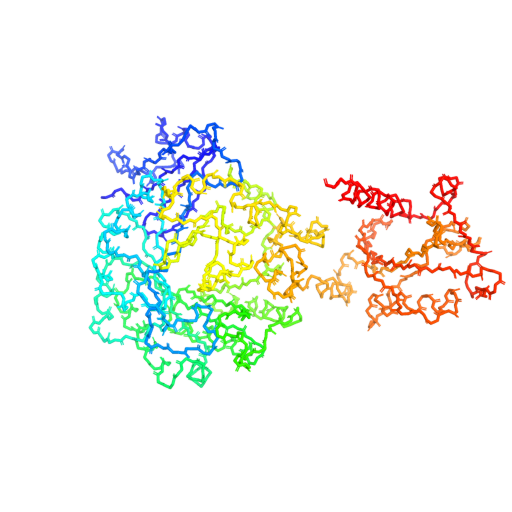279 1.00 91.50 363 SER A CA 1
ATOM 2873 C C . SER A 1 363 ? 4.761 18.957 0.127 1.00 91.50 363 SER A C 1
ATOM 2875 O O . SER A 1 363 ? 5.240 17.971 -0.434 1.00 91.50 363 SER A O 1
ATOM 2877 N N . SER A 1 364 ? 5.539 19.910 0.659 1.00 94.81 364 SER A N 1
ATOM 2878 C CA . SER A 1 364 ? 7.000 19.903 0.512 1.00 94.81 364 SER A CA 1
ATOM 2879 C C . SER A 1 364 ? 7.651 18.694 1.193 1.00 94.81 364 SER A C 1
ATOM 2881 O O . SER A 1 364 ? 8.575 18.086 0.646 1.00 94.81 364 SER A O 1
ATOM 2883 N N . ARG A 1 365 ? 7.098 18.271 2.335 1.00 95.06 365 ARG A N 1
ATOM 2884 C CA . ARG A 1 365 ? 7.526 17.085 3.095 1.00 95.06 365 ARG A CA 1
ATOM 2885 C C . ARG A 1 365 ? 7.230 15.779 2.374 1.00 95.06 365 ARG A C 1
ATOM 2887 O O . ARG A 1 365 ? 7.891 14.770 2.601 1.00 95.06 365 ARG A O 1
ATOM 2894 N N . TRP A 1 366 ? 6.234 15.796 1.496 1.00 95.12 366 TRP A N 1
ATOM 2895 C CA . TRP A 1 366 ? 5.769 14.629 0.758 1.00 95.12 366 TRP A CA 1
ATOM 2896 C C . TRP A 1 366 ? 6.218 14.630 -0.699 1.00 95.12 366 TRP A C 1
ATOM 2898 O O . TRP A 1 366 ? 5.771 13.767 -1.452 1.00 95.12 366 TRP A O 1
ATOM 2908 N N . ASN A 1 367 ? 7.112 15.540 -1.101 1.00 93.12 367 ASN A N 1
ATOM 2909 C CA . ASN A 1 367 ? 7.564 15.700 -2.485 1.00 93.12 367 ASN A CA 1
ATOM 2910 C C . ASN A 1 367 ? 7.964 14.371 -3.144 1.00 93.12 367 ASN A C 1
ATOM 2912 O O . ASN A 1 367 ? 7.543 14.096 -4.264 1.00 93.12 367 ASN A O 1
ATOM 2916 N N . VAL A 1 368 ? 8.692 13.500 -2.436 1.00 94.19 368 VAL A N 1
ATOM 2917 C CA . VAL A 1 368 ? 9.097 12.185 -2.964 1.00 94.19 368 VAL A CA 1
ATOM 2918 C C . VAL A 1 368 ? 7.903 11.280 -3.311 1.00 94.19 368 VAL A C 1
ATOM 2920 O O . VAL A 1 368 ? 7.999 10.439 -4.197 1.00 94.19 368 VAL A O 1
ATOM 2923 N N . TYR A 1 369 ? 6.746 11.453 -2.673 1.00 92.31 369 TYR A N 1
ATOM 2924 C CA . TYR A 1 369 ? 5.538 10.658 -2.921 1.00 92.31 369 TYR A CA 1
ATOM 2925 C C . TYR A 1 369 ? 4.495 11.379 -3.793 1.00 92.31 369 TYR A C 1
ATOM 2927 O O . TYR A 1 369 ? 3.821 10.730 -4.593 1.00 92.31 369 TYR A O 1
ATOM 2935 N N . ARG A 1 370 ? 4.378 12.707 -3.680 1.00 90.31 370 ARG A N 1
ATOM 2936 C CA . ARG A 1 370 ? 3.332 13.505 -4.345 1.00 90.31 370 ARG A CA 1
ATOM 2937 C C . ARG A 1 370 ? 3.778 14.143 -5.657 1.00 90.31 370 ARG A C 1
ATOM 2939 O O . ARG A 1 370 ? 2.947 14.365 -6.532 1.00 90.31 370 ARG A O 1
ATOM 2946 N N . ASN A 1 371 ? 5.074 14.398 -5.837 1.00 89.19 371 ASN A N 1
ATOM 2947 C CA . ASN A 1 371 ? 5.575 15.014 -7.059 1.00 89.19 371 ASN A CA 1
ATOM 2948 C C . ASN A 1 371 ? 5.941 13.954 -8.113 1.00 89.19 371 ASN A C 1
ATOM 2950 O O . ASN A 1 371 ? 6.969 13.276 -8.020 1.00 89.19 371 ASN A O 1
ATOM 2954 N N . LEU A 1 372 ? 5.109 13.849 -9.153 1.00 86.44 372 LEU A N 1
ATOM 2955 C CA . LEU A 1 372 ? 5.299 12.893 -10.246 1.00 86.44 372 LEU A CA 1
ATOM 2956 C C . LEU A 1 372 ? 6.605 13.117 -11.022 1.00 86.44 372 LEU A C 1
ATOM 2958 O O . LEU A 1 372 ? 7.197 12.137 -11.458 1.00 86.44 372 LEU A O 1
ATOM 2962 N N . SER A 1 373 ? 7.100 14.354 -11.156 1.00 83.75 373 SER A N 1
ATOM 2963 C CA . SER A 1 373 ? 8.374 14.608 -11.853 1.00 83.75 373 SER A CA 1
ATOM 2964 C C . SER A 1 373 ? 9.588 14.105 -11.067 1.00 83.75 373 SER A C 1
ATOM 2966 O O . SER A 1 373 ? 10.657 13.913 -11.638 1.00 83.75 373 SER A O 1
ATOM 2968 N N . ILE A 1 374 ? 9.432 13.902 -9.755 1.00 86.88 374 ILE A N 1
ATOM 2969 C CA . ILE A 1 374 ? 10.476 13.378 -8.867 1.00 86.88 374 ILE A CA 1
ATOM 2970 C C . ILE A 1 374 ? 10.397 11.857 -8.771 1.00 86.88 374 ILE A C 1
ATOM 2972 O O . ILE A 1 374 ? 11.423 11.209 -8.599 1.00 86.88 374 ILE A O 1
ATOM 2976 N N . ASN A 1 375 ? 9.196 11.279 -8.844 1.00 89.06 375 ASN A N 1
ATOM 2977 C CA . ASN A 1 375 ? 8.983 9.880 -8.472 1.00 89.06 375 ASN A CA 1
ATOM 2978 C C . ASN A 1 375 ? 8.483 8.964 -9.588 1.00 89.06 375 ASN A C 1
ATOM 2980 O O . ASN A 1 375 ? 8.194 7.791 -9.323 1.00 89.06 375 ASN A O 1
ATOM 2984 N N . LYS A 1 376 ? 8.342 9.483 -10.810 1.00 87.94 376 LYS A N 1
ATOM 2985 C CA . LYS A 1 376 ? 8.028 8.692 -12.001 1.00 87.94 376 LYS A CA 1
ATOM 2986 C C . LYS A 1 376 ? 9.183 8.722 -12.980 1.00 87.94 376 LYS A C 1
ATOM 2988 O O . LYS A 1 376 ? 9.732 9.787 -13.249 1.00 87.94 376 LYS A O 1
ATOM 2993 N N . SER A 1 377 ? 9.527 7.553 -13.511 1.00 89.06 377 SER A N 1
ATOM 2994 C CA . SER A 1 377 ? 10.508 7.455 -14.589 1.00 89.06 377 SER A CA 1
ATOM 2995 C C . SER A 1 377 ? 9.942 7.985 -15.907 1.00 89.06 377 SER A C 1
ATOM 2997 O O . SER A 1 377 ? 8.722 7.973 -16.106 1.00 89.06 377 SER A O 1
ATOM 2999 N N . SER A 1 378 ? 10.815 8.423 -16.819 1.00 85.19 378 SER A N 1
ATOM 3000 C CA . SER A 1 378 ? 10.428 8.833 -18.181 1.00 85.19 378 SER A CA 1
ATOM 3001 C C . SER A 1 378 ? 9.629 7.734 -18.877 1.00 85.19 378 SER A C 1
ATOM 3003 O O . SER A 1 378 ? 8.528 7.989 -19.359 1.00 85.19 378 SER A O 1
ATOM 3005 N N . LYS A 1 379 ? 10.096 6.485 -18.764 1.00 86.38 379 LYS A N 1
ATOM 3006 C CA . LYS A 1 379 ? 9.406 5.293 -19.264 1.00 86.38 379 LYS A CA 1
ATOM 3007 C C . LYS A 1 379 ? 7.967 5.181 -18.765 1.00 86.38 379 LYS A C 1
ATOM 3009 O O . LYS A 1 379 ? 7.089 4.765 -19.512 1.00 86.38 379 LYS A O 1
ATOM 3014 N N . CYS A 1 380 ? 7.692 5.532 -17.505 1.00 85.81 380 CYS A N 1
ATOM 3015 C CA . CYS A 1 380 ? 6.319 5.545 -16.998 1.00 85.81 380 CYS A CA 1
ATOM 3016 C C . CYS A 1 380 ? 5.502 6.684 -17.616 1.00 85.81 380 CYS A C 1
ATOM 3018 O O . CYS A 1 380 ? 4.361 6.458 -18.004 1.00 85.81 380 CYS A O 1
ATOM 3020 N N . LEU A 1 381 ? 6.070 7.889 -17.700 1.00 81.94 381 LEU A N 1
ATOM 3021 C CA . LEU A 1 381 ? 5.384 9.075 -18.222 1.00 81.94 381 LEU A CA 1
ATOM 3022 C C . LEU A 1 381 ? 5.022 8.947 -19.711 1.00 81.94 381 LEU A C 1
ATOM 3024 O O . LEU A 1 381 ? 4.008 9.502 -20.127 1.00 81.94 381 LEU A O 1
ATOM 3028 N N . GLU A 1 382 ? 5.803 8.182 -20.471 1.00 81.56 382 GLU A N 1
ATOM 3029 C CA . GLU A 1 382 ? 5.612 7.913 -21.904 1.00 81.56 382 GLU A CA 1
ATOM 3030 C C . GLU A 1 382 ? 4.786 6.633 -22.172 1.00 81.56 382 GLU A C 1
ATOM 3032 O O . GLU A 1 382 ? 4.405 6.350 -23.305 1.00 81.56 382 GLU A O 1
ATOM 3037 N N . CYS A 1 383 ? 4.473 5.835 -21.143 1.00 79.38 383 CYS A N 1
ATOM 3038 C CA . CYS A 1 383 ? 3.814 4.539 -21.311 1.00 79.38 383 CYS A CA 1
ATOM 3039 C C . CYS A 1 383 ? 2.287 4.648 -21.441 1.00 79.38 383 CYS A C 1
ATOM 3041 O O . CYS A 1 383 ? 1.594 5.134 -20.547 1.00 79.38 383 CYS A O 1
ATOM 3043 N N . ASN A 1 384 ? 1.728 4.030 -22.484 1.00 81.06 384 ASN A N 1
ATOM 3044 C CA . ASN A 1 384 ? 0.285 4.013 -22.749 1.00 81.06 384 ASN A CA 1
ATOM 3045 C C . ASN A 1 384 ? -0.574 3.306 -21.682 1.00 81.06 384 ASN A C 1
ATOM 3047 O O . ASN A 1 384 ? -1.787 3.531 -21.630 1.00 81.06 384 ASN A O 1
ATOM 3051 N N . HIS A 1 385 ? 0.025 2.467 -20.829 1.00 82.19 385 HIS A N 1
ATOM 3052 C CA . HIS A 1 385 ? -0.664 1.786 -19.723 1.00 82.19 385 HIS A CA 1
ATOM 3053 C C . HIS A 1 385 ? -0.656 2.591 -18.422 1.00 82.19 385 HIS A C 1
ATOM 3055 O O . HIS A 1 385 ? -1.509 2.375 -17.550 1.00 82.19 385 HIS A O 1
ATOM 3061 N N . TYR A 1 386 ? 0.309 3.497 -18.268 1.00 82.25 386 TYR A N 1
ATOM 3062 C CA . TYR A 1 386 ? 0.408 4.363 -17.105 1.00 82.25 386 TYR A CA 1
ATOM 3063 C C . TYR A 1 386 ? -0.838 5.243 -16.996 1.00 82.25 386 TYR A C 1
ATOM 3065 O O . TYR A 1 386 ? -1.379 5.706 -17.998 1.00 82.25 386 TYR A O 1
ATOM 3073 N N . SER A 1 387 ? -1.335 5.442 -15.776 1.00 75.56 387 SER A N 1
ATOM 3074 C CA . SER A 1 387 ? -2.580 6.157 -15.449 1.00 75.56 387 SER A CA 1
ATOM 3075 C C . SER A 1 387 ? -3.892 5.560 -15.971 1.00 75.56 387 SER A C 1
ATOM 3077 O O . SER A 1 387 ? -4.955 6.049 -15.600 1.00 75.56 387 SER A O 1
ATOM 3079 N N . LYS A 1 388 ? -3.841 4.485 -16.768 1.00 76.62 388 LYS A N 1
ATOM 3080 C CA . LYS A 1 388 ? -5.031 3.749 -17.230 1.00 76.62 388 LYS A CA 1
ATOM 3081 C C . LYS A 1 388 ? -5.202 2.426 -16.496 1.00 76.62 388 LYS A C 1
ATOM 3083 O O . LYS A 1 388 ? -6.267 2.138 -15.963 1.00 76.62 388 LYS A O 1
ATOM 3088 N N . ARG A 1 389 ? -4.131 1.628 -16.473 1.00 78.25 389 ARG A N 1
ATOM 3089 C CA . ARG A 1 389 ? -4.083 0.267 -15.901 1.00 78.25 389 ARG A CA 1
ATOM 3090 C C . ARG A 1 389 ? -2.920 0.070 -14.927 1.00 78.25 389 ARG A C 1
ATOM 3092 O O . ARG A 1 389 ? -2.847 -0.947 -14.248 1.00 78.25 389 ARG A O 1
ATOM 3099 N N . CYS A 1 390 ? -1.994 1.027 -14.873 1.00 83.56 390 CYS A N 1
ATOM 3100 C CA . CYS A 1 390 ? -0.781 0.981 -14.064 1.00 83.56 390 CYS A CA 1
ATOM 3101 C C . CYS A 1 390 ? -0.558 2.308 -13.326 1.00 83.56 390 CYS A C 1
ATOM 3103 O O . CYS A 1 390 ? -0.773 3.378 -13.893 1.00 83.56 390 CYS A O 1
ATOM 3105 N N . PHE A 1 391 ? -0.042 2.236 -12.098 1.00 81.56 391 PHE A N 1
ATOM 3106 C CA . PHE A 1 391 ? 0.343 3.396 -11.277 1.00 81.56 391 PHE A CA 1
ATOM 3107 C C . PHE A 1 391 ? 1.831 3.784 -11.424 1.00 81.56 391 PHE A C 1
ATOM 3109 O O . PHE A 1 391 ? 2.365 4.563 -10.633 1.00 81.56 391 PHE A O 1
ATOM 3116 N N . GLY A 1 392 ? 2.524 3.217 -12.417 1.00 86.12 392 GLY A N 1
ATOM 3117 C CA . GLY A 1 392 ? 3.946 3.452 -12.682 1.00 86.12 392 GLY A CA 1
ATOM 3118 C C . GLY A 1 392 ? 4.882 2.718 -11.717 1.00 86.12 392 GLY A C 1
ATOM 3119 O O . GLY A 1 392 ? 4.504 1.738 -11.072 1.00 86.12 392 GLY A O 1
ATOM 3120 N N . ASN A 1 393 ? 6.129 3.183 -11.631 1.00 89.19 393 ASN A N 1
ATOM 3121 C CA . ASN A 1 393 ? 7.140 2.620 -10.742 1.00 89.19 393 ASN A CA 1
ATOM 3122 C C . ASN A 1 393 ? 6.811 2.857 -9.256 1.00 89.19 393 ASN A C 1
ATOM 3124 O O . ASN A 1 393 ? 6.295 3.906 -8.850 1.00 89.19 393 ASN A O 1
ATOM 3128 N N . CYS A 1 394 ? 7.164 1.875 -8.426 1.00 90.94 394 CYS A N 1
ATOM 3129 C CA . CYS A 1 394 ? 7.246 2.042 -6.982 1.00 90.94 394 CYS A CA 1
ATOM 3130 C C . CYS A 1 394 ? 8.473 2.895 -6.643 1.00 90.94 394 CYS A C 1
ATOM 3132 O O . CYS A 1 394 ? 9.601 2.440 -6.807 1.00 90.94 394 CYS A O 1
ATOM 3134 N N . VAL A 1 395 ? 8.247 4.096 -6.109 1.00 91.56 395 VAL A N 1
ATOM 3135 C CA . VAL A 1 395 ? 9.313 5.050 -5.759 1.00 91.56 395 VAL A CA 1
ATOM 3136 C C . VAL A 1 395 ? 10.363 4.473 -4.802 1.00 91.56 395 VAL A C 1
ATOM 3138 O O . VAL A 1 395 ? 11.549 4.765 -4.929 1.00 91.56 395 VAL A O 1
ATOM 3141 N N . VAL A 1 396 ? 9.937 3.618 -3.866 1.00 91.50 396 VAL A N 1
ATOM 3142 C CA . VAL A 1 396 ? 10.840 2.966 -2.910 1.00 91.50 396 VAL A CA 1
ATOM 3143 C C . VAL A 1 396 ? 11.743 1.960 -3.623 1.00 91.50 396 VAL A C 1
ATOM 3145 O O . VAL A 1 396 ? 12.943 1.956 -3.385 1.00 91.50 396 VAL A O 1
ATOM 3148 N N . ASP A 1 397 ? 11.201 1.150 -4.539 1.00 89.06 397 ASP A N 1
ATOM 3149 C CA . ASP A 1 397 ? 12.008 0.165 -5.274 1.00 89.06 397 ASP A CA 1
ATOM 3150 C C . ASP A 1 397 ? 12.985 0.831 -6.226 1.00 89.06 397 ASP A C 1
ATOM 3152 O O . ASP A 1 397 ? 14.142 0.425 -6.292 1.00 89.06 397 ASP A O 1
ATOM 3156 N N . SER A 1 398 ? 12.497 1.837 -6.955 1.00 90.62 398 SER A N 1
ATOM 3157 C CA . SER A 1 398 ? 13.300 2.647 -7.863 1.00 90.62 398 SER A CA 1
ATOM 3158 C C . SER A 1 398 ? 14.489 3.241 -7.126 1.00 90.62 398 SER A C 1
ATOM 3160 O O . SER A 1 398 ? 15.615 3.123 -7.594 1.00 90.62 398 SER A O 1
ATOM 3162 N N . TYR A 1 399 ? 14.271 3.782 -5.925 1.00 90.81 399 TYR A N 1
ATOM 3163 C CA . TYR A 1 399 ? 15.367 4.302 -5.121 1.00 90.81 399 TYR A CA 1
ATOM 3164 C C . TYR A 1 399 ? 16.311 3.195 -4.638 1.00 90.81 399 TYR A C 1
ATOM 3166 O O . TYR A 1 399 ? 17.515 3.280 -4.863 1.00 90.81 399 TYR A O 1
ATOM 3174 N N . SER A 1 400 ? 15.785 2.144 -4.002 1.00 84.44 400 SER A N 1
ATOM 3175 C CA . SER A 1 400 ? 16.613 1.097 -3.391 1.00 84.44 400 SER A CA 1
ATOM 3176 C C . SER A 1 400 ? 17.438 0.293 -4.399 1.00 84.44 400 SER A C 1
ATOM 3178 O O . SER A 1 400 ? 18.504 -0.191 -4.041 1.00 84.44 400 SER A O 1
ATOM 3180 N N . GLN A 1 401 ? 16.956 0.119 -5.633 1.00 80.75 401 GLN A N 1
ATOM 3181 C CA . GLN A 1 401 ? 17.629 -0.702 -6.650 1.00 80.75 401 GLN A CA 1
ATOM 3182 C C . GLN A 1 401 ? 18.241 0.123 -7.787 1.00 80.75 401 GLN A C 1
ATOM 3184 O O . GLN A 1 401 ? 19.257 -0.278 -8.343 1.00 80.75 401 GLN A O 1
ATOM 3189 N N . GLY A 1 402 ? 17.640 1.263 -8.130 1.00 79.75 402 GLY A N 1
ATOM 3190 C CA . GLY A 1 402 ? 18.084 2.145 -9.213 1.00 79.75 402 GLY A CA 1
ATOM 3191 C C . GLY A 1 402 ? 18.783 3.425 -8.746 1.00 79.75 402 GLY A C 1
ATOM 3192 O O . GLY A 1 402 ? 19.242 4.199 -9.578 1.00 79.75 402 GLY A O 1
ATOM 3193 N N . GLY A 1 403 ? 18.874 3.674 -7.435 1.00 85.81 403 GLY A N 1
ATOM 3194 C CA . GLY A 1 403 ? 19.615 4.799 -6.854 1.00 85.81 403 GLY A CA 1
ATOM 3195 C C . GLY A 1 403 ? 18.891 6.150 -6.870 1.00 85.81 403 GLY A C 1
ATOM 3196 O O . GLY A 1 403 ? 19.388 7.104 -6.271 1.00 85.81 403 GLY A O 1
ATOM 3197 N N . SER A 1 404 ? 17.713 6.258 -7.496 1.00 90.69 404 SER A N 1
ATOM 3198 C CA . SER A 1 404 ? 16.907 7.485 -7.496 1.00 90.69 404 SER A CA 1
ATOM 3199 C C . SER A 1 404 ? 15.396 7.208 -7.434 1.00 90.69 404 SER A C 1
ATOM 3201 O O . SER A 1 404 ? 14.930 6.164 -7.894 1.00 90.69 404 SER A O 1
ATOM 3203 N N . PRO A 1 405 ? 14.577 8.139 -6.902 1.00 91.69 405 PRO A N 1
ATOM 3204 C CA . PRO A 1 405 ? 13.125 7.942 -6.794 1.00 91.69 405 PRO A CA 1
ATOM 3205 C C . PRO A 1 405 ? 12.401 7.789 -8.149 1.00 91.69 405 PRO A C 1
ATOM 3207 O O . PRO A 1 405 ? 11.332 7.179 -8.213 1.00 91.69 405 PRO A O 1
ATOM 3210 N N . ASN A 1 406 ? 12.979 8.321 -9.230 1.00 90.62 406 ASN A N 1
ATOM 3211 C CA . ASN A 1 406 ? 12.475 8.230 -10.603 1.00 90.62 406 ASN A CA 1
ATOM 3212 C C . ASN A 1 406 ? 13.207 7.196 -11.471 1.00 90.62 406 ASN A C 1
ATOM 3214 O O . ASN A 1 406 ? 12.977 7.175 -12.677 1.00 90.62 406 ASN A O 1
ATOM 3218 N N . ALA A 1 407 ? 14.072 6.349 -10.909 1.00 90.12 407 ALA A N 1
ATOM 3219 C CA . ALA A 1 407 ? 14.663 5.261 -11.679 1.00 90.12 407 ALA A CA 1
ATOM 3220 C C . ALA A 1 407 ? 13.577 4.298 -12.184 1.00 90.12 407 ALA A C 1
ATOM 3222 O O . ALA A 1 407 ? 12.498 4.170 -11.586 1.00 90.12 407 ALA A O 1
ATOM 3223 N N . ASP A 1 408 ? 13.859 3.591 -13.274 1.00 88.56 408 ASP A N 1
ATOM 3224 C CA . ASP A 1 408 ? 12.943 2.580 -13.785 1.00 88.56 408 ASP A CA 1
ATOM 3225 C C . ASP A 1 408 ? 12.650 1.506 -12.737 1.00 88.56 408 ASP A C 1
ATOM 3227 O O . ASP A 1 408 ? 13.496 1.129 -11.923 1.00 88.56 408 ASP A O 1
ATOM 3231 N N . SER A 1 409 ? 11.404 1.027 -12.729 1.00 88.06 409 SER A N 1
ATOM 3232 C CA . SER A 1 409 ? 11.035 -0.037 -11.803 1.00 88.06 409 SER A CA 1
ATOM 3233 C C . SER A 1 409 ? 11.737 -1.338 -12.199 1.00 88.06 409 SER A C 1
ATOM 3235 O O . SER A 1 409 ? 11.540 -1.799 -13.326 1.00 88.06 409 SER A O 1
ATOM 3237 N N . PRO A 1 410 ? 12.425 -2.010 -11.259 1.00 84.56 410 PRO A N 1
ATOM 3238 C CA . PRO A 1 410 ? 13.070 -3.303 -11.501 1.00 84.56 410 PRO A CA 1
ATOM 3239 C C . PRO A 1 410 ? 12.060 -4.439 -11.736 1.00 84.56 410 PRO A C 1
ATOM 3241 O O . PRO A 1 410 ? 12.441 -5.556 -12.068 1.00 84.56 410 PRO A O 1
ATOM 3244 N N . LEU A 1 411 ? 10.764 -4.170 -11.551 1.00 90.50 411 LEU A N 1
ATOM 3245 C CA . LEU A 1 411 ? 9.672 -5.123 -11.744 1.00 90.50 411 LEU A CA 1
ATOM 3246 C C . LEU A 1 411 ? 8.773 -4.760 -12.930 1.00 90.50 411 LEU A C 1
ATOM 3248 O O . LEU A 1 411 ? 7.786 -5.453 -13.168 1.00 90.50 411 LEU A O 1
ATOM 3252 N N . CYS A 1 412 ? 9.069 -3.675 -13.654 1.00 90.69 412 CYS A N 1
ATOM 3253 C CA . CYS A 1 412 ? 8.309 -3.313 -14.845 1.00 90.69 412 CYS A CA 1
ATOM 3254 C C . CYS A 1 412 ? 8.550 -4.352 -15.942 1.00 90.69 412 CYS A C 1
ATOM 3256 O O . CYS A 1 412 ? 9.685 -4.560 -16.350 1.00 90.69 412 CYS A O 1
ATOM 3258 N N . PHE A 1 413 ? 7.481 -4.975 -16.436 1.00 91.69 413 PHE A N 1
ATOM 3259 C CA . PHE A 1 413 ? 7.541 -5.997 -17.485 1.00 91.69 413 PHE A CA 1
ATOM 3260 C C . PHE A 1 413 ? 6.790 -5.589 -18.756 1.00 91.69 413 PHE A C 1
ATOM 3262 O O . PHE A 1 413 ? 6.341 -6.441 -19.520 1.00 91.69 413 PHE A O 1
ATOM 3269 N N . ILE A 1 414 ? 6.619 -4.283 -18.981 1.00 87.75 414 ILE A N 1
ATOM 3270 C CA . ILE A 1 414 ? 5.848 -3.799 -20.128 1.00 87.75 414 ILE A CA 1
ATOM 3271 C C . ILE A 1 414 ? 6.488 -4.183 -21.467 1.00 87.75 414 ILE A C 1
ATOM 3273 O O . ILE A 1 414 ? 5.769 -4.566 -22.385 1.00 87.75 414 ILE A O 1
ATOM 3277 N N . ASP A 1 415 ? 7.819 -4.190 -21.549 1.00 85.19 415 ASP A N 1
ATOM 3278 C CA . ASP A 1 415 ? 8.531 -4.555 -22.779 1.00 85.19 415 ASP A CA 1
ATOM 3279 C C . ASP A 1 415 ? 8.229 -6.007 -23.170 1.00 85.19 415 ASP A C 1
ATOM 3281 O O . ASP A 1 415 ? 7.943 -6.284 -24.327 1.00 85.19 415 ASP A O 1
ATOM 3285 N N . ILE A 1 416 ? 8.124 -6.911 -22.187 1.00 86.94 416 ILE A N 1
ATOM 3286 C CA . ILE A 1 416 ? 7.742 -8.316 -22.403 1.00 86.94 416 ILE A CA 1
ATOM 3287 C C . ILE A 1 416 ? 6.316 -8.426 -22.961 1.00 86.94 416 ILE A C 1
ATOM 3289 O O . ILE A 1 416 ? 6.030 -9.307 -23.773 1.00 86.94 416 ILE A O 1
ATOM 3293 N N . ILE A 1 417 ? 5.396 -7.552 -22.532 1.00 83.56 417 ILE A N 1
ATOM 3294 C CA . ILE A 1 417 ? 4.044 -7.510 -23.109 1.00 83.56 417 ILE A CA 1
ATOM 3295 C C . ILE A 1 417 ? 4.112 -7.081 -24.571 1.00 83.56 417 ILE A C 1
ATOM 3297 O O . ILE A 1 417 ? 3.478 -7.725 -25.406 1.00 83.56 417 ILE A O 1
ATOM 3301 N N . TYR A 1 418 ? 4.874 -6.034 -24.886 1.00 79.81 418 TYR A N 1
ATOM 3302 C CA . TYR A 1 418 ? 5.016 -5.555 -26.260 1.00 79.81 418 TYR A CA 1
ATOM 3303 C C . TYR A 1 418 ? 5.697 -6.591 -27.162 1.00 79.81 418 TYR A C 1
ATOM 3305 O O . TYR A 1 418 ? 5.184 -6.876 -28.243 1.00 79.81 418 TYR A O 1
ATOM 3313 N N . GLU A 1 419 ? 6.767 -7.236 -26.696 1.00 74.88 419 GLU A N 1
ATOM 3314 C CA . GLU A 1 419 ? 7.434 -8.343 -27.391 1.00 74.88 419 GLU A CA 1
ATOM 3315 C C . GLU A 1 419 ? 6.461 -9.487 -27.702 1.00 74.88 419 GLU A C 1
ATOM 3317 O O . GLU A 1 419 ? 6.387 -9.964 -28.835 1.00 74.88 419 GLU A O 1
ATOM 3322 N N . LYS A 1 420 ? 5.666 -9.912 -26.711 1.00 72.00 420 LYS A N 1
ATOM 3323 C CA . LYS A 1 420 ? 4.686 -10.994 -26.882 1.00 72.00 420 LYS A CA 1
ATOM 3324 C C . LYS A 1 420 ? 3.516 -10.611 -27.775 1.00 72.00 420 LYS A C 1
ATOM 3326 O O . LYS A 1 420 ? 3.034 -11.470 -28.509 1.00 72.00 420 LYS A O 1
ATOM 3331 N N . ALA A 1 421 ? 3.053 -9.364 -27.711 1.00 67.38 421 ALA A N 1
ATOM 3332 C CA . ALA A 1 421 ? 2.035 -8.865 -28.624 1.00 67.38 421 ALA A CA 1
ATOM 3333 C C . ALA A 1 421 ? 2.549 -8.966 -30.064 1.00 67.38 421 ALA A C 1
ATOM 3335 O O . ALA A 1 421 ? 1.898 -9.590 -30.896 1.00 67.38 421 ALA A O 1
ATOM 3336 N N . CYS A 1 422 ? 3.767 -8.496 -30.326 1.00 57.03 422 CYS A N 1
ATOM 3337 C CA . CYS A 1 422 ? 4.363 -8.531 -31.661 1.00 57.03 422 CYS A CA 1
ATOM 3338 C C . CYS A 1 422 ? 4.654 -9.951 -32.166 1.00 57.03 422 CYS A C 1
ATOM 3340 O O . CYS A 1 422 ? 4.628 -10.189 -33.367 1.00 57.03 422 CYS A O 1
ATOM 3342 N N . ALA A 1 423 ? 4.877 -10.910 -31.263 1.00 56.56 423 ALA A N 1
ATOM 3343 C CA . ALA A 1 423 ? 4.996 -12.327 -31.607 1.00 56.56 423 ALA A CA 1
ATOM 3344 C C . ALA A 1 423 ? 3.642 -13.031 -31.851 1.00 56.56 423 ALA A C 1
ATOM 3346 O O . ALA A 1 423 ? 3.625 -14.191 -32.260 1.00 56.56 423 ALA A O 1
ATOM 3347 N N . SER A 1 424 ? 2.506 -12.382 -31.566 1.00 51.12 424 SER A N 1
ATOM 3348 C CA . SER A 1 424 ? 1.172 -12.966 -31.743 1.00 51.12 424 SER A CA 1
ATOM 3349 C C . SER A 1 424 ? 0.548 -12.552 -33.078 1.00 51.12 424 SER A C 1
ATOM 3351 O O . SER A 1 424 ? 0.432 -11.366 -33.375 1.00 51.12 424 SER A O 1
ATOM 3353 N N . GLU A 1 425 ? 0.055 -13.522 -33.853 1.00 46.50 425 GLU A N 1
ATOM 3354 C CA . GLU A 1 425 ? -0.592 -13.294 -35.161 1.00 46.50 425 GLU A CA 1
ATOM 3355 C C . GLU A 1 425 ? -1.873 -12.424 -35.088 1.00 46.50 425 GLU A C 1
ATOM 3357 O O . GLU A 1 425 ? -2.381 -11.992 -36.117 1.00 46.50 425 GLU A O 1
ATOM 3362 N N . ASN A 1 426 ? -2.387 -12.136 -33.881 1.00 43.41 426 ASN A N 1
ATOM 3363 C CA . ASN A 1 426 ? -3.629 -11.389 -33.619 1.00 43.41 426 ASN A CA 1
ATOM 3364 C C . ASN A 1 426 ? -3.419 -10.019 -32.925 1.00 43.41 426 ASN A C 1
ATOM 3366 O O . ASN A 1 426 ? -4.379 -9.426 -32.425 1.00 43.41 426 ASN A O 1
ATOM 3370 N N . SER A 1 427 ? -2.185 -9.518 -32.836 1.00 43.91 427 SER A N 1
ATOM 3371 C CA . SER A 1 427 ? -1.873 -8.191 -32.277 1.00 43.91 427 SER A CA 1
ATOM 3372 C C . SER A 1 427 ? -2.171 -7.065 -33.271 1.00 43.91 427 SER A C 1
ATOM 3374 O O . SER A 1 427 ? -1.865 -7.210 -34.445 1.00 43.91 427 SER A O 1
ATOM 3376 N N . LYS A 1 428 ? -2.711 -5.927 -32.798 1.00 43.75 428 LYS A N 1
ATOM 3377 C CA . LYS A 1 428 ? -2.862 -4.687 -33.597 1.00 43.75 428 LYS A CA 1
ATOM 3378 C C . LYS A 1 428 ? -1.541 -3.942 -33.839 1.00 43.75 428 LYS A C 1
ATOM 3380 O O . LYS A 1 428 ? -1.487 -3.081 -34.709 1.00 43.75 428 LYS A O 1
ATOM 3385 N N . ILE A 1 429 ? -0.498 -4.258 -33.067 1.00 47.44 429 ILE A N 1
ATOM 3386 C CA . ILE A 1 429 ? 0.865 -3.770 -33.298 1.00 47.44 429 ILE A CA 1
ATOM 3387 C C . ILE A 1 429 ? 1.490 -4.736 -34.295 1.00 47.44 429 ILE A C 1
ATOM 3389 O O . ILE A 1 429 ? 1.775 -5.885 -33.942 1.00 47.44 429 ILE A O 1
ATOM 3393 N N . HIS A 1 430 ? 1.633 -4.293 -35.540 1.00 56.12 430 HIS A N 1
ATOM 3394 C CA . HIS A 1 430 ? 2.020 -5.175 -36.638 1.00 56.12 430 HIS A CA 1
ATOM 3395 C C . HIS A 1 430 ? 3.521 -5.135 -36.954 1.00 56.12 430 HIS A C 1
ATOM 3397 O O . HIS A 1 430 ? 4.016 -6.115 -37.508 1.00 56.12 430 HIS A O 1
ATOM 3403 N N . LYS A 1 431 ? 4.275 -4.084 -36.567 1.00 67.75 431 LYS A N 1
ATOM 3404 C CA . LYS A 1 431 ? 5.746 -4.035 -36.739 1.00 67.75 431 LYS A CA 1
ATOM 3405 C C . LYS A 1 431 ? 6.460 -3.218 -35.649 1.00 67.75 431 LYS A C 1
ATOM 3407 O O . LYS A 1 431 ? 6.131 -2.052 -35.436 1.00 67.75 431 LYS A O 1
ATOM 3412 N N . ILE A 1 432 ? 7.473 -3.819 -35.013 1.00 74.00 432 ILE A N 1
ATOM 3413 C CA . ILE A 1 432 ? 8.462 -3.111 -34.179 1.00 74.00 432 ILE A CA 1
ATOM 3414 C C . ILE A 1 432 ? 9.606 -2.653 -35.084 1.00 74.00 432 ILE A C 1
ATOM 3416 O O . ILE A 1 432 ? 10.131 -3.458 -35.852 1.00 74.00 432 ILE A O 1
ATOM 3420 N N . GLY A 1 433 ? 9.998 -1.388 -34.975 1.00 84.06 433 GLY A N 1
ATOM 3421 C CA . GLY A 1 433 ? 11.200 -0.848 -35.602 1.00 84.06 433 GLY A CA 1
ATOM 3422 C C . GLY A 1 433 ? 12.232 -0.404 -34.573 1.00 84.06 433 GLY A C 1
ATOM 3423 O O . GLY A 1 433 ? 11.923 -0.213 -33.395 1.00 84.06 433 GLY A O 1
ATOM 3424 N N . THR A 1 434 ? 13.455 -0.190 -35.028 1.00 88.50 434 THR A N 1
ATOM 3425 C CA . THR A 1 434 ? 14.521 0.445 -34.258 1.00 88.50 434 THR A CA 1
ATOM 3426 C C . THR A 1 434 ? 15.076 1.629 -35.031 1.00 88.50 434 THR A C 1
ATOM 3428 O O . THR A 1 434 ? 14.922 1.717 -36.248 1.00 88.50 434 THR A O 1
ATOM 3431 N N . ALA A 1 435 ? 15.632 2.604 -34.327 1.00 92.25 435 ALA A N 1
ATOM 3432 C CA . ALA A 1 435 ? 16.375 3.698 -34.930 1.00 92.25 435 ALA A CA 1
ATOM 3433 C C . ALA A 1 435 ? 17.466 4.178 -33.974 1.00 92.25 435 ALA A C 1
ATOM 3435 O O . ALA A 1 435 ? 17.374 3.964 -32.765 1.00 92.25 435 ALA A O 1
ATOM 3436 N N . ILE A 1 436 ? 18.483 4.862 -34.487 1.00 93.75 436 ILE A N 1
ATOM 3437 C CA . ILE A 1 436 ? 19.526 5.455 -33.649 1.00 93.75 436 ILE A CA 1
ATOM 3438 C C . ILE A 1 436 ? 19.836 6.896 -34.042 1.00 93.75 436 ILE A C 1
ATOM 3440 O O . ILE A 1 436 ? 19.954 7.246 -35.215 1.00 93.75 436 ILE A O 1
ATOM 3444 N N . ILE A 1 437 ? 19.986 7.735 -33.021 1.00 94.75 437 ILE A N 1
ATOM 3445 C CA . ILE A 1 437 ? 20.497 9.095 -33.120 1.00 94.75 437 ILE A CA 1
ATOM 3446 C C . ILE A 1 437 ? 22.007 9.030 -32.900 1.00 94.75 437 ILE A C 1
ATOM 3448 O O . ILE A 1 437 ? 22.464 8.699 -31.806 1.00 94.75 437 ILE A O 1
ATOM 3452 N N . ILE A 1 438 ? 22.778 9.353 -33.934 1.00 93.81 438 ILE A N 1
ATOM 3453 C CA . ILE A 1 438 ? 24.239 9.423 -33.863 1.00 93.81 438 ILE A CA 1
ATOM 3454 C C . ILE A 1 438 ? 24.635 10.897 -33.900 1.00 93.81 438 ILE A C 1
ATOM 3456 O O . ILE A 1 438 ? 24.388 11.587 -34.889 1.00 93.81 438 ILE A O 1
ATOM 3460 N N . GLU A 1 439 ? 25.221 11.378 -32.810 1.00 94.88 439 GLU A N 1
ATOM 3461 C CA . GLU A 1 439 ? 25.611 12.777 -32.619 1.00 94.88 439 GLU A CA 1
ATOM 3462 C C . GLU A 1 439 ? 27.140 12.921 -32.655 1.00 94.88 439 GLU A C 1
ATOM 3464 O O . GLU A 1 439 ? 27.845 12.190 -31.956 1.00 94.88 439 GLU A O 1
ATOM 3469 N N . ASP A 1 440 ? 27.665 13.861 -33.445 1.00 92.88 440 ASP A N 1
ATOM 3470 C CA . ASP A 1 440 ? 29.101 14.177 -33.441 1.00 92.88 440 ASP A CA 1
ATOM 3471 C C . ASP A 1 440 ? 29.505 15.083 -32.261 1.00 92.88 440 ASP A C 1
ATOM 3473 O O . ASP A 1 440 ? 28.679 15.606 -31.506 1.00 92.88 440 ASP A O 1
ATOM 3477 N N . SER A 1 441 ? 30.808 15.314 -32.103 1.00 90.44 441 SER A N 1
ATOM 3478 C CA . SER A 1 441 ? 31.356 16.223 -31.086 1.00 90.44 441 SER A CA 1
ATOM 3479 C C . SER A 1 441 ? 30.908 17.686 -31.235 1.00 90.44 441 SER A C 1
ATOM 3481 O O . SER A 1 441 ? 31.064 18.471 -30.297 1.00 90.44 441 SER A O 1
ATOM 3483 N N . GLN A 1 442 ? 30.342 18.066 -32.385 1.00 89.62 442 GLN A N 1
ATOM 3484 C CA . GLN A 1 442 ? 29.831 19.405 -32.689 1.00 89.62 442 GLN A CA 1
ATOM 3485 C C . GLN A 1 442 ? 28.304 19.512 -32.523 1.00 89.62 442 GLN A C 1
ATOM 3487 O O . GLN A 1 442 ? 27.742 20.584 -32.765 1.00 89.62 442 GLN A O 1
ATOM 3492 N N . GLY A 1 443 ? 27.628 18.438 -32.100 1.00 88.06 443 GLY A N 1
ATOM 3493 C CA . GLY A 1 443 ? 26.176 18.390 -31.920 1.00 88.06 443 GLY A CA 1
ATOM 3494 C C . GLY A 1 443 ? 25.383 18.279 -33.228 1.00 88.06 443 GLY A C 1
ATOM 3495 O O . GLY A 1 443 ? 24.198 18.625 -33.263 1.00 88.06 443 GLY A O 1
ATOM 3496 N N . LYS A 1 444 ? 26.017 17.851 -34.326 1.00 93.88 444 LYS A N 1
ATOM 3497 C CA . LYS A 1 444 ? 25.341 17.520 -35.587 1.00 93.88 444 LYS A CA 1
ATOM 3498 C C . LYS A 1 444 ? 24.895 16.065 -35.574 1.00 93.88 444 LYS A C 1
ATOM 3500 O O . LYS A 1 444 ? 25.559 15.205 -35.002 1.00 93.88 444 LYS A O 1
ATOM 3505 N N . LEU A 1 445 ? 23.782 15.791 -36.248 1.00 95.62 445 LEU A N 1
ATOM 3506 C CA . LEU A 1 445 ? 23.232 14.442 -36.355 1.00 95.62 445 LEU A CA 1
ATOM 3507 C C . LEU A 1 445 ? 23.644 13.802 -37.672 1.00 95.62 445 LEU A C 1
ATOM 3509 O O . LEU A 1 445 ? 23.516 14.430 -38.727 1.00 95.62 445 LEU A O 1
ATOM 3513 N N . LEU A 1 446 ? 24.110 12.557 -37.605 1.00 94.44 446 LEU A N 1
ATOM 3514 C CA . LEU A 1 446 ? 24.356 11.740 -38.783 1.00 94.44 446 LEU A CA 1
ATOM 3515 C C . LEU A 1 446 ? 23.026 11.191 -39.305 1.00 94.44 446 LEU A C 1
ATOM 3517 O O . LEU A 1 446 ? 22.321 10.483 -38.587 1.00 94.44 446 LEU A O 1
ATOM 3521 N N . LEU A 1 447 ? 22.698 11.503 -40.556 1.00 94.12 447 LEU A N 1
ATOM 3522 C CA . LEU A 1 447 ? 21.500 11.011 -41.232 1.00 94.12 447 LEU A CA 1
ATOM 3523 C C . LEU A 1 447 ? 21.865 10.155 -42.443 1.00 94.12 447 LEU A C 1
ATOM 3525 O O . LEU A 1 447 ? 22.878 10.385 -43.111 1.00 94.12 447 LEU A O 1
ATOM 3529 N N . HIS A 1 448 ? 20.986 9.203 -42.737 1.00 92.31 448 HIS A N 1
ATOM 3530 C CA . HIS A 1 448 ? 21.060 8.290 -43.865 1.00 92.31 448 HIS A CA 1
ATOM 3531 C C . HIS A 1 448 ? 20.146 8.782 -44.998 1.00 92.31 448 HIS A C 1
ATOM 3533 O O . HIS A 1 448 ? 18.955 9.011 -44.787 1.00 92.31 448 HIS A O 1
ATOM 3539 N N . HIS A 1 449 ? 20.679 8.963 -46.206 1.00 92.31 449 HIS A N 1
ATOM 3540 C CA . HIS A 1 449 ? 19.901 9.298 -47.395 1.00 92.31 449 HIS A CA 1
ATOM 3541 C C . HIS A 1 449 ? 19.449 8.023 -48.102 1.00 92.31 449 HIS A C 1
ATOM 3543 O O . HIS A 1 449 ? 20.267 7.282 -48.644 1.00 92.31 449 HIS A O 1
ATOM 3549 N N . ARG A 1 450 ? 18.139 7.777 -48.132 1.00 87.75 450 ARG A N 1
ATOM 3550 C CA . ARG A 1 450 ? 17.571 6.571 -48.743 1.00 87.75 450 ARG A CA 1
ATOM 3551 C C . ARG A 1 450 ? 17.711 6.596 -50.263 1.00 87.75 450 ARG A C 1
ATOM 3553 O O . ARG A 1 450 ? 17.648 7.652 -50.894 1.00 87.75 450 ARG A O 1
ATOM 3560 N N . ASP A 1 451 ? 17.812 5.415 -50.865 1.00 87.12 451 ASP A N 1
ATOM 3561 C CA . ASP A 1 451 ? 17.804 5.277 -52.320 1.00 87.12 451 ASP A CA 1
ATOM 3562 C C . ASP A 1 451 ? 16.518 5.834 -52.948 1.00 87.12 451 ASP A C 1
ATOM 3564 O O . ASP A 1 451 ? 15.424 5.764 -52.386 1.00 87.12 451 ASP A O 1
ATOM 3568 N N . CYS A 1 452 ? 16.609 6.320 -54.185 1.00 84.38 452 CYS A N 1
ATOM 3569 C CA . CYS A 1 452 ? 15.443 6.763 -54.960 1.00 84.38 452 CYS A CA 1
ATOM 3570 C C . CYS A 1 452 ? 14.653 5.587 -55.576 1.00 84.38 452 CYS A C 1
ATOM 3572 O O . CYS A 1 452 ? 14.025 5.734 -56.626 1.00 84.38 452 CYS A O 1
ATOM 3574 N N . ASN A 1 453 ? 14.705 4.400 -54.965 1.00 82.69 453 ASN A N 1
ATOM 3575 C CA . ASN A 1 453 ? 14.027 3.207 -55.459 1.00 82.69 453 ASN A CA 1
ATOM 3576 C C . ASN A 1 453 ? 12.533 3.259 -55.089 1.00 82.69 453 ASN A C 1
ATOM 3578 O O . ASN A 1 453 ? 12.204 3.150 -53.915 1.00 82.69 453 ASN A O 1
ATOM 3582 N N . PRO A 1 454 ? 11.593 3.325 -56.045 1.00 76.94 454 PRO A N 1
ATOM 3583 C CA . PRO A 1 454 ? 10.165 3.451 -55.738 1.00 76.94 454 PRO A CA 1
ATOM 3584 C C . PRO A 1 454 ? 9.563 2.245 -54.992 1.00 76.94 454 PRO A C 1
ATOM 3586 O O . PRO A 1 454 ? 8.404 2.299 -54.595 1.00 76.94 454 PRO A O 1
ATOM 3589 N N . LYS A 1 455 ? 10.316 1.149 -54.819 1.00 75.88 455 LYS A N 1
ATOM 3590 C CA . LYS A 1 455 ? 9.896 -0.035 -54.053 1.00 75.88 455 LYS A CA 1
ATOM 3591 C C . LYS A 1 455 ? 10.179 0.059 -52.552 1.00 75.88 455 LYS A C 1
ATOM 3593 O O . LYS A 1 455 ? 9.685 -0.793 -51.819 1.00 75.88 455 LYS A O 1
ATOM 3598 N N . ILE A 1 456 ? 10.979 1.026 -52.100 1.00 75.06 456 ILE A N 1
ATOM 3599 C CA . ILE A 1 456 ? 11.272 1.214 -50.673 1.00 75.06 456 ILE A CA 1
ATOM 3600 C C . ILE A 1 456 ? 10.365 2.297 -50.090 1.00 75.06 456 ILE A C 1
ATOM 3602 O O . ILE A 1 456 ? 9.947 3.211 -50.801 1.00 75.06 456 ILE A O 1
ATOM 3606 N N . LYS A 1 457 ? 10.071 2.219 -48.789 1.00 72.75 457 LYS A N 1
ATOM 3607 C CA . LYS A 1 457 ? 9.333 3.284 -48.100 1.00 72.75 457 LYS A CA 1
ATOM 3608 C C . LYS A 1 457 ? 10.158 4.578 -48.094 1.00 72.75 457 LYS A C 1
ATOM 3610 O O . LYS A 1 457 ? 11.366 4.544 -47.853 1.00 72.75 457 LYS A O 1
ATOM 3615 N N . TYR A 1 458 ? 9.488 5.702 -48.357 1.00 79.31 458 TYR A N 1
ATOM 3616 C CA . TYR A 1 458 ? 10.053 7.061 -48.357 1.00 79.31 458 TYR A CA 1
ATOM 3617 C C . TYR A 1 458 ? 11.343 7.217 -49.200 1.00 79.31 458 TYR A C 1
ATOM 3619 O O . TYR A 1 458 ? 12.385 7.611 -48.670 1.00 79.31 458 TYR A O 1
ATOM 3627 N N . PRO A 1 459 ? 11.307 6.907 -50.510 1.00 87.00 459 PRO A N 1
ATOM 3628 C CA . PRO A 1 459 ? 12.496 6.951 -51.360 1.00 87.00 459 PRO A CA 1
ATOM 3629 C C . PRO A 1 459 ? 13.051 8.375 -51.502 1.00 87.00 459 PRO A C 1
ATOM 3631 O O . PRO A 1 459 ? 12.285 9.334 -51.609 1.00 87.00 459 PRO A O 1
ATOM 3634 N N . GLY A 1 460 ? 14.381 8.509 -51.531 1.00 87.12 460 GLY A N 1
ATOM 3635 C CA . GLY A 1 460 ? 15.072 9.799 -51.679 1.00 87.12 460 GLY A CA 1
ATOM 3636 C C . GLY A 1 460 ? 14.900 10.767 -50.502 1.00 87.12 460 GLY A C 1
ATOM 3637 O O . GLY A 1 460 ? 15.037 11.976 -50.677 1.00 87.12 460 GLY A O 1
ATOM 3638 N N . THR A 1 461 ? 14.548 10.258 -49.318 1.00 91.88 461 THR A N 1
ATOM 3639 C CA . THR A 1 461 ? 14.424 11.056 -48.089 1.00 91.88 461 THR A CA 1
ATOM 3640 C C . THR A 1 461 ? 15.570 10.779 -47.121 1.00 91.88 461 THR A C 1
ATOM 3642 O O . THR A 1 461 ? 16.240 9.749 -47.209 1.00 91.88 461 THR A O 1
ATOM 3645 N N . TRP A 1 462 ? 15.796 11.702 -46.187 1.00 93.88 462 TRP A N 1
ATOM 3646 C CA . TRP A 1 462 ? 16.755 11.539 -45.096 1.00 93.88 462 TRP A CA 1
ATOM 3647 C C . TRP A 1 462 ? 16.085 10.927 -43.865 1.00 93.88 462 TRP A C 1
ATOM 3649 O O . TRP A 1 462 ? 15.021 11.383 -43.435 1.00 93.88 462 TRP A O 1
ATOM 3659 N N . VAL A 1 463 ? 16.716 9.909 -43.287 1.00 92.50 463 VAL A N 1
ATOM 3660 C CA . VAL A 1 463 ? 16.222 9.161 -42.125 1.00 92.50 463 VAL A CA 1
ATOM 3661 C C . VAL A 1 463 ? 17.328 8.920 -41.098 1.00 92.50 463 VAL A C 1
ATOM 3663 O O . VAL A 1 463 ? 18.500 9.201 -41.349 1.00 92.50 463 VAL A O 1
ATOM 3666 N N . LEU A 1 464 ? 16.941 8.424 -39.924 1.00 93.56 464 LEU A N 1
ATOM 3667 C CA . LEU A 1 464 ? 17.870 7.813 -38.974 1.00 93.56 464 LEU A CA 1
ATOM 3668 C C . LEU A 1 464 ? 18.228 6.397 -39.445 1.00 93.56 464 LEU A C 1
ATOM 3670 O O . LEU A 1 464 ? 17.430 5.771 -40.142 1.00 93.56 464 LEU A O 1
ATOM 3674 N N . PHE A 1 465 ? 19.395 5.903 -39.036 1.00 91.88 465 PHE A N 1
ATOM 3675 C CA . PHE A 1 465 ? 19.769 4.499 -39.230 1.00 91.88 465 PHE A CA 1
ATOM 3676 C C . PHE A 1 465 ? 18.894 3.592 -38.371 1.00 91.88 465 PHE A C 1
ATOM 3678 O O . PHE A 1 465 ? 18.506 3.988 -37.265 1.00 91.88 465 PHE A O 1
ATOM 3685 N N . GLY A 1 466 ? 18.620 2.388 -38.862 1.00 89.19 466 GLY A N 1
ATOM 3686 C CA . GLY A 1 466 ? 17.763 1.399 -38.218 1.00 89.19 466 GLY A CA 1
ATOM 3687 C C . GLY A 1 466 ? 16.671 0.858 -39.135 1.00 89.19 466 GLY A C 1
ATOM 3688 O O . GLY A 1 466 ? 16.436 1.351 -40.238 1.00 89.19 466 GLY A O 1
ATOM 3689 N N . GLY A 1 467 ? 15.947 -0.142 -38.641 1.00 86.38 467 GLY A N 1
ATOM 3690 C CA . GLY A 1 467 ? 15.013 -0.885 -39.472 1.00 86.38 467 GLY A CA 1
ATOM 3691 C C . GLY A 1 467 ? 14.026 -1.729 -38.687 1.00 86.38 467 GLY A C 1
ATOM 3692 O O . GLY A 1 467 ? 13.738 -1.486 -37.512 1.00 86.38 467 GLY A O 1
ATOM 3693 N N . GLY A 1 468 ? 13.414 -2.678 -39.388 1.00 84.00 468 GLY A N 1
ATOM 3694 C CA . GLY A 1 468 ? 12.406 -3.559 -38.819 1.00 84.00 468 GLY A CA 1
ATOM 3695 C C . GLY A 1 468 ? 13.052 -4.618 -37.939 1.00 84.00 468 GLY A C 1
ATOM 3696 O O . GLY A 1 468 ? 14.017 -5.262 -38.334 1.00 84.00 468 GLY A O 1
ATOM 3697 N N . LYS A 1 469 ? 12.476 -4.844 -36.764 1.00 84.56 469 LYS A N 1
ATOM 3698 C CA . LYS A 1 469 ? 12.896 -5.930 -35.890 1.00 84.56 469 LYS A CA 1
ATOM 3699 C C . LYS A 1 469 ? 12.433 -7.277 -36.462 1.00 84.56 469 LYS A C 1
ATOM 3701 O O . LYS A 1 469 ? 11.238 -7.486 -36.687 1.00 84.56 469 LYS A O 1
ATOM 3706 N N . GLU A 1 470 ? 13.350 -8.217 -36.616 1.00 78.50 470 GLU A N 1
ATOM 3707 C CA . GLU A 1 470 ? 13.107 -9.599 -37.008 1.00 78.50 470 GLU A CA 1
ATOM 3708 C C . GLU A 1 470 ? 12.543 -10.450 -35.853 1.00 78.50 470 GLU A C 1
ATOM 3710 O O . GLU A 1 470 ? 12.481 -10.066 -34.674 1.00 78.50 470 GLU A O 1
ATOM 3715 N N . CYS A 1 471 ? 12.055 -11.644 -36.190 1.00 66.75 471 CYS A N 1
ATOM 3716 C CA . CYS A 1 471 ? 11.516 -12.573 -35.205 1.00 66.75 471 CYS A CA 1
ATOM 3717 C C . CYS A 1 471 ? 12.653 -13.233 -34.412 1.00 66.75 471 CYS A C 1
ATOM 3719 O O . CYS A 1 471 ? 13.490 -13.923 -34.984 1.00 66.75 471 CYS A O 1
ATOM 3721 N N . GLY A 1 472 ? 12.624 -13.104 -33.084 1.00 60.69 472 GLY A N 1
ATOM 3722 C CA . GLY A 1 472 ? 13.571 -13.767 -32.181 1.00 60.69 472 GLY A CA 1
ATOM 3723 C C . GLY A 1 472 ? 14.756 -12.918 -31.717 1.00 60.69 472 GLY A C 1
ATOM 3724 O O . GLY A 1 472 ? 15.423 -13.346 -30.783 1.00 60.69 472 GLY A O 1
ATOM 3725 N N . GLU A 1 473 ? 14.973 -11.733 -32.291 1.00 69.00 473 GLU A N 1
ATOM 3726 C CA . GLU A 1 473 ? 15.946 -10.749 -31.784 1.00 69.00 473 GLU A CA 1
ATOM 3727 C C . GLU A 1 473 ? 15.315 -9.796 -30.751 1.00 69.00 473 GLU A C 1
ATOM 3729 O O . GLU A 1 473 ? 14.087 -9.651 -30.723 1.00 69.00 473 GLU A O 1
ATOM 3734 N N . THR A 1 474 ? 16.125 -9.149 -29.904 1.00 76.88 474 THR A N 1
ATOM 3735 C CA . THR A 1 474 ? 15.729 -7.970 -29.101 1.00 76.88 474 THR A CA 1
ATOM 3736 C C . THR A 1 474 ? 15.853 -6.677 -29.923 1.00 76.88 474 THR A C 1
ATOM 3738 O O . THR A 1 474 ? 16.516 -6.673 -30.959 1.00 76.88 474 THR A O 1
ATOM 3741 N N . PRO A 1 475 ? 15.246 -5.549 -29.506 1.00 80.12 475 PRO A N 1
ATOM 3742 C CA . PRO A 1 475 ? 15.478 -4.256 -30.158 1.00 80.12 475 PRO A CA 1
ATOM 3743 C C . PRO A 1 475 ? 16.964 -3.826 -30.189 1.00 80.12 475 PRO A C 1
ATOM 3745 O O . PRO A 1 475 ? 17.416 -3.257 -31.179 1.00 80.12 475 PRO A O 1
ATOM 3748 N N . GLU A 1 476 ? 17.760 -4.148 -29.166 1.00 82.56 476 GLU A N 1
ATOM 3749 C CA . GLU A 1 476 ? 19.208 -3.880 -29.153 1.00 82.56 476 GLU A CA 1
ATOM 3750 C C . GLU A 1 476 ? 19.962 -4.726 -30.188 1.00 82.56 476 GLU A C 1
ATOM 3752 O O . GLU A 1 476 ? 20.873 -4.241 -30.860 1.00 82.56 476 GLU A O 1
ATOM 3757 N N . GLU A 1 477 ? 19.591 -6.001 -30.317 1.00 83.44 477 GLU A N 1
ATOM 3758 C CA . GLU A 1 477 ? 20.155 -6.898 -31.328 1.00 83.44 477 GLU A CA 1
ATOM 3759 C C . GLU A 1 477 ? 19.770 -6.433 -32.737 1.00 83.44 477 GLU A C 1
ATOM 3761 O O . GLU A 1 477 ? 20.631 -6.379 -33.615 1.00 83.44 477 GLU A O 1
ATOM 3766 N N . ALA A 1 478 ? 18.519 -5.997 -32.911 1.00 85.62 478 ALA A N 1
ATOM 3767 C CA . ALA A 1 478 ? 18.011 -5.441 -34.156 1.00 85.62 478 ALA A CA 1
ATOM 3768 C C . ALA A 1 478 ? 18.792 -4.194 -34.580 1.00 85.62 478 ALA A C 1
ATOM 3770 O O . ALA A 1 478 ? 19.306 -4.146 -35.689 1.00 85.62 478 ALA A O 1
ATOM 3771 N N . ILE A 1 479 ? 18.950 -3.190 -33.707 1.00 92.00 479 ILE A N 1
ATOM 3772 C CA . ILE A 1 479 ? 19.684 -1.970 -34.086 1.00 92.00 479 ILE A CA 1
ATOM 3773 C C . ILE A 1 479 ? 21.169 -2.246 -34.361 1.00 92.00 479 ILE A C 1
ATOM 3775 O O . ILE A 1 479 ? 21.746 -1.630 -35.251 1.00 92.00 479 ILE A O 1
ATOM 3779 N N . ARG A 1 480 ? 21.793 -3.203 -33.659 1.00 89.06 480 ARG A N 1
ATOM 3780 C CA . ARG A 1 480 ? 23.175 -3.614 -33.952 1.00 89.06 480 ARG A CA 1
ATOM 3781 C C . ARG A 1 480 ? 23.288 -4.292 -35.317 1.00 89.06 480 ARG A C 1
ATOM 3783 O O . ARG A 1 480 ? 24.236 -4.008 -36.048 1.00 89.06 480 ARG A O 1
ATOM 3790 N N . ARG A 1 481 ? 22.339 -5.171 -35.658 1.00 91.12 481 ARG A N 1
ATOM 3791 C CA . ARG A 1 481 ? 22.252 -5.799 -36.982 1.00 91.12 481 ARG A CA 1
ATOM 3792 C C . ARG A 1 481 ? 22.079 -4.739 -38.068 1.00 91.12 481 ARG A C 1
ATOM 3794 O O . ARG A 1 481 ? 22.869 -4.727 -39.001 1.00 91.12 481 ARG A O 1
ATOM 3801 N N . GLU A 1 482 ? 21.139 -3.816 -37.897 1.00 92.00 482 GLU A N 1
ATOM 3802 C CA . GLU A 1 482 ? 20.878 -2.735 -38.857 1.00 92.00 482 GLU A CA 1
ATOM 3803 C C . GLU A 1 482 ? 22.103 -1.824 -39.039 1.00 92.00 482 GLU A C 1
ATOM 3805 O O . GLU A 1 482 ? 22.468 -1.502 -40.161 1.00 92.00 482 GLU A O 1
ATOM 3810 N N . LEU A 1 483 ? 22.828 -1.471 -37.969 1.00 89.56 483 LEU A N 1
ATOM 3811 C CA . LEU A 1 483 ? 24.068 -0.689 -38.094 1.00 89.56 483 LEU A CA 1
ATOM 3812 C C . LEU A 1 483 ? 25.177 -1.446 -38.829 1.00 89.56 483 LEU A C 1
ATOM 3814 O O . LEU A 1 483 ? 25.931 -0.851 -39.602 1.00 89.56 483 LEU A O 1
ATOM 3818 N N . MET A 1 484 ? 25.277 -2.757 -38.621 1.00 87.88 484 MET A N 1
ATOM 3819 C CA . MET A 1 484 ? 26.190 -3.588 -39.397 1.00 87.88 484 MET A CA 1
ATOM 3820 C C . MET A 1 484 ? 25.764 -3.649 -40.871 1.00 87.88 484 MET A C 1
ATOM 3822 O O . MET A 1 484 ? 26.608 -3.545 -41.758 1.00 87.88 484 MET A O 1
ATOM 3826 N N . GLU A 1 485 ? 24.472 -3.806 -41.143 1.00 85.50 485 GLU A N 1
ATOM 3827 C CA . GLU A 1 485 ? 23.925 -3.898 -42.496 1.00 85.50 485 GLU A CA 1
ATOM 3828 C C . GLU A 1 485 ? 24.078 -2.571 -43.246 1.00 85.50 485 GLU A C 1
ATOM 3830 O O . GLU A 1 485 ? 24.657 -2.565 -44.327 1.00 85.50 485 GLU A O 1
ATOM 3835 N N . GLU A 1 486 ? 23.674 -1.444 -42.661 1.00 86.12 486 GLU A N 1
ATOM 3836 C CA . GLU A 1 486 ? 23.685 -0.131 -43.313 1.00 86.12 486 GLU A CA 1
ATOM 3837 C C . GLU A 1 486 ? 25.088 0.506 -43.357 1.00 86.12 486 GLU A C 1
ATOM 3839 O O . GLU A 1 486 ? 25.501 1.010 -44.406 1.00 86.12 486 GLU A O 1
ATOM 3844 N N . LEU A 1 487 ? 25.845 0.469 -42.249 1.00 83.75 487 LEU A N 1
ATOM 3845 C CA . LEU A 1 487 ? 27.128 1.181 -42.097 1.00 83.75 487 LEU A CA 1
ATOM 3846 C C . LEU A 1 487 ? 28.371 0.281 -42.151 1.00 83.75 487 LEU A C 1
ATOM 3848 O O . LEU A 1 487 ? 29.484 0.806 -42.240 1.00 83.75 487 LEU A O 1
ATOM 3852 N N . ASN A 1 488 ? 28.219 -1.046 -42.080 1.00 83.50 488 ASN A N 1
ATOM 3853 C CA . ASN A 1 488 ? 29.330 -1.996 -41.938 1.00 83.50 488 ASN A CA 1
ATOM 3854 C C . ASN A 1 488 ? 30.199 -1.725 -40.690 1.00 83.50 488 ASN A C 1
ATOM 3856 O O . ASN A 1 488 ? 31.427 -1.859 -40.723 1.00 83.50 488 ASN A O 1
ATOM 3860 N N . LEU A 1 489 ? 29.560 -1.320 -39.586 1.00 80.75 489 LEU A N 1
ATOM 3861 C CA . LEU A 1 489 ? 30.212 -1.038 -38.307 1.00 80.75 489 LEU A CA 1
ATOM 3862 C C . LEU A 1 489 ? 29.645 -1.939 -37.202 1.00 80.75 489 LEU A C 1
ATOM 3864 O O . LEU A 1 489 ? 28.442 -1.946 -36.952 1.00 80.75 489 LEU A O 1
ATOM 3868 N N . ASP A 1 490 ? 30.521 -2.658 -36.492 1.00 82.31 490 ASP A N 1
ATOM 3869 C CA . ASP A 1 490 ? 30.144 -3.416 -35.292 1.00 82.31 490 ASP A CA 1
ATOM 3870 C C . ASP A 1 490 ? 30.124 -2.506 -34.062 1.00 82.31 490 ASP A C 1
ATOM 3872 O O . ASP A 1 490 ? 31.104 -2.402 -33.322 1.00 82.31 490 ASP A O 1
ATOM 3876 N N . ILE A 1 491 ? 29.015 -1.797 -33.873 1.00 81.62 491 ILE A N 1
ATOM 3877 C CA . ILE A 1 491 ? 28.851 -0.849 -32.772 1.00 81.62 491 ILE A CA 1
ATOM 3878 C C . ILE A 1 491 ? 27.914 -1.452 -31.735 1.00 81.62 491 ILE A C 1
ATOM 3880 O O . ILE A 1 491 ? 26.802 -1.866 -32.047 1.00 81.62 491 ILE A O 1
ATOM 3884 N N . SER A 1 492 ? 28.355 -1.464 -30.479 1.00 79.56 492 SER A N 1
ATOM 3885 C CA . SER A 1 492 ? 27.542 -1.898 -29.337 1.00 79.56 492 SER A CA 1
ATOM 3886 C C . SER A 1 492 ? 27.448 -0.860 -28.217 1.00 79.56 492 SER A C 1
ATOM 3888 O O . SER A 1 492 ? 26.790 -1.120 -27.215 1.00 79.56 492 SER A O 1
ATOM 3890 N N . ASP A 1 493 ? 28.135 0.278 -28.347 1.00 85.00 493 ASP A N 1
ATOM 3891 C CA . ASP A 1 493 ? 28.180 1.333 -27.328 1.00 85.00 493 ASP A CA 1
ATOM 3892 C C . ASP A 1 493 ? 27.161 2.437 -27.645 1.00 85.00 493 ASP A C 1
ATOM 3894 O O . ASP A 1 493 ? 27.493 3.545 -28.066 1.00 85.00 493 ASP A O 1
ATOM 3898 N N . PHE A 1 494 ? 25.885 2.083 -27.514 1.00 88.00 494 PHE A N 1
ATOM 3899 C CA . PHE A 1 494 ? 24.752 2.995 -27.631 1.00 88.00 494 PHE A CA 1
ATOM 3900 C C . PHE A 1 494 ? 23.824 2.812 -26.433 1.00 88.00 494 PHE A C 1
ATOM 3902 O O . PHE A 1 494 ? 23.755 1.744 -25.824 1.00 88.00 494 PHE A O 1
ATOM 3909 N N . THR A 1 495 ? 23.093 3.863 -26.083 1.00 77.06 495 THR A N 1
ATOM 3910 C CA . THR A 1 495 ? 22.156 3.850 -24.961 1.00 77.06 495 THR A CA 1
ATOM 3911 C C . THR A 1 495 ? 20.730 3.955 -25.466 1.00 77.06 495 THR A C 1
ATOM 3913 O O . THR A 1 495 ? 20.446 4.599 -26.474 1.00 77.06 495 THR A O 1
ATOM 3916 N N . PHE A 1 496 ? 19.807 3.288 -24.779 1.00 77.38 496 PHE A N 1
ATOM 3917 C CA . PHE A 1 496 ? 18.388 3.448 -25.065 1.00 77.38 496 PHE A CA 1
ATOM 3918 C C . PHE A 1 496 ? 17.966 4.900 -24.807 1.00 77.38 496 PHE A C 1
ATOM 3920 O O . PHE A 1 496 ? 18.247 5.442 -23.736 1.00 77.38 496 PHE A O 1
ATOM 3927 N N . TYR A 1 497 ? 17.305 5.521 -25.784 1.00 79.81 497 TYR A N 1
ATOM 3928 C CA . TYR A 1 497 ? 16.860 6.907 -25.702 1.00 79.81 497 TYR A CA 1
ATOM 3929 C C . TYR A 1 497 ? 15.375 6.999 -25.331 1.00 79.81 497 TYR A C 1
ATOM 3931 O O . TYR A 1 497 ? 15.044 7.546 -24.279 1.00 79.81 497 TYR A O 1
ATOM 3939 N N . CYS A 1 498 ? 14.481 6.490 -26.184 1.00 67.62 498 CYS A N 1
ATOM 3940 C CA . CYS A 1 498 ? 13.026 6.606 -26.019 1.00 67.62 498 CYS A CA 1
ATOM 3941 C C . CYS A 1 498 ? 12.280 5.685 -27.004 1.00 67.62 498 CYS A C 1
ATOM 3943 O O . CYS A 1 498 ? 12.857 5.249 -27.997 1.00 67.62 498 CYS A O 1
ATOM 3945 N N . ASN A 1 499 ? 10.984 5.449 -26.779 1.00 78.75 499 ASN A N 1
ATOM 3946 C CA . ASN A 1 499 ? 10.099 4.770 -27.728 1.00 78.75 499 ASN A CA 1
ATOM 3947 C C . ASN A 1 499 ? 9.078 5.735 -28.334 1.00 78.75 499 ASN A C 1
ATOM 3949 O O . ASN A 1 499 ? 8.494 6.546 -27.620 1.00 78.75 499 ASN A O 1
ATOM 3953 N N . TYR A 1 500 ? 8.782 5.570 -29.622 1.00 76.94 500 TYR A N 1
ATOM 3954 C CA . TYR A 1 500 ? 7.756 6.338 -30.329 1.00 76.94 500 TYR A CA 1
ATOM 3955 C C . TYR A 1 500 ? 6.656 5.422 -30.859 1.00 76.94 500 TYR A C 1
ATOM 3957 O O . TYR A 1 500 ? 6.934 4.350 -31.400 1.00 76.94 500 TYR A O 1
ATOM 3965 N N . HIS A 1 501 ? 5.408 5.869 -30.724 1.00 77.50 501 HIS A N 1
ATOM 3966 C CA . HIS A 1 501 ? 4.231 5.222 -31.297 1.00 77.50 501 HIS A CA 1
ATOM 3967 C C . HIS A 1 501 ? 3.702 6.072 -32.447 1.00 77.50 501 HIS A C 1
ATOM 3969 O O . HIS A 1 501 ? 3.446 7.261 -32.264 1.00 77.50 501 HIS A O 1
ATOM 3975 N N . TYR A 1 502 ? 3.496 5.469 -33.612 1.00 74.81 502 TYR A N 1
ATOM 3976 C CA . TYR A 1 502 ? 2.910 6.161 -34.757 1.00 74.81 502 TYR A CA 1
ATOM 3977 C C . TYR A 1 502 ? 2.057 5.218 -35.596 1.00 74.81 502 TYR A C 1
ATOM 3979 O O . TYR A 1 502 ? 2.224 4.001 -35.557 1.00 74.81 502 TYR A O 1
ATOM 3987 N N . ASN A 1 503 ? 1.147 5.805 -36.370 1.00 71.12 503 ASN A N 1
ATOM 3988 C CA . ASN A 1 503 ? 0.285 5.076 -37.290 1.00 71.12 503 ASN A CA 1
ATOM 3989 C C . ASN A 1 503 ? 0.726 5.360 -38.726 1.00 71.12 503 ASN A C 1
ATOM 3991 O O . ASN A 1 503 ? 0.822 6.527 -39.106 1.00 71.12 503 ASN A O 1
ATOM 3995 N N . ASP A 1 504 ? 0.954 4.312 -39.511 1.00 63.59 504 ASP A N 1
ATOM 3996 C CA . ASP A 1 504 ? 1.218 4.391 -40.951 1.00 63.59 504 ASP A CA 1
ATOM 3997 C C . ASP A 1 504 ? 0.198 3.499 -41.670 1.00 63.59 504 ASP A C 1
ATOM 3999 O O . ASP A 1 504 ? 0.072 2.329 -41.329 1.00 63.59 504 ASP A O 1
ATOM 4003 N N . GLU A 1 505 ? -0.575 4.057 -42.608 1.00 58.25 505 GLU A N 1
ATOM 4004 C CA . GLU A 1 505 ? -1.537 3.321 -43.458 1.00 58.25 505 GLU A CA 1
ATOM 4005 C C . GLU A 1 505 ? -2.414 2.265 -42.729 1.00 58.25 505 GLU A C 1
ATOM 4007 O O . GLU A 1 505 ? -2.618 1.165 -43.229 1.00 58.25 505 GLU A O 1
ATOM 4012 N N . GLU A 1 506 ? -2.970 2.619 -41.560 1.00 55.22 506 GLU A N 1
ATOM 4013 C CA . GLU A 1 506 ? -3.807 1.763 -40.681 1.00 55.22 506 GLU A CA 1
ATOM 4014 C C . GLU A 1 506 ? -3.058 0.717 -39.816 1.00 55.22 506 GLU A C 1
ATOM 4016 O O . GLU A 1 506 ? -3.701 -0.010 -39.056 1.00 55.22 506 GLU A O 1
ATOM 4021 N N . GLU A 1 507 ? -1.720 0.687 -39.831 1.00 59.50 507 GLU A N 1
ATOM 4022 C CA . GLU A 1 507 ? -0.881 -0.134 -38.941 1.00 59.50 507 GLU A CA 1
ATOM 4023 C C . GLU A 1 507 ? -0.325 0.696 -37.763 1.00 59.50 507 GLU A C 1
ATOM 4025 O O . GLU A 1 507 ? 0.187 1.802 -37.952 1.00 59.50 507 GLU A O 1
ATOM 4030 N N . GLU A 1 508 ? -0.397 0.161 -36.534 1.00 66.56 508 GLU A N 1
ATOM 4031 C CA . GLU A 1 508 ? 0.269 0.745 -35.359 1.00 66.56 508 GLU A CA 1
ATOM 4032 C C . GLU A 1 508 ? 1.720 0.243 -35.286 1.00 66.56 508 GLU A C 1
ATOM 4034 O O . GLU A 1 508 ? 1.982 -0.967 -35.222 1.00 66.56 508 GLU A O 1
ATOM 4039 N N . HIS A 1 509 ? 2.664 1.183 -35.281 1.00 73.75 509 HIS A N 1
ATOM 4040 C CA . HIS A 1 509 ? 4.098 0.934 -35.210 1.00 73.75 509 HIS A CA 1
ATOM 4041 C C . HIS A 1 509 ? 4.671 1.390 -33.868 1.00 73.75 509 HIS A C 1
ATOM 4043 O O . HIS A 1 509 ? 4.320 2.452 -33.349 1.00 73.75 509 HIS A O 1
ATOM 4049 N N . LEU A 1 510 ? 5.600 0.594 -33.336 1.00 77.25 510 LEU A N 1
ATOM 4050 C CA . LEU A 1 510 ? 6.404 0.927 -32.161 1.00 77.25 510 LEU A CA 1
ATOM 4051 C C . LEU A 1 510 ? 7.871 1.000 -32.579 1.00 77.25 510 LEU A C 1
ATOM 4053 O O . LEU A 1 510 ? 8.411 0.005 -33.058 1.00 77.25 510 LEU A O 1
ATOM 4057 N N . GLN A 1 511 ? 8.520 2.146 -32.383 1.00 84.50 511 GLN A N 1
ATOM 4058 C CA . GLN A 1 511 ? 9.929 2.327 -32.728 1.00 84.50 511 GLN A CA 1
ATOM 4059 C C . GLN A 1 511 ? 10.784 2.615 -31.500 1.00 84.50 511 GLN A C 1
ATOM 4061 O O . GLN A 1 511 ? 10.545 3.593 -30.795 1.00 84.50 511 GLN A O 1
ATOM 4066 N N . PHE A 1 512 ? 11.783 1.763 -31.271 1.00 83.00 512 PHE A N 1
ATOM 4067 C CA . PHE A 1 512 ? 12.782 1.919 -30.217 1.00 83.00 512 PHE A CA 1
ATOM 4068 C C . PHE A 1 512 ? 13.923 2.785 -30.735 1.00 83.00 512 PHE A C 1
ATOM 4070 O O . PHE A 1 512 ? 14.589 2.422 -31.702 1.00 83.00 512 PHE A O 1
ATOM 4077 N N . VAL A 1 513 ? 14.141 3.935 -30.108 1.00 87.31 513 VAL A N 1
ATOM 4078 C CA . VAL A 1 513 ? 15.187 4.878 -30.497 1.00 87.31 513 VAL A CA 1
ATOM 4079 C C . VAL A 1 513 ? 16.330 4.800 -29.499 1.00 87.31 513 VAL A C 1
ATOM 4081 O O . VAL A 1 513 ? 16.121 4.857 -28.286 1.00 87.31 513 VAL A O 1
ATOM 4084 N N . TYR A 1 514 ? 17.544 4.698 -30.022 1.00 91.12 514 TYR A N 1
ATOM 4085 C CA . TYR A 1 514 ? 18.797 4.699 -29.278 1.00 91.12 514 TYR A CA 1
ATOM 4086 C C . TYR A 1 514 ? 19.565 5.998 -29.535 1.00 91.12 514 TYR A C 1
ATOM 4088 O O . TYR A 1 514 ? 19.290 6.722 -30.492 1.00 91.12 514 TYR A O 1
ATOM 4096 N N . HIS A 1 515 ? 20.541 6.305 -28.689 1.00 91.81 515 HIS A N 1
ATOM 4097 C CA . HIS A 1 515 ? 21.436 7.445 -28.847 1.00 91.81 515 HIS A CA 1
ATOM 4098 C C . HIS A 1 515 ? 22.881 7.018 -28.624 1.00 91.81 515 HIS A C 1
ATOM 4100 O O . HIS A 1 515 ? 23.189 6.219 -27.740 1.00 91.81 515 HIS A O 1
ATOM 4106 N N . MET A 1 516 ? 23.778 7.580 -29.424 1.00 90.75 516 MET A N 1
ATOM 4107 C CA . MET A 1 516 ? 25.209 7.484 -29.197 1.00 90.75 516 MET A CA 1
ATOM 4108 C C . MET A 1 516 ? 25.921 8.757 -29.643 1.00 90.75 516 MET A C 1
ATOM 4110 O O . MET A 1 516 ? 25.424 9.515 -30.481 1.00 90.75 516 MET A O 1
ATOM 4114 N N . LYS A 1 517 ? 27.126 8.952 -29.108 1.00 91.06 517 LYS A N 1
ATOM 4115 C CA . LYS A 1 517 ? 28.046 9.993 -29.562 1.00 91.06 517 LYS A CA 1
ATOM 4116 C C . LYS A 1 517 ? 29.196 9.365 -30.325 1.00 91.06 517 LYS A C 1
ATOM 4118 O O . LYS A 1 517 ? 29.861 8.479 -29.796 1.00 91.06 517 LYS A O 1
ATOM 4123 N N . MET A 1 518 ? 29.421 9.819 -31.551 1.00 88.12 518 MET A N 1
ATOM 4124 C CA . MET A 1 518 ? 30.477 9.296 -32.410 1.00 88.12 518 MET A CA 1
ATOM 4125 C C . MET A 1 518 ? 30.852 10.305 -33.492 1.00 88.12 518 MET A C 1
ATOM 4127 O O . MET A 1 518 ? 30.003 10.753 -34.264 1.00 88.12 518 MET A O 1
ATOM 4131 N N . ASP A 1 519 ? 32.147 10.598 -33.581 1.00 88.88 519 ASP A N 1
ATOM 4132 C CA . ASP A 1 519 ? 32.743 11.304 -34.710 1.00 88.88 519 ASP A CA 1
ATOM 4133 C C . ASP A 1 519 ? 33.153 10.277 -35.770 1.00 88.88 519 ASP A C 1
ATOM 4135 O O . ASP A 1 519 ? 34.134 9.550 -35.604 1.00 88.88 519 ASP A O 1
ATOM 4139 N N . LEU A 1 520 ? 32.375 10.189 -36.846 1.00 85.88 520 LEU A N 1
ATOM 4140 C CA . LEU A 1 520 ? 32.618 9.272 -37.952 1.00 85.88 520 LEU A CA 1
ATOM 4141 C C . LEU A 1 520 ? 33.235 10.033 -39.131 1.00 85.88 520 LEU A C 1
ATOM 4143 O O . LEU A 1 520 ? 32.675 11.033 -39.585 1.00 85.88 520 LEU A O 1
ATOM 4147 N N . ASP A 1 521 ? 34.354 9.549 -39.674 1.00 85.75 521 ASP A N 1
ATOM 4148 C CA . ASP A 1 521 ? 34.827 10.043 -40.970 1.00 85.75 521 ASP A CA 1
ATOM 4149 C C . ASP A 1 521 ? 33.956 9.446 -42.078 1.00 85.75 521 ASP A C 1
ATOM 4151 O O . ASP A 1 521 ? 34.157 8.321 -42.538 1.00 85.75 521 ASP A O 1
ATOM 4155 N N . ILE A 1 522 ? 32.964 10.223 -42.509 1.00 85.00 522 ILE A N 1
ATOM 4156 C CA . ILE A 1 522 ? 31.979 9.809 -43.511 1.00 85.00 522 ILE A CA 1
ATOM 4157 C C . ILE A 1 522 ? 32.605 9.409 -44.855 1.00 85.00 522 ILE A C 1
ATOM 4159 O O . ILE A 1 522 ? 31.956 8.717 -45.635 1.00 85.00 522 ILE A O 1
ATOM 4163 N N . SER A 1 523 ? 33.844 9.833 -45.144 1.00 80.69 523 SER A N 1
ATOM 4164 C CA . SER A 1 523 ? 34.545 9.485 -46.386 1.00 80.69 523 SER A CA 1
ATOM 4165 C C . SER A 1 523 ? 35.108 8.060 -46.387 1.00 80.69 523 SER A C 1
ATOM 4167 O O . SER A 1 523 ? 35.340 7.490 -47.455 1.00 80.69 523 SER A O 1
ATOM 4169 N N . GLU A 1 524 ? 35.289 7.471 -45.204 1.00 81.69 524 GLU A N 1
ATOM 4170 C CA . GLU A 1 524 ? 35.812 6.115 -45.023 1.00 81.69 524 GLU A CA 1
ATOM 4171 C C . GLU A 1 524 ? 34.697 5.066 -44.868 1.00 81.69 524 GLU A C 1
ATOM 4173 O O . GLU A 1 524 ? 34.951 3.860 -44.951 1.00 81.69 524 GLU A O 1
ATOM 4178 N N . VAL A 1 525 ? 33.450 5.513 -44.696 1.00 82.31 525 VAL A N 1
ATOM 4179 C CA . VAL A 1 525 ? 32.274 4.651 -44.542 1.00 82.31 525 VAL A CA 1
ATOM 4180 C C . VAL A 1 525 ? 31.850 4.092 -45.894 1.00 82.31 525 VAL A C 1
ATOM 4182 O O . VAL A 1 525 ? 31.572 4.827 -46.842 1.00 82.31 525 VAL A O 1
ATOM 4185 N N . LYS A 1 526 ? 31.746 2.765 -45.973 1.00 80.25 526 LYS A N 1
ATOM 4186 C CA . LYS A 1 526 ? 31.150 2.078 -47.120 1.00 80.25 526 LYS A CA 1
ATOM 4187 C C . LYS A 1 526 ? 29.727 1.678 -46.770 1.00 80.25 526 LYS A C 1
ATOM 4189 O O . LYS A 1 526 ? 29.532 0.717 -46.036 1.00 80.25 526 LYS A O 1
ATOM 4194 N N . LEU A 1 527 ? 28.763 2.412 -47.315 1.00 81.50 527 LEU A N 1
ATOM 4195 C CA . LEU A 1 527 ? 27.352 2.052 -47.226 1.00 81.50 527 LEU A CA 1
ATOM 4196 C C . LEU A 1 527 ? 27.073 0.774 -48.024 1.00 81.50 527 LEU A C 1
ATOM 4198 O O . LEU A 1 527 ? 27.513 0.665 -49.173 1.00 81.50 527 LEU A O 1
ATOM 4202 N N . ASN A 1 528 ? 26.319 -0.161 -47.439 1.00 78.75 528 ASN A N 1
ATOM 4203 C CA . ASN A 1 528 ? 25.759 -1.289 -48.195 1.00 78.75 528 ASN A CA 1
ATOM 4204 C C . ASN A 1 528 ? 24.325 -1.015 -48.683 1.00 78.75 528 ASN A C 1
ATOM 4206 O O . ASN A 1 528 ? 23.898 -1.626 -49.662 1.00 78.75 528 ASN A O 1
ATOM 4210 N N . GLU A 1 529 ? 23.606 -0.094 -48.035 1.00 76.94 529 GLU A N 1
ATOM 4211 C CA . GLU A 1 529 ? 22.273 0.385 -48.421 1.00 76.94 529 GLU A CA 1
ATOM 4212 C C . GLU A 1 529 ? 22.260 1.921 -48.452 1.00 76.94 529 GLU A C 1
ATOM 4214 O O . GLU A 1 529 ? 22.994 2.558 -47.699 1.00 76.94 529 GLU A O 1
ATOM 4219 N N . GLY A 1 530 ? 21.438 2.502 -49.333 1.00 80.56 530 GLY A N 1
ATOM 4220 C CA . GLY A 1 530 ? 21.192 3.936 -49.421 1.00 80.56 530 GLY A CA 1
ATOM 4221 C C . GLY A 1 530 ? 22.140 4.720 -50.323 1.00 80.56 530 GLY A C 1
ATOM 4222 O O . GLY A 1 530 ? 23.188 4.267 -50.782 1.00 80.56 530 GLY A O 1
ATOM 4223 N N . ALA A 1 531 ? 21.730 5.956 -50.592 1.00 83.38 531 ALA A N 1
ATOM 4224 C CA . ALA A 1 531 ? 22.336 6.836 -51.581 1.00 83.38 531 ALA A CA 1
ATOM 4225 C C . ALA A 1 531 ? 23.404 7.775 -50.994 1.00 83.38 531 ALA A C 1
ATOM 4227 O O . ALA A 1 531 ? 24.079 8.476 -51.751 1.00 83.38 531 ALA A O 1
ATOM 4228 N N . GLY A 1 532 ? 23.552 7.833 -49.668 1.00 88.88 532 GLY A N 1
ATOM 4229 C CA . GLY A 1 532 ? 24.578 8.645 -49.016 1.00 88.88 532 GLY A CA 1
ATOM 4230 C C . GLY A 1 532 ? 24.346 8.852 -47.523 1.00 88.88 532 GLY A C 1
ATOM 4231 O O . GLY A 1 532 ? 23.297 8.514 -46.991 1.00 88.88 532 GLY A O 1
ATOM 4232 N N . LEU A 1 533 ? 25.325 9.449 -46.849 1.00 91.44 533 LEU A N 1
ATOM 4233 C CA . LEU A 1 533 ? 25.239 9.837 -45.442 1.00 91.44 533 LEU A CA 1
ATOM 4234 C C . LEU A 1 533 ? 25.771 11.260 -45.245 1.00 91.44 533 LEU A C 1
ATOM 4236 O O . LEU A 1 533 ? 26.567 11.750 -46.049 1.00 91.44 533 LEU A O 1
ATOM 4240 N N . GLY A 1 534 ? 25.335 11.935 -44.185 1.00 92.31 534 GLY A N 1
ATOM 4241 C CA . GLY A 1 534 ? 25.789 13.293 -43.902 1.00 92.31 534 GLY A CA 1
ATOM 4242 C C . GLY A 1 534 ? 25.495 13.743 -42.480 1.00 92.31 534 GLY A C 1
ATOM 4243 O O . GLY A 1 534 ? 24.516 13.313 -41.874 1.00 92.31 534 GLY A O 1
ATOM 4244 N N . TYR A 1 535 ? 26.352 14.625 -41.967 1.00 94.00 535 TYR A N 1
ATOM 4245 C CA . TYR A 1 535 ? 26.140 15.308 -40.697 1.00 94.00 535 TYR A CA 1
ATOM 4246 C C . TYR A 1 535 ? 25.416 16.628 -40.912 1.00 94.00 535 TYR A C 1
ATOM 4248 O O . TYR A 1 535 ? 25.866 17.469 -41.693 1.00 94.00 535 TYR A O 1
ATOM 4256 N N . PHE A 1 536 ? 24.342 16.838 -40.158 1.00 94.81 536 PHE A N 1
ATOM 4257 C CA . PHE A 1 536 ? 23.520 18.034 -40.271 1.00 94.81 536 PHE A CA 1
ATOM 4258 C C . PHE A 1 536 ? 23.285 18.677 -38.910 1.00 94.81 536 PHE A C 1
ATOM 4260 O O . PHE A 1 536 ? 22.941 18.021 -37.926 1.00 94.81 536 PHE A O 1
ATOM 4267 N N . SER A 1 537 ? 23.442 19.994 -38.858 1.00 92.06 537 SER A N 1
ATOM 4268 C CA . SER A 1 537 ? 22.994 20.796 -37.724 1.00 92.06 537 SER A CA 1
ATOM 4269 C C . SER A 1 537 ? 21.469 20.884 -37.684 1.00 92.06 537 SER A C 1
ATOM 4271 O O . SER A 1 537 ? 20.785 20.740 -38.700 1.00 92.06 537 SER A O 1
ATOM 4273 N N . ARG A 1 538 ? 20.919 21.242 -36.518 1.00 89.31 538 ARG A N 1
ATOM 4274 C CA . ARG A 1 538 ? 19.477 21.485 -36.343 1.00 89.31 538 ARG A CA 1
ATOM 4275 C C . ARG A 1 538 ? 18.885 22.427 -37.401 1.00 89.31 538 ARG A C 1
ATOM 4277 O O . ARG A 1 538 ? 17.759 22.221 -37.843 1.00 89.31 538 ARG A O 1
ATOM 4284 N N . HIS A 1 539 ? 19.624 23.463 -37.805 1.00 88.12 539 HIS A N 1
ATOM 4285 C CA . HIS A 1 539 ? 19.147 24.418 -38.807 1.00 88.12 539 HIS A CA 1
ATOM 4286 C C . HIS A 1 539 ? 19.131 23.821 -40.221 1.00 88.12 539 HIS A C 1
ATOM 4288 O O . HIS A 1 539 ? 18.191 24.063 -40.973 1.00 88.12 539 HIS A O 1
ATOM 4294 N N . GLU A 1 540 ? 20.137 23.020 -40.575 1.00 91.25 540 GLU A N 1
ATOM 4295 C CA . GLU A 1 540 ? 20.216 22.359 -41.883 1.00 91.25 540 GLU A CA 1
ATOM 4296 C C . GLU A 1 540 ? 19.116 21.303 -42.042 1.00 91.25 540 GLU A C 1
ATOM 4298 O O . GLU A 1 540 ? 18.471 21.255 -43.088 1.00 91.25 540 GLU A O 1
ATOM 4303 N N . ILE A 1 541 ? 18.822 20.544 -40.978 1.00 91.06 541 ILE A N 1
ATOM 4304 C CA . ILE A 1 541 ? 17.770 19.512 -40.957 1.00 91.06 541 ILE A CA 1
ATOM 4305 C C . ILE A 1 541 ? 16.388 20.086 -41.308 1.00 91.06 541 ILE A C 1
ATOM 4307 O O . ILE A 1 541 ? 15.580 19.420 -41.958 1.00 91.06 541 ILE A O 1
ATOM 4311 N N . ASN A 1 542 ? 16.106 21.345 -40.954 1.00 85.81 542 ASN A N 1
ATOM 4312 C CA . ASN A 1 542 ? 14.831 21.988 -41.289 1.00 85.81 542 ASN A CA 1
ATOM 4313 C C . ASN A 1 542 ? 14.571 22.080 -42.795 1.00 85.81 542 ASN A C 1
ATOM 4315 O O . ASN A 1 542 ? 13.412 22.088 -43.203 1.00 85.81 542 ASN A O 1
ATOM 4319 N N . ASN A 1 543 ? 15.630 22.106 -43.604 1.00 89.06 543 ASN A N 1
ATOM 4320 C CA . ASN A 1 543 ? 15.544 22.214 -45.056 1.00 89.06 543 ASN A CA 1
ATOM 4321 C C . ASN A 1 543 ? 15.636 20.853 -45.767 1.00 89.06 543 ASN A C 1
ATOM 4323 O O . ASN A 1 543 ? 15.572 20.808 -46.995 1.00 89.06 543 ASN A O 1
ATOM 4327 N N . LEU A 1 544 ? 15.787 19.750 -45.025 1.00 90.94 544 LEU A N 1
ATOM 4328 C CA . LEU A 1 544 ? 15.843 18.405 -45.590 1.00 90.94 544 LEU A CA 1
ATOM 4329 C C . LEU A 1 544 ? 14.445 17.814 -45.782 1.00 90.94 544 LEU A C 1
ATOM 4331 O O . LEU A 1 544 ? 13.536 17.998 -44.965 1.00 90.94 544 LEU A O 1
ATOM 4335 N N . GLN A 1 545 ? 14.301 17.026 -46.847 1.00 91.06 545 GLN A N 1
ATOM 4336 C CA . GLN A 1 545 ? 13.154 16.148 -47.029 1.00 91.06 545 GLN A CA 1
ATOM 4337 C C . GLN A 1 545 ? 13.353 14.899 -46.164 1.00 91.06 545 GLN A C 1
ATOM 4339 O O . GLN A 1 545 ? 14.107 13.998 -46.525 1.00 91.06 545 GLN A O 1
ATOM 4344 N N . LEU A 1 546 ? 12.710 14.880 -44.998 1.00 91.38 546 LEU A N 1
ATOM 4345 C CA . LEU A 1 546 ? 12.815 13.785 -44.035 1.00 91.38 546 LEU A CA 1
ATOM 4346 C C . LEU A 1 546 ? 11.790 12.683 -44.325 1.00 91.38 546 LEU A C 1
ATOM 4348 O O . LEU A 1 546 ? 10.689 12.967 -44.804 1.00 91.38 546 LEU A O 1
ATOM 4352 N N . GLY A 1 547 ? 12.151 11.441 -44.003 1.00 84.00 547 GLY A N 1
ATOM 4353 C CA . GLY A 1 547 ? 11.206 10.327 -43.965 1.00 84.00 547 GLY A CA 1
ATOM 4354 C C . GLY A 1 547 ? 10.152 10.508 -42.867 1.00 84.00 547 GLY A C 1
ATOM 4355 O O . GLY A 1 547 ? 10.261 11.385 -42.004 1.00 84.00 547 GLY A O 1
ATOM 4356 N N . PHE A 1 548 ? 9.101 9.690 -42.915 1.00 79.06 548 PHE A N 1
ATOM 4357 C CA . PHE A 1 548 ? 7.999 9.737 -41.950 1.00 79.06 548 PHE A CA 1
ATOM 4358 C C . PHE A 1 548 ? 8.493 9.586 -40.510 1.00 79.06 548 PHE A C 1
ATOM 4360 O O . PHE A 1 548 ? 9.427 8.833 -40.303 1.00 79.06 548 PHE A O 1
ATOM 4367 N N . ASN A 1 549 ? 7.869 10.297 -39.559 1.00 78.69 549 ASN A N 1
ATOM 4368 C CA . ASN A 1 549 ? 8.178 10.396 -38.115 1.00 78.69 549 ASN A CA 1
ATOM 4369 C C . ASN A 1 549 ? 9.548 10.989 -37.701 1.00 78.69 549 ASN A C 1
ATOM 4371 O O . ASN A 1 549 ? 9.687 11.455 -36.572 1.00 78.69 549 ASN A O 1
ATOM 4375 N N . ILE A 1 550 ? 10.533 11.058 -38.602 1.00 88.75 550 ILE A N 1
ATOM 4376 C CA . ILE A 1 550 ? 11.913 11.453 -38.262 1.00 88.75 550 ILE A CA 1
ATOM 4377 C C . ILE A 1 550 ? 11.993 12.879 -37.711 1.00 88.75 550 ILE A C 1
ATOM 4379 O O . ILE A 1 550 ? 12.768 13.166 -36.799 1.00 88.75 550 ILE A O 1
ATOM 4383 N N . ARG A 1 551 ? 11.166 13.785 -38.245 1.00 89.19 551 ARG A N 1
ATOM 4384 C CA . ARG A 1 551 ? 11.120 15.181 -37.795 1.00 89.19 551 ARG A CA 1
ATOM 4385 C C . ARG A 1 551 ? 10.753 15.298 -36.317 1.00 89.19 551 ARG A C 1
ATOM 4387 O O . ARG A 1 551 ? 11.403 16.047 -35.598 1.00 89.19 551 ARG A O 1
ATOM 4394 N N . GLU A 1 552 ? 9.749 14.545 -35.879 1.00 85.00 552 GLU A N 1
ATOM 4395 C CA . GLU A 1 552 ? 9.270 14.554 -34.495 1.00 85.00 552 GLU A CA 1
ATOM 4396 C C . GLU A 1 552 ? 10.352 14.045 -33.537 1.00 85.00 552 GLU A C 1
ATOM 4398 O O . GLU A 1 552 ? 10.653 14.703 -32.544 1.00 85.00 552 GLU A O 1
ATOM 4403 N N . ILE A 1 553 ? 11.011 12.937 -33.895 1.00 87.19 553 ILE A N 1
ATOM 4404 C CA . ILE A 1 553 ? 12.094 12.336 -33.104 1.00 87.19 553 ILE A CA 1
ATOM 4405 C C . ILE A 1 553 ? 13.262 13.319 -32.926 1.00 87.19 553 ILE A C 1
ATOM 4407 O O . ILE A 1 553 ? 13.780 13.498 -31.823 1.00 87.19 553 ILE A O 1
ATOM 4411 N N . ILE A 1 554 ? 13.682 13.980 -34.010 1.00 90.44 554 ILE A N 1
ATOM 4412 C CA . ILE A 1 554 ? 14.808 14.923 -33.981 1.00 90.44 554 ILE A CA 1
ATOM 4413 C C . ILE A 1 554 ? 14.454 16.197 -33.198 1.00 90.44 554 ILE A C 1
ATOM 4415 O O . ILE A 1 554 ? 15.286 16.726 -32.454 1.00 90.44 554 ILE A O 1
ATOM 4419 N N . GLU A 1 555 ? 13.235 16.715 -33.353 1.00 85.62 555 GLU A N 1
ATOM 4420 C CA . GLU A 1 555 ? 12.784 17.893 -32.609 1.00 85.62 555 GLU A CA 1
ATOM 4421 C C . GLU A 1 555 ? 12.679 17.610 -31.105 1.00 85.62 555 GLU A C 1
ATOM 4423 O O . GLU A 1 555 ? 13.147 18.437 -30.311 1.00 85.62 555 GLU A O 1
ATOM 4428 N N . ASP A 1 556 ? 12.166 16.436 -30.716 1.00 83.75 556 ASP A N 1
ATOM 4429 C CA . ASP A 1 556 ? 12.169 15.977 -29.324 1.00 83.75 556 ASP A CA 1
ATOM 4430 C C . ASP A 1 556 ? 13.605 15.906 -28.784 1.00 83.75 556 ASP A C 1
ATOM 4432 O O . ASP A 1 556 ? 13.914 16.543 -27.771 1.00 83.75 556 ASP A O 1
ATOM 4436 N N . PHE A 1 557 ? 14.523 15.271 -29.523 1.00 86.31 557 PHE A N 1
ATOM 4437 C CA . PHE A 1 557 ? 15.936 15.166 -29.151 1.00 86.31 557 PHE A CA 1
ATOM 4438 C C . PHE A 1 557 ? 16.585 16.517 -28.826 1.00 86.31 557 PHE A C 1
ATOM 4440 O O . PHE A 1 557 ? 17.107 16.714 -27.721 1.00 86.31 557 PHE A O 1
ATOM 4447 N N . PHE A 1 558 ? 16.485 17.491 -29.733 1.00 84.19 558 PHE A N 1
ATOM 4448 C CA . PHE A 1 558 ? 17.055 18.820 -29.498 1.00 84.19 558 PHE A CA 1
ATOM 4449 C C . PHE A 1 558 ? 16.341 19.596 -28.380 1.00 84.19 558 PHE A C 1
ATOM 4451 O O . PHE A 1 558 ? 16.962 20.428 -27.704 1.00 84.19 558 PHE A O 1
ATOM 4458 N N . SER A 1 559 ? 15.044 19.360 -28.165 1.00 77.31 559 SER A N 1
ATOM 4459 C CA . SER A 1 559 ? 14.295 20.008 -27.084 1.00 77.31 559 SER A CA 1
ATOM 4460 C C . SER A 1 559 ? 14.744 19.518 -25.700 1.00 77.31 559 SER A C 1
ATOM 4462 O O . SER A 1 559 ? 14.982 20.338 -24.807 1.00 77.31 559 SER A O 1
ATOM 4464 N N . ARG A 1 560 ? 14.974 18.206 -25.539 1.00 72.56 560 ARG A N 1
ATOM 4465 C CA . ARG A 1 560 ? 15.422 17.599 -24.274 1.00 72.56 560 ARG A CA 1
ATOM 4466 C C . ARG A 1 560 ? 16.857 17.983 -23.914 1.00 72.56 560 ARG A C 1
ATOM 4468 O O . ARG A 1 560 ? 17.134 18.244 -22.742 1.00 72.56 560 ARG A O 1
ATOM 4475 N N . GLN A 1 561 ? 17.749 18.109 -24.901 1.00 67.44 561 GLN A N 1
ATOM 4476 C CA . GLN A 1 561 ? 19.096 18.647 -24.670 1.00 67.44 561 GLN A CA 1
ATOM 4477 C C . GLN A 1 561 ? 19.053 20.099 -24.165 1.00 67.44 561 GLN A C 1
ATOM 4479 O O . GLN A 1 561 ? 19.756 20.457 -23.221 1.00 67.44 561 GLN A O 1
ATOM 4484 N N . SER A 1 562 ? 18.175 20.929 -24.738 1.00 56.41 562 SER A N 1
ATOM 4485 C CA . SER A 1 562 ? 18.007 22.331 -24.320 1.00 56.41 562 SER A CA 1
ATOM 4486 C C . SER A 1 562 ? 17.492 22.443 -22.876 1.00 56.41 562 SER A C 1
ATOM 4488 O O . SER A 1 562 ? 17.909 23.331 -22.133 1.00 56.41 562 SER A O 1
ATOM 4490 N N . ALA A 1 563 ? 16.627 21.514 -22.454 1.00 40.00 563 ALA A N 1
ATOM 4491 C CA . ALA A 1 563 ? 16.147 21.429 -21.077 1.00 40.00 563 ALA A CA 1
ATOM 4492 C C . ALA A 1 563 ? 17.256 21.006 -20.095 1.00 40.00 563 ALA A C 1
ATOM 4494 O O . ALA A 1 563 ? 17.370 21.605 -19.030 1.00 40.00 563 ALA A O 1
ATOM 4495 N N . GLN A 1 564 ? 18.116 20.042 -20.448 1.00 38.84 564 GLN A N 1
ATOM 4496 C CA . GLN A 1 564 ? 19.246 19.624 -19.598 1.00 38.84 564 GLN A CA 1
ATOM 4497 C C . GLN A 1 564 ? 20.274 20.742 -19.362 1.00 38.84 564 GLN A C 1
ATOM 4499 O O . GLN A 1 564 ? 20.779 20.877 -18.247 1.00 38.84 564 GLN A O 1
ATOM 4504 N N . VAL A 1 565 ? 20.537 21.589 -20.365 1.00 35.94 565 VAL A N 1
ATOM 4505 C CA . VAL A 1 565 ? 21.446 22.743 -20.227 1.00 35.94 565 VAL A CA 1
ATOM 4506 C C . VAL A 1 565 ? 20.896 23.775 -19.233 1.00 35.94 565 VAL A C 1
ATOM 4508 O O . VAL A 1 565 ? 21.652 24.296 -18.415 1.00 35.94 565 VAL A O 1
ATOM 4511 N N . LEU A 1 566 ? 19.578 24.004 -19.216 1.00 33.69 566 LEU A N 1
ATOM 4512 C CA . LEU A 1 566 ? 18.928 24.929 -18.276 1.00 33.69 566 LEU A CA 1
ATOM 4513 C C . LEU A 1 566 ? 18.990 24.462 -16.809 1.00 33.69 566 LEU A C 1
ATOM 4515 O O . LEU A 1 566 ? 18.944 25.298 -15.909 1.00 33.69 566 LEU A O 1
ATOM 4519 N N . PHE A 1 567 ? 19.140 23.158 -16.551 1.00 31.25 567 PHE A N 1
ATOM 4520 C CA . PHE A 1 567 ? 19.303 22.615 -15.194 1.00 31.25 567 PHE A CA 1
ATOM 4521 C C . PHE A 1 567 ? 20.760 22.582 -14.705 1.00 31.25 567 PHE A C 1
ATOM 4523 O O . PHE A 1 567 ? 20.984 22.343 -13.522 1.00 31.25 567 PHE A O 1
ATOM 4530 N N . HIS A 1 568 ? 21.752 22.787 -15.578 1.00 33.00 568 HIS A N 1
ATOM 4531 C CA . HIS A 1 568 ? 23.180 22.796 -15.212 1.00 33.00 568 HIS A CA 1
ATOM 4532 C C . HIS A 1 568 ? 23.788 24.206 -15.157 1.00 33.00 568 HIS A C 1
ATOM 4534 O O . HIS A 1 568 ? 24.922 24.373 -14.711 1.00 33.00 568 HIS A O 1
ATOM 4540 N N . THR A 1 569 ? 23.031 25.236 -15.542 1.00 28.98 569 THR A N 1
ATOM 4541 C CA . THR A 1 569 ? 23.420 26.643 -15.398 1.00 28.98 569 THR A CA 1
ATOM 4542 C C . THR A 1 569 ? 22.538 27.358 -14.375 1.00 28.98 569 THR A C 1
ATOM 4544 O O . THR A 1 569 ? 21.726 28.208 -14.729 1.00 28.98 569 THR A O 1
ATOM 4547 N N . ASN A 1 570 ? 22.687 27.008 -13.100 1.00 26.02 570 ASN A N 1
ATOM 4548 C CA . ASN A 1 570 ? 22.480 27.931 -11.981 1.00 26.02 570 ASN A CA 1
ATOM 4549 C C . ASN A 1 570 ? 23.244 27.384 -10.760 1.00 26.02 570 ASN A C 1
ATOM 4551 O O . ASN A 1 570 ? 22.889 26.300 -10.295 1.00 26.02 570 ASN A O 1
ATOM 4555 N N . PRO A 1 571 ? 24.318 28.060 -10.304 1.00 34.19 571 PRO A N 1
ATOM 4556 C CA . PRO A 1 571 ? 25.070 27.662 -9.115 1.00 34.19 571 PRO A CA 1
ATOM 4557 C C . PRO A 1 571 ? 24.281 27.833 -7.813 1.00 34.19 571 PRO A C 1
ATOM 4559 O O . PRO A 1 571 ? 23.385 28.710 -7.762 1.00 34.19 571 PRO A O 1
#

Radius of gyration: 27.91 Å; chains: 1; bounding box: 73×54×82 Å

Foldseek 3Di:
DQQWEWEQWLAFIWIAGLQPRDIDGAGNVRNVCVVPHCDPVNVVQADPVRHGSYHYAYQPDDSPLFDLLATSAFLEEEEQQFLAAPWQFQQDQLLGPDDGPQFDDPVLLLVQLVLCLNSPHAEYEYDHHALVPDPCSLVSLQSNVVSSHAYEYEHCQQDDPVVLVCVLVSNHAEYEHEAAFDQVVRCVGTNHPSNVSNLVSLLSSVVSVRHQYEYEYEDAPVRLVRLLVVQVVCQVSVHQAYEYEWRDCHNSVPPSPPGHTDFQVSLVVSLVVLVVVVVVGPHHYHYAPNQPPFAFCPPPDPPSSDPQLADCFLHNYWYAHSNFFIFGDPSFCCSPPDPDPRVQLGTLDGCVVDHPSVSSRPVVSCCLGRPCVQQAAPCLVPDPSRSTRHSGADQRQCCVPVVGNHHHHSNDNVVVVVLVLCVDPPHLAPWEKEFEWEAEPVRWTKWFQADQDPPDAPHRFIATFITTDDPPDDSLRRSQVRCCQFFVDRDNPKAWDDWDWDDDPSGIYIYTYIYDYDDDPQVPTDGNGGDGMDTGDPVRVVVGRHGPPRVVVVVVVVVVVVVVVVVVPDD

pLDDT: mean 86.74, std 13.05, range [26.02, 98.69]

Secondary structure (DSSP, 8-state):
---EEEEE-SSSEEEEETTT--EEEE-HHHHHHHHH---GGGGGGB-TTS-B-EEEE--SS-STTS-SSS-SS-SEEEEEEE---S---TT-TT--SS--TTPPPHHHHHHHHHHHHHHT--EEEEEES-GGGSTTHHHHHHHHHHTT-EEEEEE-----HHHHHHHHHTT--EEEEE--SSHHHHHHHH-TTHHHHHHHHHHHHHHH-SSEEEEEEEE-TTTGGGHHHHHHHHHHTT-SEEEEEEPP--TTTTTS---PPPPHHHHHHHHHHHHHHHHH-SSEEEESS-TTT----TT----SS----S-SBTTTEEEE-TTSEEES-TTSGGG-SS--HHHHHHEEEETTSS-HHHHHH-GGGGHHHH-HHHHS-HHHHT-TTBTTTB----HHHHHHHHSSTTSPPTT--HHHHHHHHHTSTT-SEEEEEEEEEEE-TTSPEEEEE----TTSSSTT-EE-B--BPPTT--HHHHHHHHHHHHH-------EEEEEEEEEETTEEEEEEEEEEE----TTT---SSSSEEEEE-HHHHTTS-BPTTHHHHHHHHHHHHHHHHHHHS--